Protein 6A8N (pdb70)

Radius of gyration: 24.73 Å; Cα contacts (8 Å, |Δi|>4): 1431; chains: 4; bounding box: 75×50×65 Å

GO terms:
  GO:0004252 serine-type endopeptidase activity (F, IDA)
  GO:0042127 regulation of cell population proliferation (P, IGI)
  GO:0001666 response to hypoxia (P, IMP)
  GO:0042730 fibrinolysis (P, IMP)
  GO:0014909 smooth muscle cell migration (P, IMP)
  GO:0005515 protein binding (F, IPI)

B-factor: mean 43.14, std 18.83, range [18.22, 176.33]

CATH classification: 2.40.10.10

Sequence (510 aa):
IVGGEFTEVENQPWFAAIYQKNKSPPSFKCGGSLISPCWVASAAHCFIQLPKKENYVVYLGQSKESSYNPGEMKFEVEQLILHEYYREDSLAYHNDIALLKIRTSTGQCAQPSRSIQTIALPPRFTDAPFGSDCEITGFGKESESDYLYPKNLKMSVVKLVSHEQCMQPHYYGSEINYKMLCAADPEWKTDSCKGDSGGPLICNIEGRPTLSGIVSWGRGCAEKNKPGVYTRVSHFLDWIQSHIGCPAYSRYIGCIVGGEFTEVENQPWFAAIYQKNKSPPSFKCGGSLISPCWVASAAHCFIQLPKKENYVVYLGQSKESSYNPGEMKFEVEQLILHEYYREDSLAYHNDIALLKIRTSTGQCAQPSRSIQTIALPPRFTDAPFGSDCEITGFGKESESDYLYPKNLKMSVVKLVSHEQCMQPHYYGSEINYKMLCAADPEWKTDSCKGDSGGPLICNIEGRPTLSGIVSWGRGCAEKNKPGVYTRVSHFLDWIQSHIGCPAYSRYIGC

Organism: Mus musculus (NCBI:txid10090)

InterPro domains:
  IPR000001 Kringle [PF00051] (71-152)
  IPR000001 Kringle [PS50070] (70-152)
  IPR000001 Kringle [SM00130] (69-154)
  IPR000001 Kringle [cd00108] (68-153)
  IPR000742 EGF-like domain [PS00022] (52-63)
  IPR000742 EGF-like domain [PS50026] (28-64)
  IPR001254 Serine proteases, trypsin domain [PF00089] (180-421)
  IPR001254 Serine proteases, trypsin domain [PS50240] (180-426)
  IPR001254 Serine proteases, trypsin domain [SM00020] (179-421)
  IPR001254 Serine proteases, trypsin domain [cd00190] (180-424)
  IPR001314 Peptidase S1A, chymotrypsin family [PR00722] (212-227)
  IPR001314 Peptidase S1A, chymotrypsin family [PR00722] (273-287)
  IPR001314 Peptidase S1A, chymotrypsin family [PR00722] (371-383)
  IPR009003 Peptidase S1, PA clan [SSF50494] (169-426)
  IPR013806 Kringle-like fold [SSF57440] (50-159)
  IPR018056 Kringle, conserved site [PS00021] (122-134)
  IPR033116 Serine proteases, trypsin family, serine active site [PS00135] (372-383)
  IPR038178 Kringle superfamily [G3DSA:2.40.20.10] (71-164)
  IPR050127 Serine Proteases (Peptidase S1 Family) [PTHR24264] (50-427)

Structure (mmCIF, N/CA/C/O backbone):
data_6A8N
#
_entry.id   6A8N
#
_cell.length_a   112.028
_cell.length_b   112.028
_cell.length_c   102.214
_cell.angle_alpha   90.000
_cell.angle_beta   90.000
_cell.angle_gamma   120.000
#
_symmetry.space_group_name_H-M   'P 31 2 1'
#
loop_
_entity.id
_entity.type
_entity.pdbx_description
1 polymer 'Urokinase-type plasminogen activator B'
2 polymer CYS-PRO-ALA-TYR-SER-ARG-TYR-ILE-GLY-CYS
#
loop_
_atom_site.group_PDB
_atom_site.id
_atom_site.type_symbol
_atom_site.label_atom_id
_atom_site.label_alt_id
_atom_site.label_comp_id
_atom_site.label_asym_id
_atom_site.label_entity_id
_atom_site.label_seq_id
_atom_site.pdbx_PDB_ins_code
_atom_site.Cartn_x
_atom_site.Cartn_y
_atom_site.Cartn_z
_atom_site.occupancy
_atom_site.B_iso_or_equiv
_atom_site.auth_seq_id
_atom_site.auth_comp_id
_atom_site.auth_asym_id
_atom_site.auth_atom_id
_atom_site.pdbx_PDB_model_num
ATOM 1 N N . ILE A 1 1 ? -52.452 38.650 -41.760 1.00 28.59 16 ILE A N 1
ATOM 2 C CA . ILE A 1 1 ? -51.308 39.059 -42.544 1.00 30.95 16 ILE A CA 1
ATOM 3 C C . ILE A 1 1 ? -51.740 40.149 -43.529 1.00 30.36 16 ILE A C 1
ATOM 4 O O . ILE A 1 1 ? -52.695 39.975 -44.290 1.00 24.26 16 ILE A O 1
ATOM 9 N N . VAL A 1 2 ? -51.060 41.285 -43.456 1.00 31.76 17 VAL A N 1
ATOM 10 C CA . VAL A 1 2 ? -51.257 42.390 -44.380 1.00 31.90 17 VAL A CA 1
ATOM 11 C C . VAL A 1 2 ? -50.293 42.195 -45.532 1.00 33.10 17 VAL A C 1
ATOM 12 O O . VAL A 1 2 ? -49.113 41.887 -45.312 1.00 40.00 17 VAL A O 1
ATOM 16 N N . GLY A 1 3 ? -50.784 42.382 -46.759 1.00 30.80 18 GLY A N 1
ATOM 17 C CA . GLY A 1 3 ? -49.957 42.127 -47.922 1.00 20.80 18 GLY A CA 1
ATOM 18 C C . GLY A 1 3 ? -49.669 40.644 -48.078 1.00 29.60 18 GLY A C 1
ATOM 19 O O . GLY A 1 3 ? -50.409 39.779 -47.590 1.00 24.08 18 GLY A O 1
ATOM 20 N N . GLY A 1 4 ? -48.559 40.345 -48.752 1.00 30.16 19 GLY A N 1
ATOM 21 C CA . GLY A 1 4 ? -48.221 38.960 -49.053 1.00 22.66 19 GLY A CA 1
ATOM 22 C C . GLY A 1 4 ? -49.285 38.339 -49.935 1.00 25.27 19 GLY A C 1
ATOM 23 O O . GLY A 1 4 ? -50.004 39.026 -50.657 1.00 23.29 19 GLY A O 1
ATOM 24 N N . GLU A 1 5 ? -49.416 37.018 -49.853 1.00 31.44 20 GLU A N 1
ATOM 25 C CA . GLU A 1 5 ? -50.387 36.310 -50.670 1.00 32.13 20 GLU A CA 1
ATOM 26 C C . GLU A 1 5 ? -51.023 35.191 -49.858 1.00 32.39 20 GLU A C 1
ATOM 27 O O . GLU A 1 5 ? -50.469 34.722 -48.863 1.00 32.04 20 GLU A O 1
ATOM 33 N N . PHE A 1 6 ? -52.192 34.750 -50.309 1.00 31.39 21 PHE A N 1
ATOM 34 C CA . PHE A 1 6 ? -52.757 33.504 -49.811 1.00 37.86 21 PHE A CA 1
ATOM 35 C C . PHE A 1 6 ? -51.941 32.309 -50.300 1.00 35.97 21 PHE A C 1
ATOM 36 O O . PHE A 1 6 ? -51.473 32.276 -51.443 1.00 45.51 21 PHE A O 1
ATOM 44 N N . THR A 1 7 ? -51.780 31.319 -49.429 1.00 35.49 22 THR A N 1
ATOM 45 C CA . THR A 1 7 ? -50.932 30.171 -49.715 1.00 37.06 22 THR A CA 1
ATOM 46 C C . THR A 1 7 ? -51.493 28.929 -49.032 1.00 38.29 22 THR A C 1
ATOM 47 O O . THR A 1 7 ? -52.274 29.022 -48.079 1.00 35.50 22 THR A O 1
ATOM 51 N N . GLU A 1 8 ? -51.088 27.762 -49.540 1.00 34.87 23 GLU A N 1
ATOM 52 C CA . GLU A 1 8 ? -51.381 26.480 -48.913 1.00 34.97 23 GLU A CA 1
ATOM 53 C C . GLU A 1 8 ? -50.315 26.149 -47.865 1.00 33.67 23 GLU A C 1
ATOM 54 O O . GLU A 1 8 ? -49.186 26.650 -47.908 1.00 28.87 23 GLU A O 1
ATOM 60 N N . VAL A 1 9 ? -50.685 25.262 -46.932 1.00 42.00 24 VAL A N 1
ATOM 61 C CA . VAL A 1 9 ? -49.848 24.966 -45.769 1.00 39.52 24 VAL A CA 1
ATOM 62 C C . VAL A 1 9 ? -48.553 24.247 -46.168 1.00 44.38 24 VAL A C 1
ATOM 63 O O . VAL A 1 9 ? -47.585 24.243 -45.391 1.00 36.74 24 VAL A O 1
ATOM 67 N N . GLU A 1 10 ? -48.488 23.676 -47.382 1.00 37.54 25 GLU A N 1
ATOM 68 C CA . GLU A 1 10 ? -47.242 23.077 -47.859 1.00 30.04 25 GLU A CA 1
ATOM 69 C C . GLU A 1 10 ? -46.100 24.081 -47.938 1.00 29.18 25 GLU A C 1
ATOM 70 O O . GLU A 1 10 ? -44.938 23.675 -47.881 1.00 34.81 25 GLU A O 1
ATOM 76 N N . ASN A 1 11 ? -46.391 25.382 -48.047 1.00 28.07 26 ASN A N 1
ATOM 77 C CA . ASN A 1 11 ? -45.336 26.385 -47.950 1.00 26.22 26 ASN A CA 1
ATOM 78 C C . ASN A 1 11 ? -44.990 26.770 -46.512 1.00 31.17 26 ASN A C 1
ATOM 79 O O . ASN A 1 11 ? -43.979 27.450 -46.299 1.00 23.70 26 ASN A O 1
ATOM 84 N N . GLN A 1 12 ? -45.801 26.364 -45.531 1.00 29.84 27 GLN A N 1
ATOM 85 C CA . GLN A 1 12 ? -45.575 26.677 -44.119 1.00 26.46 27 GLN A CA 1
ATOM 86 C C . GLN A 1 12 ? -45.875 25.440 -43.289 1.00 31.67 27 GLN A C 1
ATOM 87 O O . GLN A 1 12 ? -46.697 25.479 -42.366 1.00 27.39 27 GLN A O 1
ATOM 93 N N . PRO A 1 13 ? -45.246 24.306 -43.604 1.00 32.53 28 PRO A N 1
ATOM 94 C CA . PRO A 1 13 ? -45.737 23.023 -43.074 1.00 34.48 28 PRO A CA 1
ATOM 95 C C . PRO A 1 13 ? -45.564 22.864 -41.564 1.00 35.41 28 PRO A C 1
ATOM 96 O O . PRO A 1 13 ? -46.075 21.886 -40.986 1.00 27.85 28 PRO A O 1
ATOM 100 N N . TRP A 1 14 ? -44.840 23.774 -40.923 1.00 28.65 29 TRP A N 1
ATOM 101 C CA . TRP A 1 14 ? -44.716 23.791 -39.476 1.00 26.27 29 TRP A CA 1
ATOM 102 C C . TRP A 1 14 ? -45.852 24.556 -38.806 1.00 29.37 29 TRP A C 1
ATOM 103 O O . TRP A 1 14 ? -45.957 24.523 -37.577 1.00 37.79 29 TRP A O 1
ATOM 114 N N . PHE A 1 15 ? -46.715 25.213 -39.576 1.00 25.31 30 PHE A N 1
ATOM 115 C CA . PHE A 1 15 ? -47.703 26.101 -38.983 1.00 31.95 30 PHE A CA 1
ATOM 116 C C . PHE A 1 15 ? -48.763 25.319 -38.209 1.00 24.75 30 PHE A C 1
ATOM 117 O O . PHE A 1 15 ? -49.363 24.374 -38.730 1.00 29.65 30 PHE A O 1
ATOM 125 N N . ALA A 1 16 ? -49.018 25.752 -36.974 1.00 28.57 31 ALA A N 1
ATOM 126 C CA . ALA A 1 16 ? -49.986 25.117 -36.082 1.00 31.33 31 ALA A CA 1
ATOM 127 C C . ALA A 1 16 ? -51.136 26.082 -35.816 1.00 31.53 31 ALA A C 1
ATOM 128 O O . ALA A 1 16 ? -50.908 27.234 -35.423 1.00 31.65 31 ALA A O 1
ATOM 130 N N . ALA A 1 17 ? -52.367 25.622 -36.038 1.00 26.01 32 ALA A N 1
ATOM 131 C CA . ALA A 1 17 ? -53.551 26.435 -35.780 1.00 33.27 32 ALA A CA 1
ATOM 132 C C . ALA A 1 17 ? -54.109 26.036 -34.420 1.00 32.28 32 ALA A C 1
ATOM 133 O O . ALA A 1 17 ? -54.518 24.886 -34.230 1.00 29.94 32 ALA A O 1
ATOM 135 N N . ILE A 1 18 ? -54.133 26.985 -33.486 1.00 30.05 33 ILE A N 1
ATOM 136 C CA . ILE A 1 18 ? -54.485 26.722 -32.093 1.00 28.44 33 ILE A CA 1
ATOM 137 C C . ILE A 1 18 ? -55.883 27.262 -31.830 1.00 25.73 33 ILE A C 1
ATOM 138 O O . ILE A 1 18 ? -56.146 28.458 -32.016 1.00 29.07 33 ILE A O 1
ATOM 143 N N . TYR A 1 19 ? -56.778 26.378 -31.412 1.00 24.61 34 TYR A N 1
ATOM 144 C CA . TYR A 1 19 ? -58.165 26.718 -31.144 1.00 26.47 34 TYR A CA 1
ATOM 145 C C . TYR A 1 19 ? -58.498 26.469 -29.677 1.00 27.76 34 TYR A C 1
ATOM 146 O O . TYR A 1 19 ? -57.822 25.711 -28.976 1.00 38.38 34 TYR A O 1
ATOM 155 N N . GLN A 1 20 ? -59.582 27.092 -29.234 1.00 27.93 35 GLN A N 1
ATOM 156 C CA . GLN A 1 20 ? -60.114 26.933 -27.891 1.00 31.32 35 GLN A CA 1
ATOM 157 C C . GLN A 1 20 ? -61.465 26.227 -27.967 1.00 33.66 35 GLN A C 1
ATOM 158 O O . GLN A 1 20 ? -62.288 26.549 -28.829 1.00 36.76 35 GLN A O 1
ATOM 164 N N . LYS A 1 21 ? -61.693 25.259 -27.076 1.00 30.78 36 LYS A N 1
ATOM 165 C CA . LYS A 1 21 ? -62.972 24.556 -27.089 1.00 29.97 36 LYS A CA 1
ATOM 166 C C . LYS A 1 21 ? -64.083 25.461 -26.570 1.00 35.40 36 LYS A C 1
ATOM 167 O O . LYS A 1 21 ? -63.853 26.371 -25.767 1.00 32.62 36 LYS A O 1
ATOM 173 N N . ASN A 1 22 ? -65.293 25.214 -27.063 1.00 46.06 37 ASN A N 1
ATOM 174 C CA . ASN A 1 22 ? -66.471 26.010 -26.757 1.00 50.37 37 ASN A CA 1
ATOM 175 C C . ASN A 1 22 ? -67.549 25.138 -26.119 1.00 57.17 37 ASN A C 1
ATOM 176 O O . ASN A 1 22 ? -67.603 23.921 -26.329 1.00 52.47 37 ASN A O 1
ATOM 181 N N . LYS A 1 23 A -68.432 25.782 -25.358 1.00 63.29 37 LYS A N 1
ATOM 182 C CA . LYS A 1 23 A -69.497 25.069 -24.648 1.00 65.45 37 LYS A CA 1
ATOM 183 C C . LYS A 1 23 A -70.713 24.857 -25.541 1.00 59.03 37 LYS A C 1
ATOM 184 O O . LYS A 1 23 A -70.963 23.739 -25.997 1.00 58.45 37 LYS A O 1
ATOM 190 N N . SER A 1 26 D -71.039 23.181 -30.861 1.00 61.91 37 SER A N 1
ATOM 191 C CA . SER A 1 26 D -70.243 24.328 -30.427 1.00 66.13 37 SER A CA 1
ATOM 192 C C . SER A 1 26 D -68.770 24.154 -30.833 1.00 60.44 37 SER A C 1
ATOM 193 O O . SER A 1 26 D -67.905 23.841 -30.008 1.00 58.05 37 SER A O 1
ATOM 196 N N . PRO A 1 27 E -68.488 24.370 -32.116 1.00 52.60 37 PRO A N 1
ATOM 197 C CA . PRO A 1 27 E -67.165 24.059 -32.642 1.00 48.50 37 PRO A CA 1
ATOM 198 C C . PRO A 1 27 E -66.123 25.020 -32.103 1.00 43.78 37 PRO A C 1
ATOM 199 O O . PRO A 1 27 E -66.444 26.168 -31.735 1.00 46.16 37 PRO A O 1
ATOM 203 N N . PRO A 1 28 ? -64.855 24.616 -32.052 1.00 34.85 38 PRO A N 1
ATOM 204 C CA . PRO A 1 28 ? -63.832 25.449 -31.413 1.00 33.86 38 PRO A CA 1
ATOM 205 C C . PRO A 1 28 ? -63.531 26.704 -32.217 1.00 39.15 38 PRO A C 1
ATOM 206 O O . PRO A 1 28 ? -63.682 26.736 -33.441 1.00 39.69 38 PRO A O 1
ATOM 210 N N . SER A 1 29 ? -63.102 27.748 -31.509 1.00 37.01 39 SER A N 1
ATOM 211 C CA . SER A 1 29 ? -62.790 29.045 -32.105 1.00 35.26 39 SER A CA 1
ATOM 212 C C . SER A 1 29 ? -61.285 29.191 -32.318 1.00 28.85 39 SER A C 1
ATOM 213 O O . SER A 1 29 ? -60.497 28.976 -31.392 1.00 24.24 39 SER A O 1
ATOM 216 N N . PHE A 1 30 ? -60.893 29.603 -33.514 1.00 29.76 40 PHE A N 1
ATOM 217 C CA . PHE A 1 30 ? -59.483 29.840 -33.769 1.00 29.00 40 PHE A CA 1
ATOM 218 C C . PHE A 1 30 ? -58.968 30.965 -32.885 1.00 30.00 40 PHE A C 1
ATOM 219 O O . PHE A 1 30 ? -59.652 31.972 -32.676 1.00 35.23 40 PHE A O 1
ATOM 227 N N . LYS A 1 31 ? -57.736 30.802 -32.377 1.00 24.10 41 LYS A N 1
ATOM 228 C CA . LYS A 1 31 ? -57.244 31.784 -31.406 1.00 28.30 41 LYS A CA 1
ATOM 229 C C . LYS A 1 31 ? -55.849 32.288 -31.704 1.00 28.38 41 LYS A C 1
ATOM 230 O O . LYS A 1 31 ? -55.602 33.487 -31.555 1.00 34.76 41 LYS A O 1
ATOM 236 N N . CYS A 1 32 ? -54.931 31.406 -32.092 1.00 22.32 42 CYS A N 1
ATOM 237 C CA . CYS A 1 32 ? -53.530 31.792 -32.250 1.00 19.74 42 CYS A CA 1
ATOM 238 C C . CYS A 1 32 ? -52.842 30.850 -33.221 1.00 29.42 42 CYS A C 1
ATOM 239 O O . CYS A 1 32 ? -53.244 29.691 -33.381 1.00 24.08 42 CYS A O 1
ATOM 242 N N . GLY A 1 33 ? -51.767 31.358 -33.835 1.00 27.87 43 GLY A N 1
ATOM 243 C CA . GLY A 1 33 ? -50.833 30.519 -34.551 1.00 24.15 43 GLY A CA 1
ATOM 244 C C . GLY A 1 33 ? -49.836 29.841 -33.620 1.00 33.68 43 GLY A C 1
ATOM 245 O O . GLY A 1 33 ? -49.850 29.999 -32.397 1.00 34.78 43 GLY A O 1
ATOM 246 N N . GLY A 1 34 ? -48.939 29.083 -34.235 1.00 31.78 44 GLY A N 1
ATOM 247 C CA . GLY A 1 34 ? -47.945 28.313 -33.508 1.00 23.11 44 GLY A CA 1
ATOM 248 C C . GLY A 1 34 ? -47.065 27.596 -34.513 1.00 29.72 44 GLY A C 1
ATOM 249 O O . GLY A 1 34 ? -47.336 27.589 -35.722 1.00 27.03 44 GLY A O 1
ATOM 250 N N . SER A 1 35 ? -46.013 26.968 -33.993 1.00 24.99 45 SER A N 1
ATOM 251 C CA . SER A 1 35 ? -44.998 26.360 -34.838 1.00 24.59 45 SER A CA 1
ATOM 252 C C . SER A 1 35 ? -44.587 25.027 -34.259 1.00 32.51 45 SER A C 1
ATOM 253 O O . SER A 1 35 ? -44.285 24.943 -33.065 1.00 32.56 45 SER A O 1
ATOM 256 N N . LEU A 1 36 ? -44.542 24.005 -35.113 1.00 27.16 46 LEU A N 1
ATOM 257 C CA . LEU A 1 36 ? -44.083 22.681 -34.705 1.00 26.38 46 LEU A CA 1
ATOM 258 C C . LEU A 1 36 ? -42.559 22.679 -34.690 1.00 24.57 46 LEU A C 1
ATOM 259 O O . LEU A 1 36 ? -41.927 22.897 -35.726 1.00 32.72 46 LEU A O 1
ATOM 264 N N . ILE A 1 37 ? -41.968 22.479 -33.517 1.00 27.80 47 ILE A N 1
ATOM 265 C CA . ILE A 1 37 ? -40.513 22.483 -33.370 1.00 30.31 47 ILE A CA 1
ATOM 266 C C . ILE A 1 37 ? -39.964 21.105 -33.040 1.00 36.27 47 ILE A C 1
ATOM 267 O O . ILE A 1 37 ? -38.734 20.940 -32.988 1.00 32.29 47 ILE A O 1
ATOM 272 N N . SER A 1 38 ? -40.832 20.132 -32.783 1.00 29.10 48 SER A N 1
ATOM 273 C CA . SER A 1 38 ? -40.504 18.718 -32.770 1.00 35.19 48 SER A CA 1
ATOM 274 C C . SER A 1 38 ? -41.816 17.949 -32.836 1.00 36.36 48 SER A C 1
ATOM 275 O O . SER A 1 38 ? -42.883 18.536 -32.615 1.00 36.88 48 SER A O 1
ATOM 278 N N . PRO A 1 39 ? -41.778 16.652 -33.179 1.00 32.96 49 PRO A N 1
ATOM 279 C CA . PRO A 1 39 ? -43.034 15.903 -33.402 1.00 37.48 49 PRO A CA 1
ATOM 280 C C . PRO A 1 39 ? -44.103 16.089 -32.332 1.00 47.58 49 PRO A C 1
ATOM 281 O O . PRO A 1 39 ? -45.296 16.161 -32.660 1.00 47.88 49 PRO A O 1
ATOM 285 N N . CYS A 1 40 ? -43.710 16.147 -31.061 1.00 39.15 50 CYS A N 1
ATOM 286 C CA . CYS A 1 40 ? -44.655 16.230 -29.962 1.00 34.99 50 CYS A CA 1
ATOM 287 C C . CYS A 1 40 ? -44.809 17.638 -29.392 1.00 36.70 50 CYS A C 1
ATOM 288 O O . CYS A 1 40 ? -45.549 17.805 -28.417 1.00 40.75 50 CYS A O 1
ATOM 291 N N . TRP A 1 41 ? -44.137 18.654 -29.945 1.00 32.59 51 TRP A N 1
ATOM 292 C CA . TRP A 1 41 ? -44.099 19.956 -29.284 1.00 28.54 51 TRP A CA 1
ATOM 293 C C . TRP A 1 41 ? -44.348 21.112 -30.239 1.00 30.89 51 TRP A C 1
ATOM 294 O O . TRP A 1 41 ? -43.769 21.181 -31.326 1.00 37.46 51 TRP A O 1
ATOM 305 N N . VAL A 1 42 ? -45.179 22.044 -29.777 1.00 34.35 52 VAL A N 1
ATOM 306 C CA . VAL A 1 42 ? -45.557 23.251 -30.499 1.00 31.40 52 VAL A CA 1
ATOM 307 C C . VAL A 1 42 ? -45.197 24.459 -29.633 1.00 28.38 52 VAL A C 1
ATOM 308 O O . VAL A 1 42 ? -45.557 24.517 -28.453 1.00 34.56 52 VAL A O 1
ATOM 312 N N . ALA A 1 43 ? -44.473 25.402 -30.210 1.00 22.75 53 ALA A N 1
ATOM 313 C CA . ALA A 1 43 ? -44.181 26.684 -29.595 1.00 23.65 53 ALA A CA 1
ATOM 314 C C . ALA A 1 43 ? -45.179 27.725 -30.081 1.00 31.58 53 ALA A C 1
ATOM 315 O O . ALA A 1 43 ? -45.586 27.707 -31.246 1.00 32.99 53 ALA A O 1
ATOM 317 N N . SER A 1 44 ? -45.546 28.649 -29.198 1.00 27.66 54 SER A N 1
ATOM 318 C CA . SER A 1 44 ? -46.505 29.700 -29.533 1.00 24.75 54 SER A CA 1
ATOM 319 C C . SER A 1 44 ? -46.352 30.809 -28.492 1.00 28.26 54 SER A C 1
ATOM 320 O O . SER A 1 44 ? -45.367 30.846 -27.742 1.00 25.45 54 SER A O 1
ATOM 323 N N . ALA A 1 45 ? -47.315 31.728 -28.446 1.00 22.96 55 ALA A N 1
ATOM 324 C CA . ALA A 1 45 ? -47.237 32.856 -27.520 1.00 28.47 55 ALA A CA 1
ATOM 325 C C . ALA A 1 45 ? -47.999 32.563 -26.227 1.00 21.41 55 ALA A C 1
ATOM 326 O O . ALA A 1 45 ? -49.152 32.125 -26.259 1.00 25.66 55 ALA A O 1
ATOM 328 N N . ALA A 1 46 ? -47.354 32.825 -25.090 1.00 27.62 56 ALA A N 1
ATOM 329 C CA . ALA A 1 46 ? -48.022 32.658 -23.795 1.00 26.94 56 ALA A CA 1
ATOM 330 C C . ALA A 1 46 ? -49.275 33.516 -23.672 1.00 26.59 56 ALA A C 1
ATOM 331 O O . ALA A 1 46 ? -50.251 33.089 -23.049 1.00 24.57 56 ALA A O 1
ATOM 333 N N . HIS A 1 47 ? -49.281 34.713 -24.279 1.00 27.74 57 HIS A N 1
ATOM 334 C CA . HIS A 1 47 ? -50.452 35.586 -24.196 1.00 28.22 57 HIS A CA 1
ATOM 335 C C . HIS A 1 47 ? -51.712 34.934 -24.769 1.00 31.78 57 HIS A C 1
ATOM 336 O O . HIS A 1 47 ? -52.818 35.377 -24.454 1.00 35.35 57 HIS A O 1
ATOM 343 N N . CYS A 1 48 ? -51.570 33.896 -25.600 1.00 40.86 58 CYS A N 1
ATOM 344 C CA . CYS A 1 48 ? -52.714 33.175 -26.153 1.00 37.03 58 CYS A CA 1
ATOM 345 C C . CYS A 1 48 ? -53.476 32.367 -25.115 1.00 34.69 58 CYS A C 1
ATOM 346 O O . CYS A 1 48 ? -54.581 31.900 -25.400 1.00 31.20 58 CYS A O 1
ATOM 349 N N . PHE A 1 49 ? -52.906 32.164 -23.934 1.00 37.17 59 PHE A N 1
ATOM 350 C CA . PHE A 1 49 ? -53.461 31.221 -22.982 1.00 34.81 59 PHE A CA 1
ATOM 351 C C . PHE A 1 49 ? -53.815 31.861 -21.648 1.00 28.85 59 PHE A C 1
ATOM 352 O O . PHE A 1 49 ? -54.434 31.205 -20.808 1.00 33.87 59 PHE A O 1
ATOM 360 N N . ILE A 1 50 ? -53.501 33.137 -21.457 1.00 30.63 60 ILE A N 1
ATOM 361 C CA . ILE A 1 50 ? -53.684 33.777 -20.155 1.00 34.13 60 ILE A CA 1
ATOM 362 C C . ILE A 1 50 ? -55.147 33.769 -19.722 1.00 33.47 60 ILE A C 1
ATOM 363 O O . ILE A 1 50 ? -55.462 33.461 -18.568 1.00 44.27 60 ILE A O 1
ATOM 368 N N . GLN A 1 51 A -56.061 34.108 -20.632 1.00 35.55 60 GLN A N 1
ATOM 369 C CA . GLN A 1 51 A -57.466 34.239 -20.263 1.00 32.51 60 GLN A CA 1
ATOM 370 C C . GLN A 1 51 A -58.075 32.910 -19.865 1.00 36.26 60 GLN A C 1
ATOM 371 O O . GLN A 1 51 A -59.109 32.892 -19.195 1.00 43.70 60 GLN A O 1
ATOM 377 N N . LEU A 1 52 B -57.455 31.800 -20.258 1.00 31.81 60 LEU A N 1
ATOM 378 C CA . LEU A 1 52 B -57.937 30.472 -19.889 1.00 28.38 60 LEU A CA 1
ATOM 379 C C . LEU A 1 52 B -56.757 29.514 -19.921 1.00 33.58 60 LEU A C 1
ATOM 380 O O . LEU A 1 52 B -56.510 28.844 -20.926 1.00 40.32 60 LEU A O 1
ATOM 385 N N . PRO A 1 53 C -55.981 29.452 -18.844 1.00 36.36 60 PRO A N 1
ATOM 386 C CA . PRO A 1 53 C -54.695 28.729 -18.894 1.00 32.58 60 PRO A CA 1
ATOM 387 C C . PRO A 1 53 C -54.805 27.268 -18.475 1.00 32.95 60 PRO A C 1
ATOM 388 O O . PRO A 1 53 C -54.129 26.815 -17.541 1.00 36.21 60 PRO A O 1
ATOM 392 N N . LYS A 1 54 ? -55.649 26.514 -19.181 1.00 28.60 61 LYS A N 1
ATOM 393 C CA . LYS A 1 54 ? -55.815 25.088 -18.923 1.00 30.97 61 LYS A CA 1
ATOM 394 C C . LYS A 1 54 ? -55.653 24.325 -20.228 1.00 32.30 61 LYS A C 1
ATOM 395 O O . LYS A 1 54 ? -56.337 24.627 -21.211 1.00 38.38 61 LYS A O 1
ATOM 401 N N . LYS A 1 55 ? -54.761 23.332 -20.230 1.00 29.23 62 LYS A N 1
ATOM 402 C CA . LYS A 1 55 ? -54.490 22.581 -21.453 1.00 30.69 62 LYS A CA 1
ATOM 403 C C . LYS A 1 55 ? -55.766 21.973 -22.019 1.00 37.41 62 LYS A C 1
ATOM 404 O O . LYS A 1 55 ? -55.941 21.898 -23.238 1.00 36.00 62 LYS A O 1
ATO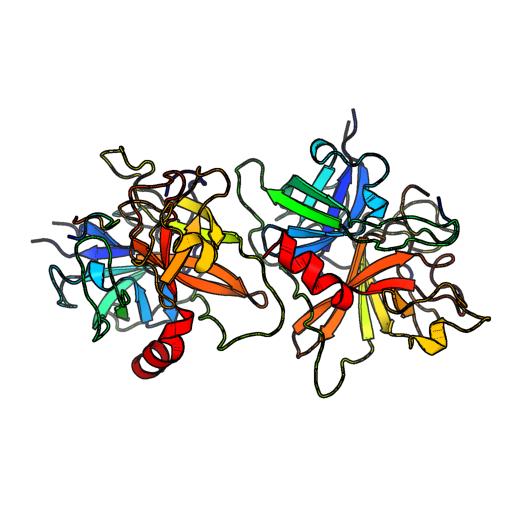M 410 N N . GLU A 1 56 A -56.681 21.561 -21.142 1.00 36.49 62 GLU A N 1
ATOM 411 C CA . GLU A 1 56 A -57.869 20.843 -21.572 1.00 32.18 62 GLU A CA 1
ATOM 412 C C . GLU A 1 56 A -58.710 21.642 -22.567 1.00 31.50 62 GLU A C 1
ATOM 413 O O . GLU A 1 56 A -59.468 21.048 -23.341 1.00 32.86 62 GLU A O 1
ATOM 419 N N . ASN A 1 57 ? -58.577 22.963 -22.588 1.00 26.10 63 ASN A N 1
ATOM 420 C CA . ASN A 1 57 ? -59.520 23.822 -23.290 1.00 27.95 63 ASN A CA 1
ATOM 421 C C . ASN A 1 57 ? -59.060 24.170 -24.702 1.00 33.64 63 ASN A C 1
ATOM 422 O O . ASN A 1 57 ? -59.710 24.979 -25.382 1.00 27.09 63 ASN A O 1
ATOM 427 N N . TYR A 1 58 ? -57.992 23.532 -25.176 1.00 24.01 64 TYR A N 1
ATOM 428 C CA . TYR A 1 58 ? -57.395 23.870 -26.455 1.00 32.04 64 TYR A CA 1
ATOM 429 C C . TYR A 1 58 ? -57.238 22.629 -27.313 1.00 33.69 64 TYR A C 1
ATOM 430 O O . TYR A 1 58 ? -57.078 21.512 -26.817 1.00 38.69 64 TYR A O 1
ATOM 439 N N . VAL A 1 59 ? -57.327 22.838 -28.612 1.00 33.18 65 VAL A N 1
ATOM 440 C CA . VAL A 1 59 ? -57.058 21.797 -29.585 1.00 41.72 65 VAL A CA 1
ATOM 441 C C . VAL A 1 59 ? -56.134 22.402 -30.627 1.00 35.61 65 VAL A C 1
ATOM 442 O O . VAL A 1 59 ? -56.291 23.571 -30.995 1.00 29.62 65 VAL A O 1
ATOM 446 N N . VAL A 1 60 ? -55.132 21.630 -31.051 1.00 34.61 66 VAL A N 1
ATOM 447 C CA . VAL A 1 60 ? -54.152 22.076 -32.028 1.00 26.75 66 VAL A CA 1
ATOM 448 C C . VAL A 1 60 ? -54.325 21.250 -33.294 1.00 34.13 66 VAL A C 1
ATOM 449 O O . VAL A 1 60 ? -54.414 20.016 -33.227 1.00 25.47 66 VAL A O 1
ATOM 453 N N . TYR A 1 61 ? -54.360 21.934 -34.442 1.00 29.63 67 TYR A N 1
ATOM 454 C CA . TYR A 1 61 ? -54.413 21.309 -35.761 1.00 24.59 67 TYR A CA 1
ATOM 455 C C . TYR A 1 61 ? -53.141 21.628 -36.531 1.00 26.70 67 TYR A C 1
ATOM 456 O O . TYR A 1 61 ? -52.734 22.792 -36.610 1.00 31.30 67 TYR A O 1
ATOM 465 N N . LEU A 1 62 ? -52.517 20.604 -37.093 1.00 31.62 68 LEU A N 1
ATOM 466 C CA . LEU A 1 62 ? -51.439 20.779 -38.054 1.00 24.69 68 LEU A CA 1
ATOM 467 C C . LEU A 1 62 ? -51.949 20.458 -39.448 1.00 21.75 68 LEU A C 1
ATOM 468 O O . LEU A 1 62 ? -52.845 19.628 -39.624 1.00 32.13 68 LEU A O 1
ATOM 473 N N . GLY A 1 63 ? -51.372 21.127 -40.440 1.00 30.47 69 GLY A N 1
ATOM 474 C CA . GLY A 1 63 ? -51.697 20.850 -41.824 1.00 25.21 69 GLY A CA 1
ATOM 475 C C . GLY A 1 63 ? -52.918 21.560 -42.371 1.00 27.86 69 GLY A C 1
ATOM 476 O O . GLY A 1 63 ? -53.588 21.017 -43.257 1.00 29.26 69 GLY A O 1
ATOM 477 N N . GLN A 1 64 ? -53.230 22.757 -41.879 1.00 25.31 70 GLN A N 1
ATOM 478 C CA . GLN A 1 64 ? -54.452 23.468 -42.234 1.00 25.86 70 GLN A CA 1
ATOM 479 C C . GLN A 1 64 ? -54.112 24.653 -43.123 1.00 28.51 70 GLN A C 1
ATOM 480 O O . GLN A 1 64 ? -53.217 25.440 -42.791 1.00 26.64 70 GLN A O 1
ATOM 486 N N . SER A 1 65 ? -54.825 24.774 -44.248 1.00 22.74 71 SER A N 1
ATOM 487 C CA . SER A 1 65 ? -54.781 25.977 -45.072 1.00 32.47 71 SER A CA 1
ATOM 488 C C . SER A 1 65 ? -56.007 26.847 -44.870 1.00 34.68 71 SER A C 1
ATOM 489 O O . SER A 1 65 ? -55.947 28.054 -45.130 1.00 29.84 71 SER A O 1
ATOM 492 N N . LYS A 1 66 ? -57.109 26.246 -44.434 1.00 27.02 72 LYS A N 1
ATOM 493 C CA . LYS A 1 66 ? -58.376 26.923 -44.244 1.00 29.78 72 LYS A CA 1
ATOM 494 C C . LYS A 1 66 ? -58.782 26.706 -42.793 1.00 38.78 72 LYS A C 1
ATOM 495 O O . LYS A 1 66 ? -59.011 25.568 -42.372 1.00 42.09 72 LYS A O 1
ATOM 501 N N . GLU A 1 67 ? -58.852 27.792 -42.035 1.00 33.26 73 GLU A N 1
ATOM 502 C CA . GLU A 1 67 ? -59.159 27.709 -40.616 1.00 34.91 73 GLU A CA 1
ATOM 503 C C . GLU A 1 67 ? -60.631 27.367 -40.383 1.00 31.69 73 GLU A C 1
ATOM 504 O O . GLU A 1 67 ? -61.520 27.863 -41.080 1.00 28.50 73 GLU A O 1
ATOM 510 N N . SER A 1 68 ? -60.883 26.507 -39.392 1.00 22.18 74 SER A N 1
ATOM 511 C CA . SER A 1 68 ? -62.222 26.163 -38.920 1.00 24.03 74 SER A CA 1
ATOM 512 C C . SER A 1 68 ? -63.008 25.350 -39.927 1.00 33.12 74 SER A C 1
ATOM 513 O O . SER A 1 68 ? -64.237 25.397 -39.930 1.00 40.15 74 SER A O 1
ATOM 516 N N . SER A 1 69 ? -62.341 24.633 -40.820 1.00 36.25 75 SER A N 1
ATOM 517 C CA . SER A 1 69 ? -63.008 23.586 -41.573 1.00 35.37 75 SER A CA 1
ATOM 518 C C . SER A 1 69 ? -62.021 22.442 -41.736 1.00 30.80 75 SER A C 1
ATOM 519 O O . SER A 1 69 ? -60.835 22.575 -41.425 1.00 29.40 75 SER A O 1
ATOM 522 N N . TYR A 1 70 ? -62.518 21.296 -42.191 1.00 34.10 76 TYR A N 1
ATOM 523 C CA . TYR A 1 70 ? -61.648 20.137 -42.323 1.00 36.35 76 TYR A CA 1
ATOM 524 C C . TYR A 1 70 ? -60.679 20.353 -43.479 1.00 35.95 76 TYR A C 1
ATOM 525 O O . TYR A 1 70 ? -61.051 20.897 -44.518 1.00 43.61 76 TYR A O 1
ATOM 534 N N . ASN A 1 71 ? -59.427 19.938 -43.291 1.00 34.16 77 ASN A N 1
ATOM 535 C CA . ASN A 1 71 ? -58.385 20.079 -44.299 1.00 28.51 77 ASN A CA 1
ATOM 536 C C . ASN A 1 71 ? -57.825 18.709 -44.647 1.00 39.05 77 ASN A C 1
ATOM 537 O O . ASN A 1 71 ? -57.429 17.961 -43.743 1.00 41.35 77 ASN A O 1
ATOM 542 N N . PRO A 1 72 ? -57.752 18.346 -45.923 1.00 42.81 78 PRO A N 1
ATOM 543 C CA . PRO A 1 72 ? -57.157 17.053 -46.270 1.00 34.70 78 PRO A CA 1
ATOM 544 C C . PRO A 1 72 ? -55.755 16.989 -45.699 1.00 29.60 78 PRO A C 1
ATOM 545 O O . PRO A 1 72 ? -54.992 17.952 -45.805 1.00 29.38 78 PRO A O 1
ATOM 549 N N . GLY A 1 73 ? -55.432 15.859 -45.058 1.00 27.58 79 GLY A N 1
ATOM 550 C CA . GLY A 1 73 ? -54.132 15.678 -44.447 1.00 26.33 79 GLY A CA 1
ATOM 551 C C . GLY A 1 73 ? -53.990 16.285 -43.060 1.00 36.68 79 GLY A C 1
ATOM 552 O O . GLY A 1 73 ? -52.915 16.171 -42.463 1.00 34.92 79 GLY A O 1
ATOM 553 N N . GLU A 1 74 ? -55.033 16.938 -42.542 1.00 41.34 80 GLU A N 1
ATOM 554 C CA . GLU A 1 74 ? -55.103 17.445 -41.170 1.00 43.16 80 GLU A CA 1
ATOM 555 C C . GLU A 1 74 ? -54.626 16.475 -40.102 1.00 35.44 80 GLU A C 1
ATOM 556 O O . GLU A 1 74 ? -54.801 15.268 -40.227 1.00 37.02 80 GLU A O 1
ATOM 562 N N . MET A 1 75 ? -54.096 16.993 -39.010 1.00 38.22 81 MET A N 1
ATOM 563 C CA . MET A 1 75 ? -53.950 16.200 -37.803 1.00 25.91 81 MET A CA 1
ATOM 564 C C . MET A 1 75 ? -54.434 17.029 -36.626 1.00 26.46 81 MET A C 1
ATOM 565 O O . MET A 1 75 ? -53.989 18.172 -36.437 1.00 29.32 81 MET A O 1
ATOM 570 N N . LYS A 1 76 ? -55.351 16.438 -35.854 1.00 28.18 82 LYS A N 1
ATOM 571 C CA . LYS A 1 76 ? -55.958 17.017 -34.661 1.00 31.64 82 LYS A CA 1
ATOM 572 C C . LYS A 1 76 ? -55.261 16.500 -33.399 1.00 37.14 82 LYS A C 1
ATOM 573 O O . LYS A 1 76 ? -55.096 15.287 -33.227 1.00 35.07 82 LYS A O 1
ATOM 579 N N . PHE A 1 77 ? -54.877 17.409 -32.503 1.00 35.75 83 PHE A N 1
ATOM 580 C CA . PHE A 1 77 ? -54.159 17.030 -31.293 1.00 33.69 83 PHE A CA 1
ATOM 581 C C . PHE A 1 77 ? -54.822 17.612 -30.058 1.00 39.53 83 PHE A C 1
ATOM 582 O O . PHE A 1 77 ? -55.366 18.722 -30.088 1.00 35.84 83 PHE A O 1
ATOM 590 N N . GLU A 1 78 ? -54.745 16.852 -28.965 1.00 38.59 84 GLU A N 1
ATOM 591 C CA . GLU A 1 78 ? -55.006 17.361 -27.626 1.00 26.86 84 GLU A CA 1
ATOM 592 C C . GLU A 1 78 ? -53.716 17.930 -27.054 1.00 34.15 84 GLU A C 1
ATOM 593 O O . GLU A 1 78 ? -52.613 17.528 -27.442 1.00 30.54 84 GLU A O 1
ATOM 599 N N . VAL A 1 79 ? -53.860 18.876 -26.130 1.00 35.92 85 VAL A N 1
ATOM 600 C CA . VAL A 1 79 ? -52.712 19.468 -25.460 1.00 35.08 85 VAL A CA 1
ATOM 601 C C . VAL A 1 79 ? -52.435 18.641 -24.213 1.00 39.32 85 VAL A C 1
ATOM 602 O O . VAL A 1 79 ? -53.183 18.688 -23.233 1.00 36.12 85 VAL A O 1
ATOM 606 N N . GLU A 1 80 ? -51.362 17.862 -24.259 1.00 41.01 86 GLU A N 1
ATOM 607 C CA . GLU A 1 80 ? -51.009 17.029 -23.120 1.00 33.33 86 GLU A CA 1
ATOM 608 C C . GLU A 1 80 ? -50.360 17.854 -22.022 1.00 35.30 86 GLU A C 1
ATOM 609 O O . GLU A 1 80 ? -50.509 17.544 -20.834 1.00 33.01 86 GLU A O 1
ATOM 615 N N . GLN A 1 81 ? -49.652 18.912 -22.399 1.00 33.55 87 GLN A N 1
ATOM 616 C CA . GLN A 1 81 ? -48.931 19.732 -21.442 1.00 34.18 87 GLN A CA 1
ATOM 617 C C . GLN A 1 81 ? -48.931 21.153 -21.974 1.00 34.16 87 GLN A C 1
ATOM 618 O O . GLN A 1 81 ? -48.681 21.372 -23.163 1.00 34.56 87 GLN A O 1
ATOM 624 N N . LEU A 1 82 ? -49.229 22.109 -21.101 1.00 35.07 88 LEU A N 1
ATOM 625 C CA . LEU A 1 82 ? -49.268 23.520 -21.458 1.00 30.08 88 LEU A CA 1
ATOM 626 C C . LEU A 1 82 ? -48.261 24.221 -20.558 1.00 30.69 88 LEU A C 1
ATOM 627 O O . LEU A 1 82 ? -48.441 24.264 -19.340 1.00 29.23 88 LEU A O 1
ATOM 632 N N . ILE A 1 83 ? -47.189 24.744 -21.142 1.00 33.78 89 ILE A N 1
ATOM 633 C CA . ILE A 1 83 ? -46.144 25.419 -20.384 1.00 32.45 89 ILE A CA 1
ATOM 634 C C . ILE A 1 83 ? -46.065 26.864 -20.861 1.00 30.25 89 ILE A C 1
ATOM 635 O O . ILE A 1 83 ? -45.831 27.118 -22.048 1.00 38.30 89 ILE A O 1
ATOM 640 N N . LEU A 1 84 ? -46.263 27.801 -19.936 1.00 23.11 90 LEU A N 1
ATOM 641 C CA . LEU A 1 84 ? -46.144 29.229 -20.189 1.00 24.07 90 LEU A CA 1
ATOM 642 C C . LEU A 1 84 ? -44.908 29.742 -19.478 1.00 32.13 90 LEU A C 1
ATOM 643 O O . LEU A 1 84 ? -44.585 29.279 -18.385 1.00 39.44 90 LEU A O 1
ATOM 648 N N . HIS A 1 85 ? -44.210 30.693 -20.090 1.00 30.03 91 HIS A N 1
ATOM 649 C CA . HIS A 1 85 ? -42.950 31.111 -19.498 1.00 33.53 91 HIS A CA 1
ATOM 650 C C . HIS A 1 85 ? -43.161 31.702 -18.104 1.00 33.31 91 HIS A C 1
ATOM 651 O O . HIS A 1 85 ? -44.044 32.530 -17.872 1.00 32.16 91 HIS A O 1
ATOM 658 N N . GLU A 1 86 ? -42.313 31.287 -17.178 1.00 42.34 92 GLU A N 1
ATOM 659 C CA . GLU A 1 86 ? -42.461 31.675 -15.782 1.00 39.46 92 GLU A CA 1
ATOM 660 C C . GLU A 1 86 ? -42.379 33.183 -15.587 1.00 41.44 92 GLU A C 1
ATOM 661 O O . GLU A 1 86 ? -42.895 33.694 -14.587 1.00 40.13 92 GLU A O 1
ATOM 667 N N . TYR A 1 87 ? -41.761 33.914 -16.522 1.00 38.92 93 TYR A N 1
ATOM 668 C CA . TYR A 1 87 ? -41.612 35.357 -16.389 1.00 25.35 93 TYR A CA 1
ATOM 669 C C . TYR A 1 87 ? -42.520 36.110 -17.360 1.00 34.56 93 TYR A C 1
ATOM 670 O O . TYR A 1 87 ? -42.297 37.297 -17.623 1.00 25.52 93 TYR A O 1
ATOM 679 N N . TYR A 1 88 ? -43.554 35.447 -17.887 1.00 23.94 94 TYR A N 1
ATOM 680 C CA . TYR A 1 88 ? -44.515 36.140 -18.722 1.00 27.62 94 TYR A CA 1
ATOM 681 C C . TYR A 1 88 ? -45.098 37.331 -17.974 1.00 30.87 94 TYR A C 1
ATOM 682 O O . TYR A 1 88 ? -45.378 37.254 -16.774 1.00 37.65 94 TYR A O 1
ATOM 691 N N . ARG A 1 89 ? -45.277 38.440 -18.693 1.00 30.07 95 ARG A N 1
ATOM 692 C CA . ARG A 1 89 ? -45.735 39.686 -18.088 1.00 33.69 95 ARG A CA 1
ATOM 693 C C . ARG A 1 89 ? -46.361 40.579 -19.154 1.00 32.02 95 ARG A C 1
ATOM 694 O O . ARG A 1 89 ? -45.935 40.575 -20.314 1.00 35.65 95 ARG A O 1
ATOM 702 N N . GLU A 1 90 ? -47.378 41.334 -18.743 1.00 28.48 96 GLU A N 1
ATOM 703 C CA . GLU A 1 90 ? -48.019 42.377 -19.536 1.00 25.67 96 GLU A CA 1
ATOM 704 C C . GLU A 1 90 ? -47.783 43.731 -18.892 1.00 26.37 96 GLU A C 1
ATOM 705 O O . GLU A 1 90 ? -47.777 43.842 -17.664 1.00 37.59 96 GLU A O 1
ATOM 711 N N . ASP A 1 91 ? -47.648 44.782 -19.725 1.00 25.77 97 ASP A N 1
ATOM 712 C CA . ASP A 1 91 ? -47.232 46.064 -19.172 1.00 35.87 97 ASP A CA 1
ATOM 713 C C . ASP A 1 91 ? -47.967 47.264 -19.759 1.00 50.18 97 ASP A C 1
ATOM 714 O O . ASP A 1 91 ? -47.417 48.375 -19.732 1.00 72.07 97 ASP A O 1
ATOM 719 N N . SER A 1 92 A -49.175 47.070 -20.289 1.00 30.06 97 SER A N 1
ATOM 720 C CA . SER A 1 92 A -50.050 48.154 -20.753 1.00 35.45 97 SER A CA 1
ATOM 721 C C . SER A 1 92 A -49.806 48.559 -22.201 1.00 39.85 97 SER A C 1
ATOM 722 O O . SER A 1 92 A -50.716 49.090 -22.846 1.00 37.80 97 SER A O 1
ATOM 725 N N . LEU A 1 93 B -48.595 48.346 -22.710 1.00 35.46 97 LEU A N 1
ATOM 726 C CA . LEU A 1 93 B -48.339 48.439 -24.142 1.00 37.81 97 LEU A CA 1
ATOM 727 C C . LEU A 1 93 B -48.119 47.086 -24.799 1.00 36.80 97 LEU A C 1
ATOM 728 O O . LEU A 1 93 B -48.724 46.809 -25.845 1.00 30.44 97 LEU A O 1
ATOM 733 N N . ALA A 1 94 ? -47.328 46.209 -24.169 1.00 26.04 98 ALA A N 1
ATOM 734 C CA . ALA A 1 94 ? -46.716 45.083 -24.860 1.00 27.62 98 ALA A CA 1
ATOM 735 C C . ALA A 1 94 ? -46.674 43.863 -23.956 1.00 30.41 98 ALA A C 1
ATOM 736 O O . ALA A 1 94 ? -47.034 43.915 -22.778 1.00 34.94 98 ALA A O 1
ATOM 738 N N . TYR A 1 95 ? -46.227 42.750 -24.529 1.00 29.23 99 TYR A N 1
ATOM 739 C CA . TYR A 1 95 ? -45.965 41.521 -23.793 1.00 25.42 99 TYR A CA 1
ATOM 740 C C . TYR A 1 95 ? -44.477 41.364 -23.541 1.00 29.25 99 TYR A C 1
ATOM 741 O O . TYR A 1 95 ? -43.643 41.884 -24.284 1.00 38.69 99 TYR A O 1
ATOM 750 N N . HIS A 1 96 ? -44.153 40.600 -22.497 1.00 36.84 100 HIS A N 1
ATOM 751 C CA . HIS A 1 96 ? -42.783 40.227 -22.185 1.00 28.61 100 HIS A CA 1
ATOM 752 C C . HIS A 1 96 ? -42.717 38.728 -21.981 1.00 24.74 100 HIS A C 1
ATOM 753 O O . HIS A 1 96 ? -43.658 38.120 -21.469 1.00 25.38 100 HIS A O 1
ATOM 760 N N . ASN A 1 97 ? -41.575 38.150 -22.346 1.00 29.55 101 ASN A N 1
ATOM 761 C CA . ASN A 1 97 ? -41.317 36.737 -22.122 1.00 22.69 101 ASN A CA 1
ATOM 762 C C . ASN A 1 97 ? -42.433 35.902 -22.731 1.00 26.35 101 ASN A C 1
ATOM 763 O O . ASN A 1 97 ? -42.918 34.924 -22.159 1.00 28.45 101 ASN A O 1
ATOM 768 N N . ASP A 1 98 ? -42.871 36.327 -23.902 1.00 23.36 102 ASP A N 1
ATOM 769 C CA . ASP A 1 98 ? -44.138 35.866 -24.449 1.00 32.01 102 ASP A CA 1
ATOM 770 C C . ASP A 1 98 ? -43.864 34.603 -25.248 1.00 31.65 102 ASP A C 1
ATOM 771 O O . ASP A 1 98 ? -43.593 34.658 -26.441 1.00 30.70 102 ASP A O 1
ATOM 776 N N . ILE A 1 99 ? -43.928 33.452 -24.585 1.00 29.31 103 ILE A N 1
ATOM 777 C CA . ILE A 1 99 ? -43.628 32.184 -25.246 1.00 20.83 103 ILE A CA 1
ATOM 778 C C . ILE A 1 99 ? -44.297 31.060 -24.459 1.00 26.97 103 ILE A C 1
ATOM 779 O O . ILE A 1 99 ? -44.312 31.068 -23.226 1.00 28.70 103 ILE A O 1
ATOM 784 N N . ALA A 1 100 ? -44.862 30.099 -25.185 1.00 21.60 104 ALA A N 1
ATOM 785 C CA . ALA A 1 100 ? -45.510 28.938 -24.594 1.00 25.22 104 ALA A CA 1
ATOM 786 C C . ALA A 1 100 ? -45.101 27.669 -25.334 1.00 22.30 104 ALA A C 1
ATOM 787 O O . ALA A 1 100 ? -44.856 27.690 -26.544 1.00 27.54 104 ALA A O 1
ATOM 789 N N . LEU A 1 101 ? -45.051 26.556 -24.603 1.00 25.68 105 LEU A N 1
ATOM 790 C CA . LEU A 1 101 ? -44.859 25.234 -25.192 1.00 36.29 105 LEU A CA 1
ATOM 791 C C . LEU A 1 101 ? -46.125 24.399 -25.040 1.00 40.41 105 LEU A C 1
ATOM 792 O O . LEU A 1 101 ? -46.798 24.460 -24.011 1.00 50.68 105 LEU A O 1
ATOM 797 N N . LEU A 1 102 ? -46.449 23.613 -26.064 1.00 33.06 106 LEU A N 1
ATOM 798 C CA . LEU A 1 102 ? -47.622 22.746 -26.027 1.00 31.16 106 LEU A CA 1
ATOM 799 C C . LEU A 1 102 ? -47.212 21.342 -26.440 1.00 33.24 106 LEU A C 1
ATOM 800 O O . LEU A 1 102 ? -46.872 21.107 -27.604 1.00 36.50 106 LEU A O 1
ATOM 805 N N . LYS A 1 103 ? -47.256 20.405 -25.507 1.00 30.15 107 LYS A N 1
ATOM 806 C CA . LYS A 1 103 ? -47.041 19.016 -25.876 1.00 32.14 107 LYS A CA 1
ATOM 807 C C . LYS A 1 103 ? -48.352 18.475 -26.426 1.00 34.95 107 LYS A C 1
ATOM 808 O O . LYS A 1 103 ? -49.394 18.536 -25.754 1.00 34.53 107 LYS A O 1
ATOM 814 N N . ILE A 1 104 ? -48.312 17.996 -27.664 1.00 34.33 108 ILE A N 1
ATOM 815 C CA . ILE A 1 104 ? -49.513 17.633 -28.394 1.00 31.53 108 ILE A CA 1
ATOM 816 C C . ILE A 1 104 ? -49.569 16.126 -28.546 1.00 31.96 108 ILE A C 1
ATOM 817 O O . ILE A 1 104 ? -48.541 15.450 -28.619 1.00 37.79 108 ILE A O 1
ATOM 822 N N . ARG A 1 105 ? -50.790 15.606 -28.613 1.00 39.37 109 ARG A N 1
ATOM 823 C CA . ARG A 1 105 ? -51.021 14.180 -28.760 1.00 35.93 109 ARG A CA 1
ATOM 824 C C . ARG A 1 105 ? -52.436 13.961 -29.268 1.00 36.57 109 ARG A C 1
ATOM 825 O O . ARG A 1 105 ? -53.371 14.608 -28.790 1.00 35.52 109 ARG A O 1
ATOM 833 N N . THR A 1 106 ? -52.590 13.050 -30.227 1.00 32.19 110 THR A N 1
ATOM 834 C CA . THR A 1 106 ? -53.911 12.694 -30.716 1.00 29.61 110 THR A CA 1
ATOM 835 C C . THR A 1 106 ? -54.637 11.801 -29.714 1.00 37.72 110 THR A C 1
ATOM 836 O O . THR A 1 106 ? -54.089 11.376 -28.690 1.00 35.29 110 THR A O 1
ATOM 840 N N . SER A 1 107 A -55.895 11.491 -30.033 1.00 39.99 110 SER A N 1
ATOM 841 C CA . SER A 1 107 A -56.683 10.594 -29.197 1.00 41.10 110 SER A CA 1
ATOM 842 C C . SER A 1 107 A -56.138 9.173 -29.208 1.00 44.58 110 SER A C 1
ATO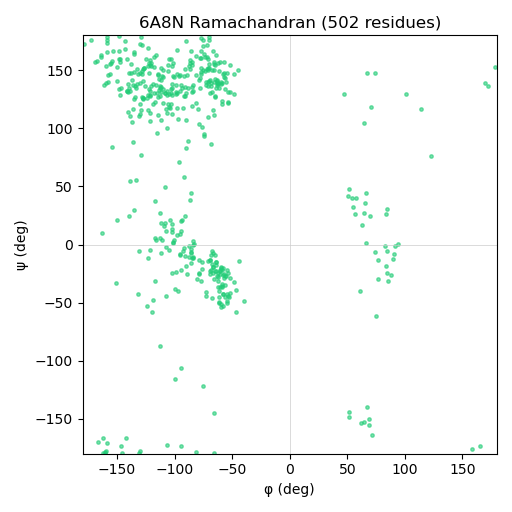M 843 O O . SER A 1 107 A -56.375 8.420 -28.260 1.00 44.54 110 SER A O 1
ATOM 846 N N . THR A 1 108 B -55.414 8.793 -30.252 1.00 44.29 110 THR A N 1
ATOM 847 C CA . THR A 1 108 B -54.778 7.488 -30.326 1.00 35.06 110 THR A CA 1
ATOM 848 C C . THR A 1 108 B -53.331 7.514 -29.846 1.00 43.07 110 THR A C 1
ATOM 849 O O . THR A 1 108 B -52.605 6.542 -30.064 1.00 44.70 110 THR A O 1
ATOM 853 N N . GLY A 1 109 C -52.889 8.603 -29.212 1.00 48.85 110 GLY A N 1
ATOM 854 C CA . GLY A 1 109 C -51.583 8.648 -28.589 1.00 40.13 110 GLY A CA 1
ATOM 855 C C . GLY A 1 109 C -50.431 9.155 -29.444 1.00 46.62 110 GLY A C 1
ATOM 856 O O . GLY A 1 109 C -49.310 9.261 -28.929 1.00 50.36 110 GLY A O 1
ATOM 857 N N . GLN A 1 110 D -50.658 9.500 -30.711 1.00 43.08 110 GLN A N 1
ATOM 858 C CA . GLN A 1 110 D -49.541 9.823 -31.593 1.00 45.01 110 GLN A CA 1
ATOM 859 C C . GLN A 1 110 D -49.121 11.288 -31.503 1.00 38.50 110 GLN A C 1
ATOM 860 O O . GLN A 1 110 D -49.908 12.179 -31.156 1.00 37.32 110 GLN A O 1
ATOM 866 N N . CYS A 1 111 ? -47.870 11.530 -31.869 1.00 33.01 111 CYS A N 1
ATOM 867 C CA . CYS A 1 111 ? -47.389 12.873 -32.138 1.00 37.63 111 CYS A CA 1
ATOM 868 C C . CYS A 1 111 ? -47.504 13.121 -33.639 1.00 39.39 111 CYS A C 1
ATOM 869 O O . CYS A 1 111 ? -48.059 12.301 -34.372 1.00 39.10 111 CYS A O 1
ATOM 872 N N . ALA A 1 112 ? -46.990 14.260 -34.109 1.00 37.65 112 ALA A N 1
ATOM 873 C CA . ALA A 1 112 ? -47.096 14.612 -35.520 1.00 35.32 112 ALA A CA 1
ATOM 874 C C . ALA A 1 112 ? -46.431 13.558 -36.393 1.00 42.49 112 ALA A C 1
ATOM 875 O O . ALA A 1 112 ? -45.370 13.028 -36.052 1.00 42.42 112 ALA A O 1
ATOM 877 N N . GLN A 1 113 ? -47.076 13.244 -37.524 1.00 39.59 113 GLN A N 1
ATOM 878 C CA . GLN A 1 113 ? -46.484 12.389 -38.542 1.00 38.02 113 GLN A CA 1
ATOM 879 C C . GLN A 1 113 ? -46.058 13.257 -39.709 1.00 40.30 113 GLN A C 1
ATOM 880 O O . GLN A 1 113 ? -46.921 13.897 -40.327 1.00 41.95 113 GLN A O 1
ATOM 886 N N . PRO A 1 114 ? -44.773 13.319 -40.054 1.00 44.95 114 PRO A N 1
ATOM 887 C CA . PRO A 1 114 ? -44.354 14.204 -41.149 1.00 31.98 114 PRO A CA 1
ATOM 888 C C . PRO A 1 114 ? -45.065 13.844 -42.436 1.00 35.38 114 PRO A C 1
ATOM 889 O O . PRO A 1 114 ? -45.273 12.671 -42.739 1.00 34.73 114 PRO A O 1
ATOM 893 N N . SER A 1 115 ? -45.471 14.873 -43.167 1.00 35.99 115 SER A N 1
ATOM 894 C CA . SER A 1 115 ? -46.062 14.726 -44.484 1.00 34.45 115 SER A CA 1
ATOM 895 C C . SER A 1 115 ? -45.635 15.940 -45.289 1.00 35.38 115 SER A C 1
ATOM 896 O O . SER A 1 115 ? -44.838 16.757 -44.818 1.00 39.52 115 SER A O 1
ATOM 899 N N . ARG A 1 116 ? -46.176 16.080 -46.502 1.00 35.23 116 ARG A N 1
ATOM 900 C CA . ARG A 1 116 ? -45.905 17.300 -47.251 1.00 33.74 116 ARG A CA 1
ATOM 901 C C . ARG A 1 116 ? -46.446 18.528 -46.532 1.00 28.52 116 ARG A C 1
ATOM 902 O O . ARG A 1 116 ? -45.932 19.637 -46.731 1.00 35.33 116 ARG A O 1
ATOM 910 N N . SER A 1 117 ? -47.462 18.353 -45.687 1.00 30.24 117 SER A N 1
ATOM 911 C CA . SER A 1 117 ? -48.139 19.458 -45.029 1.00 35.76 117 SER A CA 1
ATOM 912 C C . SER A 1 117 ? -47.818 19.572 -43.547 1.00 36.34 117 SER A C 1
ATOM 913 O O . SER A 1 117 ? -48.320 20.496 -42.897 1.00 35.78 117 SER A O 1
ATOM 916 N N . ILE A 1 118 ? -47.013 18.667 -42.993 1.00 36.63 118 ILE A N 1
ATOM 917 C CA . ILE A 1 118 ? -46.707 18.682 -41.562 1.00 37.13 118 ILE A CA 1
ATOM 918 C C . ILE A 1 118 ? -45.220 18.410 -41.370 1.00 35.96 118 ILE A C 1
ATOM 919 O O . ILE A 1 118 ? -44.755 17.280 -41.544 1.00 42.69 118 ILE A O 1
ATOM 924 N N . GLN A 1 119 ? -44.458 19.446 -41.045 1.00 30.68 119 GLN A N 1
ATOM 925 C CA . GLN A 1 119 ? -43.024 19.324 -40.840 1.00 30.55 119 GLN A CA 1
ATOM 926 C C . GLN A 1 119 ? -42.622 20.143 -39.620 1.00 34.10 119 GLN A C 1
ATOM 927 O O . GLN A 1 119 ? -43.216 21.183 -39.328 1.00 36.17 119 GLN A O 1
ATOM 933 N N . THR A 1 120 ? -41.605 19.680 -38.914 1.00 32.85 120 THR A N 1
ATOM 934 C CA . THR A 1 120 ? -41.048 20.523 -37.875 1.00 40.63 120 THR A CA 1
ATOM 935 C C . THR A 1 120 ? -40.233 21.640 -38.515 1.00 40.48 120 THR A C 1
ATOM 936 O O . THR A 1 120 ? -39.895 21.597 -39.696 1.00 43.79 120 THR A O 1
ATOM 940 N N . ILE A 1 121 ? -39.945 22.661 -37.725 1.00 38.00 121 ILE A N 1
ATOM 941 C CA . ILE A 1 121 ? -39.103 23.770 -38.141 1.00 32.23 121 ILE A CA 1
ATOM 942 C C . ILE A 1 121 ? -37.949 23.826 -37.158 1.00 34.82 121 ILE A C 1
ATOM 943 O O . ILE A 1 121 ? -38.106 23.467 -35.987 1.00 43.56 121 ILE A O 1
ATOM 948 N N . ALA A 1 122 ? -36.779 24.238 -37.640 1.00 32.90 122 ALA A N 1
ATOM 949 C CA . ALA A 1 122 ? -35.567 24.180 -36.827 1.00 32.93 122 ALA A CA 1
ATOM 950 C C . ALA A 1 122 ? -35.516 25.338 -35.841 1.00 32.09 122 ALA A C 1
ATOM 951 O O . ALA A 1 122 ? -35.909 26.463 -36.161 1.00 33.52 122 ALA A O 1
ATOM 953 N N . LEU A 1 123 ? -35.036 25.056 -34.636 1.00 25.00 123 LEU A N 1
ATOM 954 C CA . LEU A 1 123 ? -34.707 26.122 -33.717 1.00 33.46 123 LEU A CA 1
ATOM 955 C C . LEU A 1 123 ? -33.453 26.828 -34.212 1.00 38.43 123 LEU A C 1
ATOM 956 O O . LEU A 1 123 ? -32.722 26.284 -35.037 1.00 42.98 123 LEU A O 1
ATOM 961 N N . PRO A 1 124 ? -33.194 28.049 -33.749 1.00 38.56 124 PRO A N 1
ATOM 962 C CA . PRO A 1 124 ? -31.987 28.767 -34.195 1.00 37.79 124 PRO A CA 1
ATOM 963 C C . PRO A 1 124 ? -30.742 28.246 -33.500 1.00 41.15 124 PRO A C 1
ATOM 964 O O . PRO A 1 124 ? -30.823 27.716 -32.379 1.00 39.08 124 PRO A O 1
ATOM 968 N N . PRO A 1 125 ? -29.575 28.350 -34.149 1.00 41.27 125 PRO A N 1
ATOM 969 C CA . PRO A 1 125 ? -28.321 27.914 -33.516 1.00 35.44 125 PRO A CA 1
ATOM 970 C C . PRO A 1 125 ? -27.990 28.794 -32.333 1.00 39.83 125 PRO A C 1
ATOM 971 O O . PRO A 1 125 ? -28.550 29.878 -32.171 1.00 44.99 125 PRO A O 1
ATOM 975 N N . ARG A 1 126 ? -27.034 28.329 -31.520 1.00 50.06 126 ARG A N 1
ATOM 976 C CA . ARG A 1 126 ? -26.596 29.136 -30.383 1.00 57.25 126 ARG A CA 1
ATOM 977 C C . ARG A 1 126 ? -26.001 30.470 -30.848 1.00 59.87 126 ARG A C 1
ATOM 978 O O . ARG A 1 126 ? -26.270 31.510 -30.238 1.00 64.34 126 ARG A O 1
ATOM 986 N N . PHE A 1 127 ? -25.224 30.482 -31.946 1.00 62.64 127 PHE A N 1
ATOM 987 C CA . PHE A 1 127 ? -24.771 31.783 -32.451 1.00 58.89 127 PHE A CA 1
ATOM 988 C C . PHE A 1 127 ? -24.511 31.913 -33.952 1.00 56.02 127 PHE A C 1
ATOM 989 O O . PHE A 1 127 ? -24.697 33.005 -34.496 1.00 60.58 127 PHE A O 1
ATOM 997 N N . THR A 1 128 ? -24.051 30.846 -34.612 1.00 55.47 128 THR A N 1
ATOM 998 C CA . THR A 1 128 ? -23.527 30.865 -35.988 1.00 66.28 128 THR A CA 1
ATOM 999 C C . THR A 1 128 ? -22.518 31.978 -36.340 1.00 6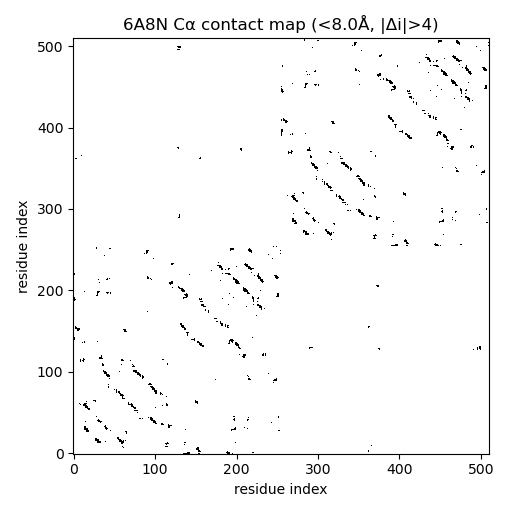2.36 128 THR A C 1
ATOM 1000 O O . THR A 1 128 ? -22.727 33.172 -36.084 1.00 45.08 128 THR A O 1
ATOM 1004 N N . ASP A 1 129 ? -21.390 31.572 -36.919 1.00 71.82 129 ASP A N 1
ATOM 1005 C CA . ASP A 1 129 ? -20.612 32.452 -37.777 1.00 78.02 129 ASP A CA 1
ATOM 1006 C C . ASP A 1 129 ? -21.037 32.195 -39.216 1.00 79.35 129 ASP A C 1
ATOM 1007 O O . ASP A 1 129 ? -21.259 31.043 -39.604 1.00 85.02 129 ASP A O 1
ATOM 1012 N N . ALA A 1 130 ? -21.196 33.292 -39.982 1.00 74.38 130 ALA A N 1
ATOM 1013 C CA . ALA A 1 130 ? -21.703 33.444 -41.355 1.00 71.88 130 ALA A CA 1
ATOM 1014 C C . ALA A 1 130 ? -23.014 34.222 -41.350 1.00 61.17 130 ALA A C 1
ATOM 1015 O O . ALA A 1 130 ? -24.022 33.756 -40.801 1.00 58.99 130 ALA A O 1
ATOM 1017 N N . PRO A 1 131 ? -23.047 35.395 -41.975 1.00 57.69 131 PRO A N 1
ATOM 1018 C CA . PRO A 1 131 ? -24.294 36.157 -42.037 1.00 53.50 131 PRO A CA 1
ATOM 1019 C C . PRO A 1 131 ? -25.346 35.433 -42.857 1.00 46.84 131 PRO A C 1
ATOM 1020 O O . PRO A 1 131 ? -25.048 34.624 -43.738 1.00 41.99 131 PRO A O 1
ATOM 1024 N N . PHE A 1 132 ? -26.593 35.746 -42.555 1.00 42.39 132 PHE A N 1
ATOM 1025 C CA . PHE A 1 132 ? -27.728 35.257 -43.302 1.00 40.88 132 PHE A CA 1
ATOM 1026 C C . PHE A 1 132 ? -28.572 36.463 -43.672 1.00 39.18 132 PHE A C 1
ATOM 1027 O O . PHE A 1 132 ? -28.323 37.578 -43.215 1.00 44.91 132 PHE A O 1
ATOM 1035 N N . GLY A 1 133 ? -29.578 36.237 -44.505 1.00 39.22 133 GLY A N 1
ATOM 1036 C CA . GLY A 1 133 ? -30.480 37.307 -44.860 1.00 39.84 133 GLY A CA 1
ATOM 1037 C C . GLY A 1 133 ? -31.454 37.618 -43.738 1.00 40.41 133 GLY A C 1
ATOM 1038 O O . GLY A 1 133 ? -31.833 36.758 -42.938 1.00 43.48 133 GLY A O 1
ATOM 1039 N N . SER A 1 134 ? -31.868 38.880 -43.688 1.00 34.62 134 SER A N 1
ATOM 1040 C CA . SER A 1 134 ? -32.783 39.346 -42.666 1.00 40.27 134 SER A CA 1
ATOM 1041 C C . SER A 1 134 ? -34.197 39.482 -43.202 1.00 37.22 134 SER A C 1
ATOM 1042 O O . SER A 1 134 ? -35.063 40.057 -42.524 1.00 32.52 134 SER A O 1
ATOM 1045 N N . ASP A 1 135 ? -34.448 38.963 -44.405 1.00 29.13 135 ASP A N 1
ATOM 1046 C CA . ASP A 1 135 ? -35.805 38.794 -44.909 1.00 34.48 135 ASP A CA 1
ATOM 1047 C C . ASP A 1 135 ? -36.335 37.475 -44.383 1.00 32.37 135 ASP A C 1
ATOM 1048 O O . ASP A 1 135 ? -35.768 36.411 -44.663 1.00 33.87 135 ASP A O 1
ATOM 1053 N N . CYS A 1 136 ? -37.409 37.547 -43.614 1.00 29.19 136 CYS A N 1
ATOM 1054 C CA . CYS A 1 136 ? -37.970 36.381 -42.967 1.00 26.52 136 CYS A CA 1
ATOM 1055 C C . CYS A 1 136 ? -39.446 36.313 -43.313 1.00 26.22 136 CYS A C 1
ATOM 1056 O O . CYS A 1 136 ? -40.076 37.339 -43.591 1.00 29.23 136 CYS A O 1
ATOM 1059 N N . GLU A 1 137 ? -39.977 35.092 -43.350 1.00 23.67 137 GLU A N 1
ATOM 1060 C CA . GLU A 1 137 ? -41.378 34.885 -43.674 1.00 29.96 137 GLU A CA 1
ATOM 1061 C C . GLU A 1 137 ? -42.245 34.993 -42.426 1.00 27.67 137 GLU A C 1
ATOM 1062 O O . GLU A 1 137 ? -41.809 34.689 -41.306 1.00 25.96 137 GLU A O 1
ATOM 1068 N N . ILE A 1 138 ? -43.490 35.413 -42.634 1.00 22.71 138 ILE A N 1
ATOM 1069 C CA . ILE A 1 138 ? -44.533 35.337 -41.621 1.00 22.32 138 ILE A CA 1
ATOM 1070 C C . ILE A 1 138 ? -45.770 34.755 -42.285 1.00 22.55 138 ILE A C 1
ATOM 1071 O O . ILE A 1 138 ? -45.989 34.938 -43.485 1.00 30.42 138 ILE A O 1
ATOM 1076 N N . THR A 1 139 ? -46.589 34.065 -41.492 1.00 23.97 139 THR A N 1
ATOM 1077 C CA . THR A 1 139 ? -47.764 33.367 -41.988 1.00 23.17 139 THR A CA 1
ATOM 1078 C C . THR A 1 139 ? -48.824 33.338 -40.893 1.00 30.76 139 THR A C 1
ATOM 1079 O O . THR A 1 139 ? -48.508 33.395 -39.704 1.00 44.03 139 THR A O 1
ATOM 1083 N N . GLY A 1 140 ? -50.085 33.264 -41.298 1.00 33.20 140 GLY A N 1
ATOM 1084 C CA . GLY A 1 140 ? -51.146 33.095 -40.330 1.00 21.42 140 GLY A CA 1
ATOM 1085 C C . GLY A 1 140 ? -52.518 33.394 -40.906 1.00 25.88 140 GLY A C 1
ATOM 1086 O O . GLY A 1 140 ? -52.683 33.602 -42.111 1.00 32.13 140 GLY A O 1
ATOM 1087 N N . PHE A 1 141 ? -53.504 33.389 -40.003 1.00 25.86 141 PHE A N 1
ATOM 1088 C CA . PHE A 1 141 ? -54.907 33.615 -40.329 1.00 20.44 141 PHE A CA 1
ATOM 1089 C C . PHE A 1 141 ? -55.391 34.977 -39.867 1.00 23.14 141 PHE A C 1
ATOM 1090 O O . PHE A 1 141 ? -56.602 35.224 -39.878 1.00 24.20 141 PHE A O 1
ATOM 1098 N N . GLY A 1 142 ? -54.484 35.866 -39.467 1.00 19.13 142 GLY A N 1
ATOM 1099 C CA . GLY A 1 142 ? -54.875 37.155 -38.937 1.00 28.30 142 GLY A CA 1
ATOM 1100 C C . GLY A 1 142 ? -55.461 38.094 -39.977 1.00 27.99 142 GLY A C 1
ATOM 1101 O O . GLY A 1 142 ? -55.555 37.796 -41.166 1.00 29.50 142 GLY A O 1
ATOM 1102 N N . LYS A 1 143 ? -55.861 39.272 -39.503 1.00 31.84 143 LYS A N 1
ATOM 1103 C CA . LYS A 1 143 ? -56.523 40.247 -40.361 1.00 27.46 143 LYS A CA 1
ATOM 1104 C C . LYS A 1 143 ? -55.620 40.679 -41.516 1.00 27.13 143 LYS A C 1
ATOM 1105 O O . LYS A 1 143 ? -54.383 40.607 -41.451 1.00 35.84 143 LYS A O 1
ATOM 1111 N N . GLU A 1 144 ? -56.252 41.167 -42.574 1.00 28.55 144 GLU A N 1
ATOM 1112 C CA . GLU A 1 144 ? -55.508 41.664 -43.719 1.00 28.78 144 GLU A CA 1
ATOM 1113 C C . GLU A 1 144 ? -55.299 43.167 -43.675 1.00 29.24 144 GLU A C 1
ATOM 1114 O O . GLU A 1 144 ? -54.550 43.695 -44.494 1.00 27.03 144 GLU A O 1
ATOM 1120 N N . SER A 1 145 ? -55.936 43.859 -42.738 1.00 29.34 145 SER A N 1
ATOM 1121 C CA . SER A 1 145 ? -55.609 45.250 -42.459 1.00 26.82 145 SER A CA 1
ATOM 1122 C C . SER A 1 145 ? -56.023 45.572 -41.028 1.00 25.50 145 SER A C 1
ATOM 1123 O O . SER A 1 145 ? -57.006 45.034 -40.512 1.00 34.78 145 SER A O 1
ATOM 1126 N N . GLU A 1 146 ? -55.254 46.454 -40.397 1.00 29.45 146 GLU A N 1
ATOM 1127 C CA . GLU A 1 146 ? -55.505 46.813 -39.005 1.00 30.20 146 GLU A CA 1
ATOM 1128 C C . GLU A 1 146 ? -56.928 47.307 -38.789 1.00 32.09 146 GLU A C 1
ATOM 1129 O O . GLU A 1 146 ? -57.463 47.191 -37.684 1.00 28.83 146 GLU A O 1
ATOM 1135 N N . SER A 1 147 ? -57.556 47.870 -39.813 1.00 32.48 147 SER A N 1
ATOM 1136 C CA . SER A 1 147 ? -58.890 48.412 -39.646 1.00 32.38 147 SER A CA 1
ATOM 1137 C C . SER A 1 147 ? -59.981 47.482 -40.155 1.00 30.53 147 SER A C 1
ATOM 1138 O O . SER A 1 147 ? -61.160 47.850 -40.117 1.00 31.78 147 SER A O 1
ATOM 1141 N N . ASP A 1 148 ? -59.623 46.288 -40.611 1.00 32.34 148 ASP A N 1
ATOM 1142 C CA . ASP A 1 148 ? -60.631 45.301 -40.969 1.00 39.04 148 ASP A CA 1
ATOM 1143 C C . ASP A 1 148 ? -61.359 44.850 -39.718 1.00 38.33 148 ASP A C 1
ATOM 1144 O O . ASP A 1 148 ? -60.727 44.550 -38.701 1.00 45.57 148 ASP A O 1
ATOM 1149 N N . TYR A 1 149 ? -62.682 44.840 -39.777 1.00 37.54 149 TYR A N 1
ATOM 1150 C CA . TYR A 1 149 ? -63.400 43.802 -39.065 1.00 42.81 149 TYR A CA 1
ATOM 1151 C C . TYR A 1 149 ? -63.230 42.524 -39.881 1.00 51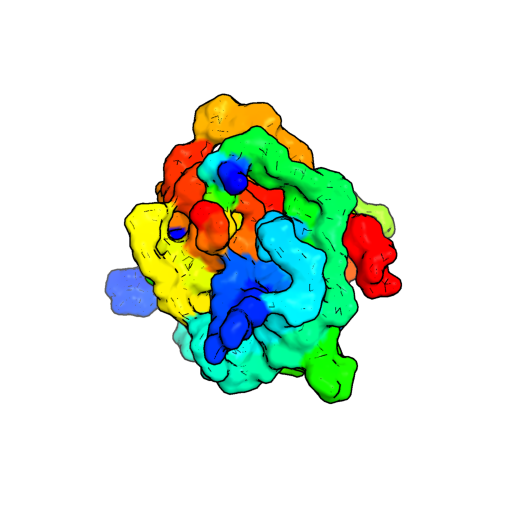.23 149 TYR A C 1
ATOM 1152 O O . TYR A 1 149 ? -62.701 42.554 -40.994 1.00 71.07 149 TYR A O 1
ATOM 1161 N N . LEU A 1 150 ? -63.637 41.389 -39.329 1.00 43.08 150 LEU A N 1
ATOM 1162 C CA . LEU A 1 150 ? -63.629 40.135 -40.101 1.00 45.24 150 LEU A CA 1
ATOM 1163 C C . LEU A 1 150 ? -62.239 39.607 -40.483 1.00 40.05 150 LEU A C 1
ATOM 1164 O O . LEU A 1 150 ? -61.302 40.372 -40.735 1.00 26.55 150 LEU A O 1
ATOM 1169 N N . TYR A 1 151 ? -62.110 38.281 -40.545 1.00 38.85 151 TYR A N 1
ATOM 1170 C CA . TYR A 1 151 ? -60.825 37.633 -40.717 1.00 29.84 151 TYR A CA 1
ATOM 1171 C C . TYR A 1 151 ? -60.850 36.787 -41.976 1.00 27.14 151 TYR A C 1
ATOM 1172 O O . TYR A 1 151 ? -61.920 36.321 -42.379 1.00 27.43 151 TYR A O 1
ATOM 1181 N N . PRO A 1 152 ? -59.678 36.537 -42.590 1.00 30.64 152 PRO A N 1
ATOM 1182 C CA . PRO A 1 152 ? -59.648 35.982 -43.952 1.00 32.28 152 PRO A CA 1
ATOM 1183 C C . PRO A 1 152 ? -59.963 34.502 -44.107 1.00 52.07 152 PRO A C 1
ATOM 1184 O O . PRO A 1 152 ? -60.240 34.099 -45.250 1.00 84.39 152 PRO A O 1
ATOM 1188 N N . LYS A 1 153 ? -59.847 33.669 -43.067 1.00 31.61 153 LYS A N 1
ATOM 1189 C CA . LYS A 1 153 ? -60.264 32.261 -43.191 1.00 40.31 153 LYS A CA 1
ATOM 1190 C C . LYS A 1 153 ? -59.294 31.345 -43.949 1.00 32.35 153 LYS A C 1
ATOM 1191 O O . LYS A 1 153 ? -59.231 30.147 -43.658 1.00 29.65 153 LYS A O 1
ATOM 1197 N N . ASN A 1 154 ? -58.525 31.863 -44.902 1.00 34.59 154 ASN A N 1
ATOM 1198 C CA . ASN A 1 154 ? -57.499 31.069 -45.569 1.00 30.99 154 ASN A CA 1
ATOM 1199 C C . ASN A 1 154 ? -56.125 31.577 -45.181 1.00 32.10 154 ASN A C 1
ATOM 1200 O O . ASN A 1 154 ? -55.949 32.765 -44.907 1.00 29.36 154 ASN A O 1
ATOM 1205 N N . LEU A 1 155 ? -55.153 30.668 -45.216 1.00 19.85 155 LEU A N 1
ATOM 1206 C CA . LEU A 1 155 ? -53.798 30.981 -44.795 1.00 22.37 155 LEU A CA 1
ATOM 1207 C C . LEU A 1 155 ? -53.111 31.959 -45.753 1.00 20.60 155 LEU A C 1
ATOM 1208 O O . LEU A 1 155 ? -53.231 31.848 -46.979 1.00 26.39 155 LEU A O 1
ATOM 1213 N N . LYS A 1 156 ? -52.414 32.942 -45.175 1.00 26.20 156 LYS A N 1
ATOM 1214 C CA . LYS A 1 156 ? -51.578 33.888 -45.901 1.00 19.01 156 LYS A CA 1
ATOM 1215 C C . LYS A 1 156 ? -50.139 33.809 -45.408 1.00 24.04 156 LYS A C 1
ATOM 1216 O O . LYS A 1 156 ? -49.856 33.347 -44.289 1.00 24.13 156 LYS A O 1
ATOM 1222 N N . MET A 1 157 ? -49.231 34.280 -46.261 1.00 32.42 157 MET A N 1
ATOM 1223 C CA . MET A 1 157 ? -47.822 34.367 -45.913 1.00 34.66 157 MET A CA 1
ATOM 1224 C C . MET A 1 157 ? -47.218 35.577 -46.610 1.00 29.77 157 MET A C 1
ATOM 1225 O O . MET A 1 157 ? -47.731 36.058 -47.621 1.00 30.32 157 MET A O 1
ATOM 1230 N N . SER A 1 158 ? -46.121 36.071 -46.045 1.00 24.18 158 SER A N 1
ATOM 1231 C CA . SER A 1 158 ? -45.476 37.269 -46.549 1.00 22.09 158 SER A CA 1
ATOM 1232 C C . SER A 1 158 ? -44.025 37.289 -46.088 1.00 27.36 158 SER A C 1
ATOM 1233 O O . SER A 1 158 ? -43.555 36.386 -45.392 1.00 31.50 158 SER A O 1
ATOM 1236 N N . VAL A 1 159 ? -43.313 38.332 -46.506 1.00 24.83 159 VAL A N 1
ATOM 1237 C CA . VAL A 1 159 ? -41.894 38.511 -46.237 1.00 28.81 159 VAL A CA 1
ATOM 1238 C C . VAL A 1 159 ? -41.718 39.847 -45.541 1.00 29.00 159 VAL A C 1
ATOM 1239 O O . VAL A 1 159 ? -42.166 40.879 -46.051 1.00 29.62 159 VAL A O 1
ATOM 1243 N N . VAL A 1 160 ? -41.069 39.834 -44.383 1.00 24.16 160 VAL A N 1
ATOM 1244 C CA . VAL A 1 160 ? -40.664 41.067 -43.727 1.00 20.76 160 VAL A CA 1
ATOM 1245 C C . VAL A 1 160 ? -39.167 40.996 -43.536 1.00 26.73 160 VAL A C 1
ATOM 1246 O O . VAL A 1 160 ? -38.550 39.953 -43.743 1.00 29.50 160 VAL A O 1
ATOM 1250 N N . LYS A 1 161 ? -38.588 42.132 -43.162 1.00 31.66 161 LYS A N 1
ATOM 1251 C CA . LYS A 1 161 ? -37.166 42.265 -42.884 1.00 34.05 161 LYS A CA 1
ATOM 1252 C C . LYS A 1 161 ? -36.936 42.555 -41.397 1.00 33.80 161 LYS A C 1
ATOM 1253 O O . LYS A 1 161 ? -37.610 43.400 -40.810 1.00 29.85 161 LYS A O 1
ATOM 1259 N N . LEU A 1 162 ? -35.970 41.867 -40.796 1.00 31.33 162 LEU A N 1
ATOM 1260 C CA . LEU A 1 162 ? -35.581 42.168 -39.426 1.00 31.24 162 LEU A CA 1
ATOM 1261 C C . LEU A 1 162 ? -35.178 43.627 -39.284 1.0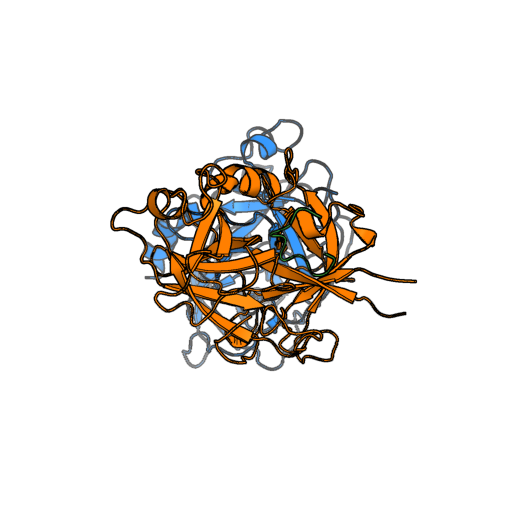0 31.75 162 LEU A C 1
ATOM 1262 O O . LEU A 1 162 ? -34.556 44.204 -40.181 1.00 25.04 162 LEU A O 1
ATOM 1267 N N . VAL A 1 163 ? -35.527 44.221 -38.141 1.00 30.17 163 VAL A N 1
ATOM 1268 C CA . VAL A 1 163 ? -35.138 45.586 -37.800 1.00 24.49 163 VAL A CA 1
ATOM 1269 C C . VAL A 1 163 ? -34.275 45.531 -36.549 1.00 26.39 163 VAL A C 1
ATOM 1270 O O . VAL A 1 163 ? -34.647 44.891 -35.558 1.00 38.81 163 VAL A O 1
ATOM 1274 N N . SER A 1 164 ? -33.123 46.190 -36.597 1.00 32.94 164 SER A N 1
ATOM 1275 C CA . SER A 1 164 ? -32.195 46.169 -35.470 1.00 37.15 164 SER A CA 1
ATOM 1276 C C . SER A 1 164 ? -32.865 46.662 -34.195 1.00 44.82 164 SER A C 1
ATOM 1277 O O . SER A 1 164 ? -33.748 47.527 -34.218 1.00 45.92 164 SER A O 1
ATOM 1280 N N . HIS A 1 165 ? -32.436 46.095 -33.070 1.00 52.15 165 HIS A N 1
ATOM 1281 C CA . HIS A 1 165 ? -32.881 46.582 -31.769 1.00 48.58 165 HIS A CA 1
ATOM 1282 C C . HIS A 1 165 ? -32.648 48.069 -31.637 1.00 52.62 165 HIS A C 1
ATOM 1283 O O . HIS A 1 165 ? -33.529 48.810 -31.188 1.00 56.13 165 HIS A O 1
ATOM 1290 N N . GLU A 1 166 ? -31.466 48.525 -32.048 1.00 51.20 166 GLU A N 1
ATOM 1291 C CA . GLU A 1 166 ? -31.136 49.939 -31.959 1.00 46.82 166 GLU A CA 1
ATOM 1292 C C . GLU A 1 166 ? -32.147 50.782 -32.724 1.00 39.37 166 GLU A C 1
ATOM 1293 O O . GLU A 1 166 ? -32.606 51.813 -32.229 1.00 41.57 166 GLU A O 1
ATOM 1299 N N . GLN A 1 167 ? -32.547 50.340 -33.915 1.00 41.59 167 GLN A N 1
ATOM 1300 C CA . GLN A 1 167 ? -33.588 51.058 -34.645 1.00 39.68 167 GLN A CA 1
ATOM 1301 C C . GLN A 1 167 ? -34.941 50.955 -33.930 1.00 39.91 167 GLN A C 1
ATOM 1302 O O . GLN A 1 167 ? -35.654 51.957 -33.767 1.00 38.52 167 GLN A O 1
ATOM 1308 N N . CYS A 1 168 ? -35.311 49.751 -33.490 1.00 31.80 168 CYS A N 1
ATOM 1309 C CA . CYS A 1 168 ? -36.629 49.555 -32.899 1.00 35.41 168 CYS A CA 1
ATOM 1310 C C . CYS A 1 168 ? -36.804 50.319 -31.595 1.00 39.32 168 CYS A C 1
ATOM 1311 O O . CYS A 1 168 ? -37.946 50.597 -31.210 1.00 44.79 168 CYS A O 1
ATOM 1314 N N . MET A 1 169 ? -35.709 50.662 -30.914 1.00 33.53 169 MET A N 1
ATOM 1315 C CA . MET A 1 169 ? -35.751 51.365 -29.637 1.00 36.94 169 MET A CA 1
ATOM 1316 C C . MET A 1 169 ? -35.691 52.867 -29.804 1.00 41.14 169 MET A C 1
ATOM 1317 O O . MET A 1 169 ? -35.727 53.583 -28.803 1.00 39.03 169 MET A O 1
ATOM 1322 N N . GLN A 1 170 ? -35.553 53.356 -31.029 1.00 44.10 170 GLN A N 1
ATOM 1323 C CA . GLN A 1 170 ? -35.659 54.785 -31.257 1.00 42.25 170 GLN A CA 1
ATOM 1324 C C . GLN A 1 170 ? -37.020 55.262 -30.758 1.00 40.03 170 GLN A C 1
ATOM 1325 O O . GLN A 1 170 ? -38.002 54.513 -30.833 1.00 37.14 170 GLN A O 1
ATOM 1331 N N . PRO A 1 171 A -37.108 56.466 -30.188 1.00 41.68 170 PRO A N 1
ATOM 1332 C CA . PRO A 1 171 A -38.414 56.915 -29.668 1.00 43.39 170 PRO A CA 1
ATOM 1333 C C . PRO A 1 171 A -39.496 56.945 -30.742 1.00 44.79 170 PRO A C 1
ATOM 1334 O O . PRO A 1 171 A -40.658 56.631 -30.454 1.00 44.68 170 PRO A O 1
ATOM 1338 N N . HIS A 1 172 B -39.128 57.295 -31.982 1.00 38.49 170 HIS A N 1
ATOM 1339 C CA . HIS A 1 172 B -40.063 57.256 -33.101 1.00 41.06 170 HIS A CA 1
ATOM 1340 C C . HIS A 1 172 B -40.633 55.867 -33.300 1.00 36.31 170 HIS A C 1
ATOM 1341 O O . HIS A 1 172 B -41.725 55.719 -33.859 1.00 38.05 170 HIS A O 1
ATOM 1348 N N . TYR A 1 173 ? -39.894 54.839 -32.888 1.00 31.86 171 TYR A N 1
ATOM 1349 C CA . TYR A 1 173 ? -40.356 53.464 -33.020 1.00 29.71 171 TYR A CA 1
ATOM 1350 C C . TYR A 1 173 ? -41.030 53.062 -31.714 1.00 32.30 171 TYR A C 1
ATOM 1351 O O . TYR A 1 173 ? -42.140 53.530 -31.447 1.00 32.97 171 TYR A O 1
ATOM 1360 N N . TYR A 1 174 ? -40.391 52.221 -30.889 1.00 32.18 172 TYR A N 1
ATOM 1361 C CA . TYR A 1 174 ? -40.997 51.787 -29.636 1.00 32.28 172 TYR A CA 1
ATOM 1362 C C . TYR A 1 174 ? -40.236 52.247 -28.397 1.00 33.82 172 TYR A C 1
ATOM 1363 O O . TYR A 1 174 ? -40.639 51.897 -27.283 1.00 32.71 172 TYR A O 1
ATOM 1372 N N . GLY A 1 175 ? -39.172 53.032 -28.555 1.00 37.38 173 GLY A N 1
ATOM 1373 C CA . GLY A 1 175 ? -38.433 53.494 -27.400 1.00 39.10 173 GLY A CA 1
ATOM 1374 C C . GLY A 1 175 ? -38.035 52.354 -26.481 1.00 41.79 173 GLY A C 1
ATOM 1375 O O . GLY A 1 175 ? -37.754 51.230 -26.922 1.00 39.99 173 GLY A O 1
ATOM 1376 N N . SER A 1 176 ? -38.057 52.636 -25.175 1.00 37.30 174 SER A N 1
ATOM 1377 C CA . SER A 1 176 ? -37.586 51.733 -24.128 1.00 34.99 174 SER A CA 1
ATOM 1378 C C . SER A 1 176 ? -38.431 50.490 -23.968 1.00 34.53 174 SER A C 1
ATOM 1379 O O . SER A 1 176 ? -38.057 49.631 -23.167 1.00 44.51 174 SER A O 1
ATOM 1382 N N . GLU A 1 177 ? -39.553 50.367 -24.675 1.00 35.01 175 GLU A N 1
ATOM 1383 C CA . GLU A 1 177 ? -40.364 49.157 -24.583 1.00 31.97 175 GLU A CA 1
ATOM 1384 C C . GLU A 1 177 ? -39.688 47.938 -25.218 1.00 35.98 175 GLU A C 1
ATOM 1385 O O . GLU A 1 177 ? -40.037 46.800 -24.871 1.00 35.12 175 GLU A O 1
ATOM 1391 N N . ILE A 1 178 ? -38.748 48.140 -26.147 1.00 33.77 176 ILE A N 1
ATOM 1392 C CA . ILE A 1 178 ? -38.029 47.038 -26.788 1.00 29.99 176 ILE A CA 1
ATOM 1393 C C . ILE A 1 178 ? -36.804 46.694 -25.942 1.00 34.22 176 ILE A C 1
ATOM 1394 O O . ILE A 1 178 ? -36.071 47.591 -25.501 1.00 34.21 176 ILE A O 1
ATOM 1399 N N . ASN A 1 179 ? -36.575 45.404 -25.704 1.00 24.98 177 ASN A N 1
ATOM 1400 C CA . ASN A 1 179 ? -35.337 44.964 -25.068 1.00 33.88 177 ASN A CA 1
ATOM 1401 C C . ASN A 1 179 ? -34.715 43.830 -25.884 1.00 34.62 177 ASN A C 1
ATOM 1402 O O . ASN A 1 179 ? -35.248 43.398 -26.908 1.00 35.53 177 ASN A O 1
ATOM 1407 N N . TYR A 1 180 ? -33.599 43.306 -25.381 1.00 35.94 178 TYR A N 1
ATOM 1408 C CA . TYR A 1 180 ? -32.831 42.309 -26.113 1.00 29.20 178 TYR A CA 1
ATOM 1409 C C . TYR A 1 180 ? -33.599 41.009 -26.323 1.00 33.21 178 TYR A C 1
ATOM 1410 O O . TYR A 1 180 ? -33.192 40.195 -27.158 1.00 29.53 178 TYR A O 1
ATOM 1419 N N . LYS A 1 181 ? -34.700 40.790 -25.599 1.00 30.69 179 LYS A N 1
ATOM 1420 C CA . LYS A 1 181 ? -35.453 39.552 -25.751 1.00 29.91 179 LYS A CA 1
ATOM 1421 C C . LYS A 1 181 ? -36.466 39.616 -26.890 1.00 36.00 179 LYS A C 1
ATOM 1422 O O . LYS A 1 181 ? -37.087 38.596 -27.226 1.00 29.65 179 LYS A O 1
ATOM 1428 N N . MET A 1 182 ? -36.645 40.780 -27.492 1.00 33.44 180 MET A N 1
ATOM 1429 C CA . MET A 1 182 ? -37.608 40.954 -28.556 1.00 38.15 180 MET A CA 1
ATOM 1430 C C . MET A 1 182 ? -36.887 41.045 -29.891 1.00 42.95 180 MET A C 1
ATOM 1431 O O . MET A 1 182 ? -35.694 41.330 -29.960 1.00 46.67 180 MET A O 1
ATOM 1436 N N . LEU A 1 183 ? -37.635 40.775 -30.949 1.00 41.73 181 LEU A N 1
ATOM 1437 C CA . LEU A 1 183 ? -37.162 40.825 -32.329 1.00 36.40 181 LEU A CA 1
ATOM 1438 C C . LEU A 1 183 ? -38.167 41.652 -33.110 1.00 29.62 181 LEU A C 1
ATOM 1439 O O . LEU A 1 183 ? -39.356 41.320 -33.122 1.00 29.75 181 LEU A O 1
ATOM 1444 N N . CYS A 1 184 ? -37.717 42.742 -33.713 1.00 29.61 182 CYS A N 1
ATOM 1445 C CA . CYS A 1 184 ? -38.590 43.533 -34.570 1.00 32.25 182 CYS A CA 1
ATOM 1446 C C . CYS A 1 184 ? -38.423 43.142 -36.028 1.00 32.00 182 CYS A C 1
ATOM 1447 O O . CYS A 1 184 ? -37.328 42.789 -36.477 1.00 37.39 182 CYS A O 1
ATOM 1450 N N . ALA A 1 185 ? -39.528 43.203 -36.765 1.00 30.12 183 ALA A N 1
ATOM 1451 C CA . ALA A 1 185 ? -39.491 42.982 -38.204 1.00 24.51 183 ALA A CA 1
ATOM 1452 C C . ALA A 1 185 ? -40.549 43.849 -38.855 1.00 20.45 183 ALA A C 1
ATOM 1453 O O . ALA A 1 185 ? -41.682 43.921 -38.369 1.00 32.66 183 ALA A O 1
ATOM 1455 N N . ALA A 1 186 ? -40.172 44.508 -39.945 1.00 21.25 184 ALA A N 1
ATOM 1456 C CA . ALA A 1 186 ? -41.093 45.336 -40.709 1.00 25.70 184 ALA A CA 1
ATOM 1457 C C . ALA A 1 186 ? -40.711 45.309 -42.183 1.00 32.28 184 ALA A C 1
ATOM 1458 O O . ALA A 1 186 ? -39.626 44.853 -42.572 1.00 35.65 184 ALA A O 1
ATOM 1460 N N . ASP A 1 187 ? -41.637 45.794 -42.994 1.00 32.20 185 ASP A N 1
ATOM 1461 C CA . ASP A 1 187 ? -41.436 46.000 -44.418 1.00 30.90 185 ASP A CA 1
ATOM 1462 C C . ASP A 1 187 ? -40.774 47.351 -44.622 1.00 30.16 185 ASP A C 1
ATOM 1463 O O . ASP A 1 187 ? -41.244 48.341 -44.062 1.00 29.69 185 ASP A O 1
ATOM 1468 N N . PRO A 1 188 A -39.696 47.441 -45.412 1.00 35.58 185 PRO A N 1
ATOM 1469 C CA . PRO A 1 188 A -39.080 48.765 -45.620 1.00 23.13 185 PRO A CA 1
ATOM 1470 C C . PRO A 1 188 A -40.047 49.784 -46.188 1.00 35.87 185 PRO A C 1
ATOM 1471 O O . PRO A 1 188 A -39.889 50.984 -45.942 1.00 39.97 185 PRO A O 1
ATOM 1475 N N . GLU A 1 189 B -41.086 49.349 -46.887 1.00 32.37 185 GLU A N 1
ATOM 1476 C CA . GLU A 1 189 B -42.085 50.281 -47.386 1.00 37.55 185 GLU A CA 1
ATOM 1477 C C . GLU A 1 189 B -43.348 50.287 -46.544 1.00 41.88 185 GLU A C 1
ATOM 1478 O O . GLU A 1 189 B -44.288 51.023 -46.881 1.00 41.14 185 GLU A O 1
ATOM 1484 N N . TRP A 1 190 ? -43.391 49.482 -45.463 1.00 28.72 186 TRP A N 1
ATOM 1485 C CA . TRP A 1 190 ? -44.499 49.477 -44.506 1.00 26.14 186 TRP A CA 1
ATOM 1486 C C . TRP A 1 190 ? -45.792 48.973 -45.138 1.00 32.57 186 TRP A C 1
ATOM 1487 O O . TRP A 1 190 ? -46.868 49.529 -44.922 1.00 41.56 186 TRP A O 1
ATOM 1498 N N . LYS A 1 191 ? -45.692 47.901 -45.905 1.00 33.69 187 LYS A N 1
ATOM 1499 C CA . LYS A 1 191 ? -46.817 47.434 -46.689 1.00 38.07 187 LYS A CA 1
ATOM 1500 C C . LYS A 1 191 ? -47.182 45.998 -46.385 1.00 32.25 187 LYS A C 1
ATOM 1501 O O . LYS A 1 191 ? -48.248 45.542 -46.805 1.00 32.83 187 LYS A O 1
ATOM 1507 N N . THR A 1 192 ? -46.343 45.274 -45.669 1.00 30.82 188 THR A N 1
ATOM 1508 C CA . THR A 1 192 ? -46.717 43.947 -45.231 1.00 31.14 188 THR A CA 1
ATOM 1509 C C . THR A 1 192 ? -46.277 43.771 -43.779 1.00 34.35 188 THR A C 1
ATOM 1510 O O . THR A 1 192 ? -45.227 44.272 -43.367 1.00 37.89 188 THR A O 1
ATOM 1514 N N . ASP A 1 193 ? -47.115 43.093 -42.998 1.00 32.33 189 ASP A N 1
ATOM 1515 C CA . ASP A 1 193 ? -46.893 42.912 -41.568 1.00 26.63 189 ASP A CA 1
ATOM 1516 C C . ASP A 1 193 ? -47.800 41.781 -41.093 1.00 26.95 189 ASP A C 1
ATOM 1517 O O . ASP A 1 193 ? -48.766 41.407 -41.768 1.00 38.38 189 ASP A O 1
ATOM 1522 N N . SER A 1 194 ? -47.461 41.220 -39.935 1.00 26.58 190 SER A N 1
ATOM 1523 C CA . SER A 1 194 ? -48.410 40.389 -39.214 1.00 25.06 190 SER A CA 1
ATOM 1524 C C . SER A 1 194 ? -49.462 41.294 -38.592 1.00 29.84 190 SER A C 1
ATOM 1525 O O . SER A 1 194 ? -49.274 42.510 -38.470 1.00 31.31 190 SER A O 1
ATOM 1528 N N . CYS A 1 195 ? -50.596 40.707 -38.225 1.00 22.04 191 CYS A N 1
ATOM 1529 C CA . CYS A 1 195 ? -51.710 41.519 -37.757 1.00 26.72 191 CYS A CA 1
ATOM 1530 C C . CYS A 1 195 ? -52.476 40.781 -36.670 1.00 27.88 191 CYS A C 1
ATOM 1531 O O . CYS A 1 195 ? -52.131 39.656 -36.285 1.00 26.21 191 CYS A O 1
ATOM 1534 N N . LYS A 1 196 ? -53.532 41.432 -36.183 1.00 24.36 192 LYS A N 1
ATOM 1535 C CA . LYS A 1 196 ? -54.427 40.804 -35.222 1.00 28.14 192 LYS A CA 1
ATOM 1536 C C . LYS A 1 196 ? -54.823 39.420 -35.699 1.00 28.75 192 LYS A C 1
ATOM 1537 O O . LYS A 1 196 ? -55.271 39.246 -36.832 1.00 33.09 192 LYS A O 1
ATOM 1543 N N . GLY A 1 197 ? -54.682 38.436 -34.814 1.00 27.52 193 GLY A N 1
ATOM 1544 C CA . GLY A 1 197 ? -54.994 37.073 -35.161 1.00 24.59 193 GLY A CA 1
ATOM 1545 C C . GLY A 1 197 ? -53.846 36.288 -35.744 1.00 24.77 193 GLY A C 1
ATOM 1546 O O . GLY A 1 197 ? -53.942 35.062 -35.831 1.00 22.13 193 GLY A O 1
ATOM 1547 N N . ASP A 1 198 ? -52.758 36.940 -36.124 1.00 18.81 194 ASP A N 1
ATOM 1548 C CA . ASP A 1 198 ? -51.549 36.190 -36.434 1.00 19.63 194 ASP A CA 1
ATOM 1549 C C . ASP A 1 198 ? -50.710 35.853 -35.211 1.00 26.06 194 ASP A C 1
ATOM 1550 O O . ASP A 1 198 ? -49.661 35.216 -35.375 1.00 35.11 194 ASP A O 1
ATOM 1555 N N . SER A 1 199 ? -51.110 36.254 -34.002 1.00 23.85 195 SER A N 1
ATOM 1556 C CA . SER A 1 199 ? -50.186 36.117 -32.883 1.00 23.28 195 SER A CA 1
ATOM 1557 C C . SER A 1 199 ? -50.002 34.646 -32.505 1.00 26.56 195 SER A C 1
ATOM 1558 O O . SER A 1 199 ? -50.878 33.802 -32.741 1.00 25.82 195 SER A O 1
ATOM 1561 N N . GLY A 1 200 ? -48.819 34.348 -31.943 1.00 25.62 196 GLY A N 1
ATOM 1562 C CA . GLY A 1 200 ? -48.324 32.998 -31.772 1.00 24.81 196 GLY A CA 1
ATOM 1563 C C . GLY A 1 200 ? -47.608 32.409 -32.974 1.00 25.20 196 GLY A C 1
ATOM 1564 O O . GLY A 1 200 ? -46.792 31.497 -32.805 1.00 30.17 196 GLY A O 1
ATOM 1565 N N . GLY A 1 201 ? -47.898 32.892 -34.190 1.00 25.78 197 GLY A N 1
ATOM 1566 C CA . GLY A 1 201 ? -47.361 32.310 -35.391 1.00 23.07 197 GLY A CA 1
ATOM 1567 C C . GLY A 1 201 ? -45.862 32.553 -35.544 1.00 26.80 197 GLY A C 1
ATOM 1568 O O . GLY A 1 201 ? -45.218 33.247 -34.732 1.00 30.82 197 GLY A O 1
ATOM 1569 N N . PRO A 1 202 ? -45.289 31.970 -36.590 1.00 24.92 198 PRO A N 1
ATOM 1570 C CA . PRO A 1 202 ? -43.833 31.958 -36.735 1.00 25.16 198 PRO A CA 1
ATOM 1571 C C . PRO A 1 202 ? -43.259 33.141 -37.509 1.00 26.46 198 PRO A C 1
ATOM 1572 O O . PRO A 1 202 ? -43.901 33.745 -38.367 1.00 32.31 198 PRO A O 1
ATOM 1576 N N . LEU A 1 203 ? -42.015 33.477 -37.157 1.00 28.06 199 LEU A N 1
ATOM 1577 C CA . LEU A 1 203 ? -41.140 34.338 -37.946 1.00 22.97 199 LEU A CA 1
ATOM 1578 C C . LEU A 1 203 ? -40.014 33.447 -38.449 1.00 29.54 199 LEU A C 1
ATOM 1579 O O . LEU A 1 203 ? -39.136 33.052 -37.668 1.00 28.46 199 LEU A O 1
ATOM 1584 N N . ILE A 1 204 ? -40.038 33.134 -39.745 1.00 29.69 200 ILE A N 1
ATOM 1585 C CA . ILE A 1 204 ? -39.153 32.131 -40.336 1.00 34.40 200 ILE A CA 1
ATOM 1586 C C . ILE A 1 204 ? -38.028 32.837 -41.072 1.00 33.69 200 ILE A C 1
ATOM 1587 O O . ILE A 1 204 ? -38.258 33.488 -42.096 1.00 33.07 200 ILE A O 1
ATOM 1592 N N . CYS A 1 205 ? -36.810 32.715 -40.558 1.00 24.52 201 CYS A N 1
ATOM 1593 C CA . CYS A 1 205 ? -35.622 33.173 -41.260 1.00 29.20 201 CYS A CA 1
ATOM 1594 C C . CYS A 1 205 ? -34.853 31.968 -41.797 1.00 33.84 201 CYS A C 1
ATOM 1595 O O . CYS A 1 205 ? -34.957 30.856 -41.267 1.00 36.66 201 CYS A O 1
ATOM 1598 N N . ASN A 1 206 ? -34.084 32.191 -42.860 1.00 32.59 202 ASN A N 1
ATOM 1599 C CA . ASN A 1 206 ? -33.267 31.145 -43.464 1.00 28.71 202 ASN A CA 1
ATOM 1600 C C . ASN A 1 206 ? -31.857 31.273 -42.909 1.00 35.83 202 ASN A C 1
ATOM 1601 O O . ASN A 1 206 ? -31.139 32.217 -43.248 1.00 32.60 202 ASN A O 1
ATOM 1606 N N . ILE A 1 207 ? -31.472 30.331 -42.047 1.00 39.89 203 ILE A N 1
ATOM 1607 C CA . ILE A 1 207 ? -30.206 30.372 -41.323 1.00 43.37 203 ILE A CA 1
ATOM 1608 C C . ILE A 1 207 ? -29.484 29.049 -41.540 1.00 45.54 203 ILE A C 1
ATOM 1609 O O . ILE A 1 207 ? -30.053 27.980 -41.287 1.00 42.76 203 ILE A O 1
ATOM 1614 N N . GLU A 1 208 ? -28.233 29.125 -42.006 1.00 47.29 204 GLU A N 1
ATOM 1615 C CA . GLU A 1 208 ? -27.435 27.945 -42.364 1.00 46.86 204 GLU A CA 1
ATOM 1616 C C . GLU A 1 208 ? -28.203 27.004 -43.300 1.00 43.63 204 GLU A C 1
ATOM 1617 O O . GLU A 1 208 ? -28.171 25.778 -43.160 1.00 50.36 204 GLU A O 1
ATOM 1623 N N . GLY A 1 209 ? -28.900 27.589 -44.273 1.00 38.88 205 GLY A N 1
ATOM 1624 C CA . GLY A 1 209 ? -29.731 26.836 -45.191 1.00 44.55 205 GLY A CA 1
ATOM 1625 C C . GLY A 1 209 ? -31.025 26.305 -44.618 1.00 51.60 205 GLY A C 1
ATOM 1626 O O . GLY A 1 209 ? -31.835 25.761 -45.374 1.00 63.22 205 GLY A O 1
ATOM 1627 N N . ARG A 1 210 ? -31.259 26.446 -43.325 1.00 50.28 206 ARG A N 1
ATOM 1628 C CA . ARG A 1 210 ? -32.480 25.912 -42.739 1.00 50.95 206 ARG A CA 1
ATOM 1629 C C . ARG A 1 210 ? -33.516 27.012 -42.578 1.00 49.09 206 ARG A C 1
ATOM 1630 O O . ARG A 1 210 ? -33.201 28.073 -42.018 1.00 44.66 206 ARG A O 1
ATOM 1638 N N . PRO A 1 211 ? -34.745 26.810 -43.042 1.00 41.20 207 PRO A N 1
ATOM 1639 C CA . PRO A 1 211 ? -35.866 27.571 -42.478 1.00 31.37 207 PRO A CA 1
ATOM 1640 C C . PRO A 1 211 ? -35.830 27.424 -40.965 1.00 34.53 207 PRO A C 1
ATOM 1641 O O . PRO A 1 211 ? -35.684 26.319 -40.437 1.00 39.05 207 PRO A O 1
ATOM 1645 N N . THR A 1 212 ? -35.933 28.554 -40.265 1.00 36.55 208 THR A N 1
ATOM 1646 C CA . THR A 1 212 ? -35.613 28.628 -38.848 1.00 31.97 208 THR A CA 1
ATOM 1647 C C . THR A 1 212 ? -36.616 29.514 -38.122 1.00 32.57 208 THR A C 1
ATOM 1648 O O . THR A 1 212 ? -36.885 30.641 -38.557 1.00 34.08 208 THR A O 1
ATOM 1652 N N . LEU A 1 213 ? -37.150 29.007 -37.007 1.00 28.36 209 LEU A N 1
ATOM 1653 C CA . LEU A 1 213 ? -38.062 29.774 -36.160 1.00 26.73 209 LEU A CA 1
ATOM 1654 C C . LEU A 1 213 ? -37.296 30.827 -35.367 1.00 31.43 209 LEU A C 1
ATOM 1655 O O . LEU A 1 213 ? -36.785 30.548 -34.277 1.00 34.78 209 LEU A O 1
ATOM 1660 N N . SER A 1 214 ? -37.208 32.041 -35.903 1.00 23.39 210 SER A N 1
ATOM 1661 C CA . SER A 1 214 ? -36.484 33.109 -35.236 1.00 23.93 210 SER A CA 1
ATOM 1662 C C . SER A 1 214 ? -37.356 33.916 -34.277 1.00 31.45 210 SER A C 1
ATOM 1663 O O . SER A 1 214 ? -36.832 34.496 -33.320 1.00 25.44 210 SER A O 1
ATOM 1666 N N . GLY A 1 215 ? -38.667 33.959 -34.495 1.00 27.10 211 GLY A N 1
ATOM 1667 C CA . GLY A 1 215 ? -39.515 34.751 -33.633 1.00 23.82 211 GLY A CA 1
ATOM 1668 C C . GLY A 1 215 ? -40.925 34.207 -33.604 1.00 35.56 211 GLY A C 1
ATOM 1669 O O . GLY A 1 215 ? -41.332 33.372 -34.426 1.00 27.02 211 GLY A O 1
ATOM 1670 N N . ILE A 1 216 ? -41.665 34.705 -32.620 1.00 35.10 212 ILE A N 1
ATOM 1671 C CA . ILE A 1 216 ? -43.067 34.380 -32.409 1.00 20.96 212 ILE A CA 1
ATOM 1672 C C . ILE A 1 216 ? -43.817 35.698 -32.323 1.00 20.99 212 ILE A C 1
ATOM 1673 O O . ILE A 1 216 ? -43.461 36.558 -31.508 1.00 26.38 212 ILE A O 1
ATOM 1678 N N . VAL A 1 217 ? -44.843 35.861 -33.163 1.00 21.66 213 VAL A N 1
ATOM 1679 C CA . VAL A 1 217 ? -45.642 37.087 -33.203 1.00 18.70 213 VAL A CA 1
ATOM 1680 C C . VAL A 1 217 ? -46.155 37.407 -31.813 1.00 30.21 213 VAL A C 1
ATOM 1681 O O . VAL A 1 217 ? -46.850 36.588 -31.197 1.00 32.65 213 VAL A O 1
ATOM 1685 N N . SER A 1 218 ? -45.830 38.600 -31.313 1.00 23.68 214 SER A N 1
ATOM 1686 C CA . SER A 1 218 ? -46.192 38.959 -29.948 1.00 26.33 214 SER A CA 1
ATOM 1687 C C . SER A 1 218 ? -47.001 40.243 -29.868 1.00 22.91 214 SER A C 1
ATOM 1688 O O . SER A 1 218 ? -48.081 40.239 -29.276 1.00 22.12 214 SER A O 1
ATOM 1691 N N . TRP A 1 219 ? -46.530 41.342 -30.450 1.00 19.95 215 TRP A N 1
ATOM 1692 C CA . TRP A 1 219 ? -47.291 42.585 -30.412 1.00 24.38 215 TRP A CA 1
ATOM 1693 C C . TRP A 1 219 ? -46.825 43.495 -31.543 1.00 28.59 215 TRP A C 1
ATOM 1694 O O . TRP A 1 219 ? -45.885 43.189 -32.282 1.00 29.95 215 TRP A O 1
ATOM 1705 N N . GLY A 1 220 ? -47.505 44.627 -31.666 1.00 25.60 216 GLY A N 1
ATOM 1706 C CA . GLY A 1 220 ? -47.164 45.661 -32.610 1.00 23.05 216 GLY A CA 1
ATOM 1707 C C . GLY A 1 220 ? -48.291 46.659 -32.640 1.00 30.64 216 GLY A C 1
ATOM 1708 O O . GLY A 1 220 ? -49.458 46.249 -32.594 1.00 31.48 216 GLY A O 1
ATOM 1709 N N . ARG A 1 221 ? -47.973 47.957 -32.688 1.00 29.46 217 ARG A N 1
ATOM 1710 C CA . ARG A 1 221 ? -49.008 48.983 -32.728 1.00 28.41 217 ARG A CA 1
ATOM 1711 C C . ARG A 1 221 ? -49.699 48.953 -34.086 1.00 31.25 217 ARG A C 1
ATOM 1712 O O . ARG A 1 221 ? -49.112 49.365 -35.088 1.00 34.90 217 ARG A O 1
ATOM 1720 N N . GLY A 1 222 ? -50.957 48.509 -34.120 1.00 29.36 218 GLY A N 1
ATOM 1721 C CA . GLY A 1 222 ? -51.609 48.345 -35.406 1.00 24.89 218 GLY A CA 1
ATOM 1722 C C . GLY A 1 222 ? -50.937 47.280 -36.252 1.00 21.87 218 GLY A C 1
ATOM 1723 O O . GLY A 1 222 ? -50.325 46.328 -35.752 1.00 22.44 218 GLY A O 1
ATOM 1724 N N . CYS A 1 223 ? -51.058 47.436 -37.567 1.00 22.95 220 CYS A N 1
ATOM 1725 C CA . CYS A 1 223 ? -50.428 46.511 -38.502 1.00 21.75 220 CYS A CA 1
ATOM 1726 C C . CYS A 1 223 ? -49.911 47.323 -39.678 1.00 27.17 220 CYS A C 1
ATOM 1727 O O . CYS A 1 223 ? -50.642 48.158 -40.209 1.00 26.35 220 CYS A O 1
ATOM 1730 N N . ALA A 1 224 ? -48.655 47.091 -40.072 1.00 28.92 221 ALA A N 1
ATOM 1731 C CA . ALA A 1 224 ? -48.038 47.797 -41.201 1.00 27.04 221 ALA A CA 1
ATOM 1732 C C . ALA A 1 224 ? -48.057 49.318 -41.027 1.00 31.11 221 ALA A C 1
ATOM 1733 O O . ALA A 1 224 ? -48.051 50.056 -42.011 1.00 31.15 221 ALA A O 1
ATOM 1735 N N . GLU A 1 225 ? -48.097 49.807 -39.793 1.00 31.52 222 GLU A N 1
ATOM 1736 C CA . GLU A 1 225 ? -48.004 51.239 -39.559 1.00 28.71 222 GLU A CA 1
ATOM 1737 C C . GLU A 1 225 ? -46.561 51.684 -39.690 1.00 29.05 222 GLU A C 1
ATOM 1738 O O . GLU A 1 225 ? -45.636 50.956 -39.313 1.00 31.41 222 GLU A O 1
ATOM 1744 N N . LYS A 1 226 ? -46.372 52.885 -40.243 1.00 32.09 223 LYS A N 1
ATOM 1745 C CA . LYS A 1 226 ? -45.032 53.422 -40.430 1.00 35.96 223 LYS A CA 1
ATOM 1746 C C . LYS A 1 226 ? -44.332 53.623 -39.086 1.00 40.25 223 LYS A C 1
ATOM 1747 O O . LYS A 1 226 ? -44.931 54.106 -38.123 1.00 35.31 223 LYS A O 1
ATOM 1753 N N . ASN A 1 227 A -43.053 53.247 -39.031 1.00 38.89 223 ASN A N 1
ATOM 1754 C CA . ASN A 1 227 A -42.249 53.299 -37.811 1.00 39.20 223 ASN A CA 1
ATOM 1755 C C . ASN A 1 227 A -42.780 52.397 -36.699 1.00 36.66 223 ASN A C 1
ATOM 1756 O O . ASN A 1 227 A -42.408 52.580 -35.543 1.00 33.56 223 ASN A O 1
ATOM 1761 N N . LYS A 1 228 ? -43.646 51.425 -36.995 1.00 33.29 224 LYS A N 1
ATOM 1762 C CA . LYS A 1 228 ? -44.182 50.519 -35.976 1.00 29.89 224 LYS A CA 1
ATOM 1763 C C . LYS A 1 228 ? -44.022 49.058 -36.398 1.00 25.06 224 LYS A C 1
ATOM 1764 O O . LYS A 1 228 ? -44.990 48.388 -36.782 1.00 26.61 224 LYS A O 1
ATOM 1770 N N . PRO A 1 229 ? -42.816 48.519 -36.290 1.00 22.43 225 PRO A N 1
ATOM 1771 C CA . PRO A 1 229 ? -42.590 47.122 -36.666 1.00 21.71 225 PRO A CA 1
ATOM 1772 C C . PRO A 1 229 ? -43.482 46.160 -35.910 1.00 21.22 225 PRO A C 1
ATOM 1773 O O . PRO A 1 229 ? -43.968 46.443 -34.812 1.00 23.47 225 PRO A O 1
ATOM 1777 N N . GLY A 1 230 ? -43.667 44.989 -36.513 1.00 20.65 226 GLY A N 1
ATOM 1778 C CA . GLY A 1 230 ? -44.073 43.828 -35.740 1.00 20.93 226 GLY A CA 1
ATOM 1779 C C . GLY A 1 230 ? -42.976 43.428 -34.760 1.00 31.13 226 GLY A C 1
ATOM 1780 O O . GLY A 1 230 ? -41.784 43.475 -35.077 1.00 35.60 226 GLY A O 1
ATOM 1781 N N . VAL A 1 231 ? -43.381 43.052 -33.546 1.00 25.80 227 VAL A N 1
ATOM 1782 C CA . VAL A 1 231 ? -42.451 42.664 -32.488 1.00 22.73 227 VAL A CA 1
ATOM 1783 C C . VAL A 1 231 ? -42.617 41.182 -32.211 1.00 20.04 227 VAL A C 1
ATOM 1784 O O . VAL A 1 231 ? -43.742 40.695 -32.064 1.00 38.11 227 VAL A O 1
ATOM 1788 N N . TYR A 1 232 ? -41.491 40.483 -32.075 1.00 24.33 228 TYR A N 1
ATOM 1789 C CA . TYR A 1 232 ? -41.439 39.031 -31.998 1.00 23.58 228 TYR A CA 1
ATOM 1790 C C . TYR A 1 232 ? -40.594 38.609 -30.799 1.00 28.95 228 TYR A C 1
ATOM 1791 O O . TYR A 1 232 ? -39.540 39.196 -30.534 1.00 21.71 228 TYR A O 1
ATOM 1800 N N . THR A 1 233 ? -41.054 37.584 -30.082 1.00 26.86 229 THR A N 1
ATOM 1801 C CA . THR A 1 233 ? -40.222 36.937 -29.072 1.00 26.38 229 THR A CA 1
ATOM 1802 C C . THR A 1 233 ? -38.950 36.397 -29.716 1.00 25.57 229 THR A C 1
ATOM 1803 O O . THR A 1 233 ? -39.022 35.561 -30.621 1.00 28.28 229 THR A O 1
ATOM 1807 N N . ARG A 1 234 ? -37.782 36.857 -29.261 1.00 27.38 230 ARG A N 1
ATOM 1808 C CA . ARG A 1 234 ? -36.538 36.373 -29.870 1.00 21.46 230 ARG A CA 1
ATOM 1809 C C . ARG A 1 234 ? -36.256 34.948 -29.415 1.00 27.70 230 ARG A C 1
ATOM 1810 O O . ARG A 1 234 ? -35.663 34.725 -28.351 1.00 38.95 230 ARG A O 1
ATOM 1818 N N . VAL A 1 235 ? -36.669 33.979 -30.231 1.00 25.30 231 VAL A N 1
ATOM 1819 C CA . VAL A 1 235 ? -36.593 32.573 -29.840 1.00 28.33 231 VAL A CA 1
ATOM 1820 C C . VAL A 1 235 ? -35.177 32.180 -29.428 1.00 26.05 231 VAL A C 1
ATOM 1821 O O . VAL A 1 235 ? -34.979 31.486 -28.426 1.00 26.76 231 VAL A O 1
ATOM 1825 N N . SER A 1 236 ? -34.167 32.634 -30.171 1.00 33.06 232 SER A N 1
ATOM 1826 C CA . SER A 1 236 ? -32.804 32.227 -29.847 1.00 34.69 232 SER A CA 1
ATOM 1827 C C . SER A 1 236 ? -32.481 32.471 -28.380 1.00 28.98 232 SER A C 1
ATOM 1828 O O . SER A 1 236 ? -31.671 31.744 -27.794 1.00 31.68 232 SER A O 1
ATOM 1831 N N . HIS A 1 237 ? -33.125 33.466 -27.761 1.00 26.44 233 HIS A N 1
ATOM 1832 C CA . HIS A 1 237 ? -32.856 33.758 -26.361 1.00 26.41 233 HIS A CA 1
ATOM 1833 C C . HIS A 1 237 ? -33.345 32.663 -25.415 1.00 36.41 233 HIS A C 1
ATOM 1834 O O . HIS A 1 237 ? -32.854 32.564 -24.281 1.00 38.98 233 HIS A O 1
ATOM 1841 N N . PHE A 1 238 ? -34.302 31.850 -25.848 1.00 34.75 234 PHE A N 1
ATOM 1842 C CA . PHE A 1 238 ? -34.966 30.888 -24.988 1.00 26.27 234 PHE A CA 1
ATOM 1843 C C . PHE A 1 238 ? -34.576 29.459 -25.314 1.00 25.68 234 PHE A C 1
ATOM 1844 O O . PHE A 1 238 ? -35.266 28.528 -24.893 1.00 31.65 234 PHE A O 1
ATOM 1852 N N . LEU A 1 239 ? -33.490 29.267 -26.064 1.00 30.10 235 LEU A N 1
ATOM 1853 C CA . LEU A 1 239 ? -33.138 27.926 -26.526 1.00 32.00 235 LEU A CA 1
ATOM 1854 C C . LEU A 1 239 ? -32.960 26.964 -25.367 1.00 35.97 235 LEU A C 1
ATOM 1855 O O . LEU A 1 239 ? -33.422 25.816 -25.426 1.00 39.76 235 LEU A O 1
ATOM 1860 N N . ASP A 1 240 ? -32.295 27.408 -24.302 1.00 34.02 236 ASP A N 1
ATOM 1861 C CA . ASP A 1 240 ? -32.109 26.519 -23.165 1.00 37.47 236 ASP A CA 1
ATOM 1862 C C . ASP A 1 240 ? -33.353 26.416 -22.290 1.00 44.33 236 ASP A C 1
ATOM 1863 O O . ASP A 1 240 ? -33.517 25.401 -21.607 1.00 49.50 236 ASP A O 1
ATOM 1868 N N . TRP A 1 241 ? -34.234 27.427 -22.292 1.00 36.64 237 TRP A N 1
ATOM 1869 C CA . TRP A 1 241 ? -35.557 27.229 -21.706 1.00 34.64 237 TRP A CA 1
ATOM 1870 C C . TRP A 1 241 ? -36.307 26.135 -22.447 1.00 36.37 237 TRP A C 1
ATOM 1871 O O . TRP A 1 241 ? -36.852 25.211 -21.834 1.00 34.99 237 TRP A O 1
ATOM 1882 N N . ILE A 1 242 ? -36.348 26.243 -23.778 1.00 36.28 238 ILE A N 1
ATOM 1883 C CA . ILE A 1 242 ? -37.031 25.262 -24.615 1.00 34.93 238 ILE A CA 1
ATOM 1884 C C . ILE A 1 242 ? -36.422 23.880 -24.426 1.00 36.44 238 ILE A C 1
ATOM 1885 O O . ILE A 1 242 ? -37.132 22.896 -24.178 1.00 38.44 238 ILE A O 1
ATOM 1890 N N . GLN A 1 243 ? -35.095 23.783 -24.540 1.00 31.69 239 GLN A N 1
ATOM 1891 C CA . GLN A 1 243 ? -34.464 22.472 -24.469 1.00 36.92 239 GLN A CA 1
ATOM 1892 C C . GLN A 1 243 ? -34.697 21.817 -23.116 1.00 41.01 239 GLN A C 1
ATOM 1893 O O . GLN A 1 243 ? -34.908 20.601 -23.035 1.00 49.80 239 GLN A O 1
ATOM 1899 N N . SER A 1 244 ? -34.703 22.605 -22.043 1.00 37.88 240 SER A N 1
ATOM 1900 C CA . SER A 1 244 ? -34.889 21.991 -20.734 1.00 40.85 240 SER A CA 1
ATOM 1901 C C . SER A 1 244 ? -36.311 21.487 -20.513 1.00 45.44 240 SER A C 1
ATOM 1902 O O . SER A 1 244 ? -36.534 20.723 -19.571 1.00 52.13 240 SER A O 1
ATOM 1905 N N . HIS A 1 245 ? -37.274 21.877 -21.344 1.00 43.67 241 HIS A N 1
ATOM 1906 C CA . HIS A 1 245 ? -38.628 21.353 -21.202 1.00 45.79 241 HIS A CA 1
ATOM 1907 C C . HIS A 1 245 ? -38.946 20.225 -22.183 1.00 46.43 241 HIS A C 1
ATOM 1908 O O . HIS A 1 245 ? -39.623 19.261 -21.804 1.00 46.87 241 HIS A O 1
ATOM 1915 N N . ILE A 1 246 ? -38.472 20.310 -23.431 1.00 41.02 242 ILE A N 1
ATOM 1916 C CA . ILE A 1 246 ? -38.844 19.335 -24.454 1.00 45.91 242 ILE A CA 1
ATOM 1917 C C . ILE A 1 246 ? -37.799 18.243 -24.677 1.00 57.80 242 ILE A C 1
ATOM 1918 O O . ILE A 1 246 ? -38.156 17.158 -25.158 1.00 61.55 242 ILE A O 1
ATOM 1923 N N . GLY A 1 247 ? -36.533 18.488 -24.345 1.00 64.06 243 GLY A N 1
ATOM 1924 C CA . GLY A 1 247 ? -35.472 17.528 -24.601 1.00 61.26 243 GLY A CA 1
ATOM 1925 C C . GLY A 1 247 ? -35.700 16.148 -24.009 1.00 66.94 243 GLY A C 1
ATOM 1926 O O . GLY A 1 247 ? -35.868 15.991 -22.797 1.00 67.79 243 GLY A O 1
ATOM 1927 N N . CYS B 2 1 ? -55.390 43.458 -21.426 1.00 53.78 1 CYS P N 1
ATOM 1928 C CA . CYS B 2 1 ? -54.864 43.574 -22.787 1.00 43.53 1 CYS P CA 1
ATOM 1929 C C . CYS B 2 1 ? -54.010 44.810 -22.994 1.00 39.46 1 CYS P C 1
ATOM 1930 O O . CYS B 2 1 ? -54.518 45.927 -22.953 1.00 57.08 1 CYS P O 1
ATOM 1933 N N . PRO B 2 2 ? -52.715 44.602 -23.232 1.00 38.07 2 PRO P N 1
ATOM 1934 C CA . PRO B 2 2 ? -51.832 45.735 -23.526 1.00 33.51 2 PRO P CA 1
ATOM 1935 C C . PRO B 2 2 ? -52.220 46.387 -24.839 1.00 28.38 2 PRO P C 1
ATOM 1936 O O . PRO B 2 2 ? -52.737 45.738 -25.753 1.00 29.59 2 PRO P O 1
ATOM 1940 N N . ALA B 2 3 ? -51.966 47.695 -24.921 1.00 23.52 3 ALA P N 1
ATOM 1941 C CA . ALA B 2 3 ? -52.506 48.492 -26.018 1.00 23.72 3 ALA P CA 1
ATOM 1942 C C . ALA B 2 3 ? -52.100 47.961 -27.397 1.00 24.42 3 ALA P C 1
ATOM 1943 O O . ALA B 2 3 ? -52.855 48.127 -28.352 1.00 30.30 3 ALA P O 1
ATOM 1945 N N . TYR B 2 4 ? -50.935 47.309 -27.519 1.00 26.17 4 TYR P N 1
ATOM 1946 C CA . TYR B 2 4 ? -50.383 46.898 -28.807 1.00 24.70 4 TYR P CA 1
ATOM 1947 C C . TYR B 2 4 ? -50.543 45.402 -29.059 1.00 29.11 4 TYR P C 1
ATOM 1948 O O . TYR B 2 4 ? -49.822 44.827 -29.887 1.00 23.52 4 TYR P O 1
ATOM 1957 N N . SER B 2 5 ? -51.475 44.759 -28.368 1.00 27.34 5 SER P N 1
ATOM 1958 C CA . SER B 2 5 ? -51.719 43.352 -28.619 1.00 24.81 5 SER P CA 1
ATOM 1959 C C . SER B 2 5 ? -52.094 43.145 -30.085 1.00 27.09 5 SER P C 1
ATOM 1960 O O . SER B 2 5 ? -52.718 44.000 -30.704 1.00 31.39 5 SER P O 1
ATOM 1963 N N . ARG B 2 6 ? -51.687 41.998 -30.635 1.00 25.12 6 ARG P N 1
ATOM 1964 C CA . ARG B 2 6 ? -52.210 41.450 -31.881 1.00 25.03 6 ARG P CA 1
ATOM 1965 C C . ARG B 2 6 ? -52.985 40.160 -31.632 1.00 31.06 6 ARG P C 1
ATOM 1966 O O . ARG B 2 6 ? -53.086 39.312 -32.515 1.00 31.59 6 ARG P O 1
ATOM 1974 N N . TYR B 2 7 ? -53.550 40.012 -30.433 1.00 32.36 7 TYR P N 1
ATOM 1975 C CA . TYR B 2 7 ? -54.251 38.799 -30.033 1.00 26.22 7 TYR P CA 1
ATOM 1976 C C . TYR B 2 7 ? -55.724 38.894 -30.402 1.00 29.80 7 TYR P C 1
ATOM 1977 O O . TYR B 2 7 ? -56.385 39.894 -30.090 1.00 29.11 7 TYR P O 1
ATOM 1986 N N . ILE B 2 8 ? -56.228 37.846 -31.066 1.00 25.06 8 ILE P N 1
ATOM 1987 C CA . ILE B 2 8 ? -57.639 37.761 -31.458 1.00 25.13 8 ILE P CA 1
ATOM 1988 C C . ILE B 2 8 ? -58.590 38.082 -30.298 1.00 36.52 8 ILE P C 1
ATOM 1989 O O . ILE B 2 8 ? -59.689 38.611 -30.515 1.00 32.55 8 ILE P O 1
ATOM 1994 N N . GLY B 2 9 ? -58.203 37.761 -29.060 1.00 22.83 9 GLY P N 1
ATOM 1995 C CA . GLY B 2 9 ? -59.079 38.048 -27.947 1.00 25.85 9 GLY P CA 1
ATOM 1996 C C . GLY B 2 9 ? -58.853 39.380 -27.243 1.00 31.88 9 GLY P C 1
ATOM 1997 O O . GLY B 2 9 ? -59.270 39.532 -26.094 1.00 36.80 9 GLY P O 1
ATOM 1998 N N . CYS B 2 10 ? -58.220 40.352 -27.897 1.00 29.01 10 CYS P N 1
ATOM 1999 C CA . CYS B 2 10 ? -57.920 41.635 -27.233 1.00 37.76 10 CYS P CA 1
ATOM 2000 C C . CYS B 2 10 ? -58.533 42.822 -27.956 1.00 32.95 10 CYS P C 1
ATOM 2001 O O . CYS B 2 10 ? -59.061 42.655 -29.048 1.00 38.02 10 CYS P O 1
ATOM 2004 N N . ILE C 1 1 ? -18.733 25.318 -69.008 1.00 45.48 16 ILE B N 1
ATOM 2005 C CA . ILE C 1 1 ? -17.986 24.370 -68.192 1.00 44.13 16 ILE B CA 1
ATOM 2006 C C . ILE C 1 1 ? -17.232 23.332 -69.037 1.00 49.26 16 ILE B C 1
ATOM 2007 O O . ILE C 1 1 ? -17.832 22.469 -69.669 1.00 57.45 16 ILE B O 1
ATOM 2012 N N . VAL C 1 2 ? -15.911 23.417 -69.020 1.00 50.08 17 VAL B N 1
ATOM 2013 C CA . VAL C 1 2 ? -15.049 22.466 -69.712 1.00 43.83 17 VAL B CA 1
ATOM 2014 C C . VAL C 1 2 ? -14.822 21.244 -68.834 1.00 48.78 17 VAL B C 1
ATOM 2015 O O . VAL C 1 2 ? -14.562 21.360 -67.629 1.00 56.81 17 VAL B O 1
ATOM 2019 N N . GLY C 1 3 ? -14.885 20.064 -69.436 1.00 50.13 18 GLY B N 1
ATOM 2020 C CA . GLY C 1 3 ? -14.780 18.896 -68.598 1.00 35.80 18 GLY B CA 1
ATOM 2021 C C . GLY C 1 3 ? -16.047 18.725 -67.780 1.00 45.08 18 GLY B C 1
ATOM 2022 O O . GLY C 1 3 ? -17.099 19.312 -68.067 1.00 46.81 18 GLY B O 1
ATOM 2023 N N . GLY C 1 4 ? -15.939 17.900 -66.740 1.00 41.68 19 GLY B N 1
ATOM 2024 C CA . GLY C 1 4 ? -17.094 17.649 -65.899 1.00 37.90 19 GLY B CA 1
ATOM 2025 C C . GLY C 1 4 ? -18.176 16.851 -66.616 1.00 48.15 19 GLY B C 1
ATOM 2026 O O . GLY C 1 4 ? -17.912 16.043 -67.510 1.00 51.71 19 GLY B O 1
ATOM 2027 N N . GLU C 1 5 ? -19.421 17.091 -66.215 1.00 51.13 20 GLU B N 1
ATOM 2028 C CA . GLU C 1 5 ? -20.541 16.270 -66.652 1.00 52.81 20 GLU B CA 1
ATOM 2029 C C . GLU C 1 5 ? -21.829 17.077 -66.565 1.00 55.87 20 GLU B C 1
ATOM 2030 O O . GLU C 1 5 ? -21.934 18.040 -65.798 1.00 57.11 20 GLU B O 1
ATOM 2036 N N . PHE C 1 6 ? -22.817 16.666 -67.356 1.00 47.58 21 PHE B N 1
ATOM 2037 C CA . PHE C 1 6 ? -24.134 17.267 -67.245 1.00 39.81 21 PHE B CA 1
ATOM 2038 C C . PHE C 1 6 ? -24.800 16.829 -65.945 1.00 46.69 21 PHE B C 1
ATOM 2039 O O . PHE C 1 6 ? -24.516 15.755 -65.407 1.00 48.45 21 PHE B O 1
ATOM 2047 N N . THR C 1 7 ? -25.660 17.700 -65.414 1.00 44.70 22 THR B N 1
ATOM 2048 C CA . THR C 1 7 ? -26.368 17.418 -64.174 1.00 40.15 22 THR B CA 1
ATOM 2049 C C . THR C 1 7 ? -27.665 18.211 -64.137 1.00 38.70 22 THR B C 1
ATOM 2050 O O . THR C 1 7 ? -27.808 19.236 -64.805 1.00 45.66 22 THR B O 1
ATOM 2054 N N . GLU C 1 8 ? -28.602 17.722 -63.332 1.00 34.18 23 GLU B N 1
ATOM 2055 C CA . GLU C 1 8 ? -29.826 18.439 -63.012 1.00 42.44 23 GLU B CA 1
ATOM 2056 C C . GLU C 1 8 ? -29.582 19.404 -61.845 1.00 48.84 23 GLU B C 1
ATOM 2057 O O . GLU C 1 8 ? -28.653 19.219 -61.050 1.00 50.56 23 GLU B O 1
ATOM 2063 N N . VAL C 1 9 ? -30.429 20.442 -61.741 1.00 39.44 24 VAL B N 1
ATOM 2064 C CA . VAL C 1 9 ? -30.204 21.467 -60.721 1.00 45.64 24 VAL B CA 1
ATOM 2065 C C . VAL C 1 9 ? -30.181 20.870 -59.328 1.00 49.43 24 VAL B C 1
ATOM 2066 O O . VAL C 1 9 ? -29.673 21.507 -58.400 1.00 56.38 24 VAL B O 1
ATOM 2070 N N . GLU C 1 10 ? -30.748 19.670 -59.149 1.00 41.83 25 GLU B N 1
ATOM 2071 C CA . GLU C 1 10 ? -30.774 19.066 -57.820 1.00 44.36 25 GLU B CA 1
ATOM 2072 C C . GLU C 1 10 ? -29.372 18.946 -57.229 1.00 40.06 25 GLU B C 1
ATOM 2073 O O . GLU C 1 10 ? -29.212 18.996 -56.012 1.00 38.84 25 GLU B O 1
ATOM 2079 N N . ASN C 1 11 ? -28.344 18.846 -58.069 1.00 41.72 26 ASN B N 1
ATOM 2080 C CA . ASN C 1 11 ? -26.984 18.847 -57.564 1.00 40.99 26 ASN B CA 1
ATOM 2081 C C . ASN C 1 11 ? -26.415 20.246 -57.373 1.00 46.61 26 ASN B C 1
ATOM 2082 O O . ASN C 1 11 ? -25.385 20.383 -56.704 1.00 54.53 26 ASN B O 1
ATOM 2087 N N . GLN C 1 12 ? -27.028 21.280 -57.951 1.00 42.83 27 GLN B N 1
ATOM 2088 C CA . GLN C 1 12 ? -26.597 22.667 -57.744 1.00 38.47 27 GLN B CA 1
ATOM 2089 C C . GLN C 1 12 ? -27.799 23.550 -57.453 1.00 40.52 27 GLN B C 1
ATOM 2090 O O . GLN C 1 12 ? -28.004 24.566 -58.117 1.00 43.79 27 GLN B O 1
ATOM 2096 N N . PRO C 1 13 ? -28.602 23.206 -56.436 1.00 38.25 28 PRO B N 1
ATOM 2097 C CA . PRO C 1 13 ? -29.917 23.854 -56.275 1.00 35.72 28 PRO B CA 1
ATOM 2098 C C . PRO C 1 13 ? -29.840 25.338 -55.972 1.00 33.31 28 PRO B C 1
ATOM 2099 O O . PRO C 1 13 ? -30.882 26.007 -55.939 1.00 35.37 28 PRO B O 1
ATOM 2103 N N . TRP C 1 14 ? -28.654 25.861 -55.708 1.00 27.34 29 TRP B N 1
ATOM 2104 C CA . TRP C 1 14 ? -28.462 27.282 -55.473 1.00 29.61 29 TRP B CA 1
ATOM 2105 C C . TRP C 1 14 ? -28.220 28.036 -56.764 1.00 33.10 29 TRP B C 1
ATOM 2106 O O . TRP C 1 14 ? -28.231 29.274 -56.762 1.00 36.78 29 TRP B O 1
ATOM 2117 N N . PHE C 1 15 ? -28.000 27.314 -57.861 1.00 24.86 30 PHE B N 1
ATOM 2118 C CA . PHE C 1 15 ? -27.621 27.958 -59.107 1.00 34.30 30 PHE B CA 1
ATOM 2119 C C . PHE C 1 15 ? -28.749 28.843 -59.606 1.00 28.55 30 PHE B C 1
ATOM 2120 O O . PHE C 1 15 ? -29.893 28.409 -59.700 1.00 28.05 30 PHE B O 1
ATOM 2128 N N . ALA C 1 16 ? -28.425 30.094 -59.897 1.00 30.83 31 ALA B N 1
ATOM 2129 C CA . ALA C 1 16 ? -29.390 31.082 -60.360 1.00 30.82 31 ALA B CA 1
ATOM 2130 C C . ALA C 1 16 ? -29.074 31.414 -61.812 1.00 35.50 31 ALA B C 1
ATOM 2131 O O . ALA C 1 16 ? -27.914 31.674 -62.151 1.00 37.96 31 ALA B O 1
ATOM 2133 N N . ALA C 1 17 ? -30.092 31.390 -62.667 1.00 30.23 32 ALA B N 1
ATOM 2134 C CA . ALA C 1 17 ? -29.920 31.651 -64.092 1.00 34.69 32 ALA B CA 1
ATOM 2135 C C . ALA C 1 17 ? -30.433 33.056 -64.382 1.00 33.13 32 ALA B C 1
ATOM 2136 O O . ALA C 1 17 ? -31.619 33.337 -64.178 1.00 32.12 32 ALA B O 1
ATOM 2138 N N . ILE C 1 18 ? -29.538 33.930 -64.842 1.00 31.48 33 ILE B N 1
ATOM 2139 C CA . ILE C 1 18 ? -29.800 35.363 -64.949 1.00 33.28 33 ILE B CA 1
ATOM 2140 C C . ILE C 1 18 ? -29.897 35.752 -66.423 1.00 41.18 33 ILE B C 1
ATOM 2141 O O . ILE C 1 18 ? -28.939 35.571 -67.191 1.00 43.35 33 ILE B O 1
ATOM 2146 N N . TYR C 1 19 ? -31.044 36.315 -66.809 1.00 31.57 34 TYR B N 1
ATOM 2147 C CA . TYR C 1 19 ? -31.333 36.654 -68.196 1.00 32.43 34 TYR B CA 1
ATOM 2148 C C . TYR C 1 19 ? -31.542 38.155 -68.361 1.00 35.60 34 TYR B C 1
ATOM 2149 O O . TYR C 1 19 ? -31.998 38.847 -67.444 1.00 36.86 34 TYR B O 1
ATOM 2158 N N . GLN C 1 20 ? -31.250 38.648 -69.561 1.00 37.50 35 GLN B N 1
ATOM 2159 C CA . GLN C 1 20 ? -31.462 40.045 -69.918 1.00 40.80 35 GLN B CA 1
ATOM 2160 C C . GLN C 1 20 ? -32.629 40.139 -70.888 1.00 38.92 35 GLN B C 1
ATOM 2161 O O . GLN C 1 20 ? -32.671 39.409 -71.889 1.00 48.07 35 GLN B O 1
ATOM 2167 N N . LYS C 1 21 ? -33.570 41.032 -70.595 1.00 34.81 36 LYS B N 1
ATOM 2168 C CA . LYS C 1 21 ? -34.741 41.180 -71.452 1.00 42.70 36 LYS B CA 1
ATOM 2169 C C . LYS C 1 21 ? -34.358 41.826 -72.776 1.00 43.87 36 LYS B C 1
ATOM 2170 O O . LYS C 1 21 ? -33.321 42.477 -72.911 1.00 46.95 36 LYS B O 1
ATOM 2176 N N . ASN C 1 22 ? -35.222 41.630 -73.764 1.00 52.51 37 ASN B N 1
ATOM 2177 C CA . ASN C 1 22 ? -35.066 42.201 -75.094 1.00 50.10 37 ASN B CA 1
ATOM 2178 C C . ASN C 1 22 ? -36.362 42.904 -75.483 1.00 58.44 37 ASN B C 1
ATOM 2179 O O . ASN C 1 22 ? -37.339 42.912 -74.729 1.00 55.81 37 ASN B O 1
ATOM 2184 N N . LYS C 1 23 A -36.367 43.510 -76.668 1.00 76.59 37 LYS B N 1
ATOM 2185 C CA . LYS C 1 23 A -37.605 44.038 -77.235 1.00 80.80 37 LYS B CA 1
ATOM 2186 C C . LYS C 1 23 A -38.228 43.037 -78.207 1.00 78.14 37 LYS B C 1
ATOM 2187 O O . LYS C 1 23 A -39.304 42.491 -77.952 1.00 78.83 37 LYS B O 1
ATOM 2193 N N . SER C 1 26 D -40.273 39.174 -77.978 1.00 41.50 37 SER B N 1
ATOM 2194 C CA . SER C 1 26 D -38.899 38.683 -78.117 1.00 50.75 37 SER B CA 1
ATOM 2195 C C . SER C 1 26 D -38.285 38.226 -76.774 1.00 54.01 37 SER B C 1
ATOM 2196 O O . SER C 1 26 D -38.305 38.960 -75.785 1.00 59.85 37 SER B O 1
ATOM 2199 N N . PRO C 1 27 E -37.718 37.024 -76.754 1.00 44.28 37 PRO B N 1
ATOM 2200 C CA . PRO C 1 27 E -37.471 36.337 -75.481 1.00 43.29 37 PRO B CA 1
ATOM 2201 C C . PRO C 1 27 E -36.153 36.759 -74.851 1.00 43.66 37 PRO B C 1
ATOM 2202 O O . PRO C 1 27 E -35.224 37.184 -75.552 1.00 37.92 37 PRO B O 1
ATOM 2206 N N . PRO C 1 28 ? -36.030 36.642 -73.528 1.00 40.54 38 PRO B N 1
ATOM 2207 C CA . PRO C 1 28 ? -34.815 37.102 -72.849 1.00 44.75 38 PRO B CA 1
ATOM 2208 C C . PRO C 1 28 ? -33.642 36.173 -73.102 1.00 46.83 38 PRO B C 1
ATOM 2209 O O . PRO C 1 28 ? -33.804 34.966 -73.292 1.00 44.62 38 PRO B O 1
ATOM 2213 N N . SER C 1 29 ? -32.446 36.765 -73.105 1.00 46.76 39 SER B N 1
ATOM 2214 C CA . SER C 1 29 ? -31.212 36.064 -73.440 1.00 43.67 39 SER B CA 1
ATOM 2215 C C . SER C 1 29 ? -30.451 35.723 -72.168 1.00 38.79 39 SER B C 1
ATOM 2216 O O . SER C 1 29 ? -30.305 36.570 -71.279 1.00 39.79 39 SER B O 1
ATOM 2219 N N . PHE C 1 30 ? -29.955 34.493 -72.089 1.00 34.24 40 PHE B N 1
ATOM 2220 C CA . PHE C 1 30 ? -29.136 34.119 -70.949 1.00 38.83 40 PHE B CA 1
ATOM 2221 C C . PHE C 1 30 ? -27.854 34.948 -70.925 1.00 43.33 40 PHE B C 1
ATOM 2222 O O . PHE C 1 30 ? -27.193 35.130 -71.948 1.00 41.05 40 PHE B O 1
ATOM 2230 N N . LYS C 1 31 ? -27.496 35.454 -69.748 1.00 40.52 41 LYS B N 1
ATOM 2231 C CA . LYS C 1 31 ? -26.323 36.312 -69.651 1.00 40.33 41 LYS B CA 1
ATOM 2232 C C . LYS C 1 31 ? -25.244 35.741 -68.749 1.00 43.33 41 LYS B C 1
ATOM 2233 O O . LYS C 1 31 ? -24.077 35.704 -69.157 1.00 50.01 41 LYS B O 1
ATOM 2239 N N . CYS C 1 32 ? -25.595 35.272 -67.551 1.00 41.41 42 CYS B N 1
ATOM 2240 C CA . CYS C 1 32 ? -24.614 34.606 -66.700 1.00 43.51 42 CYS B CA 1
ATOM 2241 C C . CYS C 1 32 ? -25.275 34.005 -65.466 1.00 37.15 42 CYS B C 1
ATOM 2242 O O . CYS C 1 32 ? -26.483 34.133 -65.243 1.00 35.45 42 CYS B O 1
ATOM 2245 N N . GLY C 1 33 ? -24.461 33.304 -64.685 1.00 33.75 43 GLY B N 1
ATOM 2246 C CA . GLY C 1 33 ? -24.975 32.572 -63.553 1.00 25.78 43 GLY B CA 1
ATOM 2247 C C . GLY C 1 33 ? -24.981 33.396 -62.293 1.00 28.15 43 GLY B C 1
ATOM 2248 O O . GLY C 1 33 ? -24.517 34.524 -62.257 1.00 34.76 43 GLY B O 1
ATOM 2249 N N . GLY C 1 34 ? -25.532 32.806 -61.242 1.00 33.21 44 GLY B N 1
ATOM 2250 C CA . GLY C 1 34 ? -25.486 33.406 -59.925 1.00 30.89 44 GLY B CA 1
ATOM 2251 C C . GLY C 1 34 ? -25.788 32.332 -58.908 1.00 29.79 44 GLY B C 1
ATOM 2252 O O . GLY C 1 34 ? -26.028 31.173 -59.255 1.00 34.35 44 GLY B O 1
ATOM 2253 N N . SER C 1 35 ? -25.797 32.738 -57.639 1.00 26.95 45 SER B N 1
ATOM 2254 C CA . SER C 1 35 ? -25.977 31.828 -56.516 1.00 23.72 45 SER B CA 1
ATOM 2255 C C . SER C 1 35 ? -26.996 32.418 -55.559 1.00 26.76 45 SER B C 1
ATOM 2256 O O . SER C 1 35 ? -26.957 33.614 -55.263 1.00 37.19 45 SER B O 1
ATOM 2259 N N . LEU C 1 36 ? -27.928 31.582 -55.111 1.00 26.52 46 LEU B N 1
ATOM 2260 C CA . LEU C 1 36 ? -28.942 31.964 -54.129 1.00 29.83 46 LEU B CA 1
ATOM 2261 C C . LEU C 1 36 ? -28.306 31.943 -52.742 1.00 30.27 46 LEU B C 1
ATOM 2262 O O . LEU C 1 36 ? -28.087 30.878 -52.163 1.00 26.60 46 LEU B O 1
ATOM 2267 N N . ILE C 1 37 ? -27.987 33.117 -52.194 1.00 32.07 47 ILE B N 1
ATOM 2268 C CA . ILE C 1 37 ? -27.362 33.166 -50.872 1.00 37.90 47 ILE B CA 1
ATOM 2269 C C . ILE C 1 37 ? -28.371 33.371 -49.753 1.00 34.87 47 ILE B C 1
ATOM 2270 O O . ILE C 1 37 ? -28.004 33.264 -48.577 1.00 33.47 47 ILE B O 1
ATOM 2275 N N . SER C 1 38 ? -29.617 33.657 -50.085 1.00 31.94 48 SER B N 1
ATOM 2276 C CA . SER C 1 38 ? -30.716 33.792 -49.147 1.00 37.89 48 SER B CA 1
ATOM 2277 C C . SER C 1 38 ? -32.001 33.846 -49.975 1.00 40.85 48 SER B C 1
ATOM 2278 O O . SER C 1 38 ? -31.957 34.167 -51.163 1.00 38.20 48 SER B O 1
ATOM 2281 N N . PRO C 1 39 ? -33.124 33.519 -49.394 1.00 36.14 49 PRO B N 1
ATOM 2282 C CA . PRO C 1 39 ? -34.334 33.359 -50.207 1.00 35.85 49 PRO B CA 1
ATOM 2283 C C . PRO C 1 39 ? -34.661 34.549 -51.089 1.00 39.01 49 PRO B C 1
ATOM 2284 O O . PRO C 1 39 ? -35.328 34.388 -52.120 1.00 37.31 49 PRO B O 1
ATOM 2288 N N . CYS C 1 40 ? -34.185 35.736 -50.718 1.00 33.73 50 CYS B N 1
ATOM 2289 C CA . CYS C 1 40 ? -34.520 36.956 -51.440 1.00 29.61 50 CYS B CA 1
ATOM 2290 C C . CYS C 1 40 ? -33.326 37.557 -52.160 1.00 33.42 50 CYS B C 1
ATOM 2291 O O . CYS C 1 40 ? -33.445 38.652 -52.728 1.00 27.80 50 CYS B O 1
ATOM 2294 N N . TRP C 1 41 ? -32.180 36.876 -52.151 1.00 27.33 51 TRP B N 1
ATOM 2295 C CA . TRP C 1 41 ? -30.946 37.494 -52.609 1.00 31.76 51 TRP B CA 1
ATOM 2296 C C . TRP C 1 41 ? -30.121 36.517 -53.421 1.00 33.97 51 TRP B C 1
ATOM 2297 O O . TRP C 1 41 ? -29.898 35.378 -52.997 1.00 41.97 51 TRP B O 1
ATOM 2308 N N . VAL C 1 42 ? -29.619 36.998 -54.552 1.00 28.47 52 VAL B N 1
ATOM 2309 C CA . VAL C 1 42 ? -28.784 36.232 -55.465 1.00 29.33 52 VAL B CA 1
ATOM 2310 C C . VAL C 1 42 ? -27.457 36.959 -55.579 1.00 26.17 52 VAL B C 1
ATOM 2311 O O . VAL C 1 42 ? -27.430 38.187 -55.703 1.00 30.20 52 VAL B O 1
ATOM 2315 N N . ALA C 1 43 ? -26.362 36.207 -55.538 1.00 31.04 53 ALA B N 1
ATOM 2316 C CA . ALA C 1 43 ? -25.023 36.765 -55.708 1.00 38.60 53 ALA B CA 1
ATOM 2317 C C . ALA C 1 43 ? -24.487 36.423 -57.097 1.00 30.93 53 ALA B C 1
ATOM 2318 O O . ALA C 1 43 ? -24.498 35.258 -57.504 1.00 37.79 53 ALA B O 1
ATOM 2320 N N . SER C 1 44 ? -24.001 37.432 -57.813 1.00 30.45 54 SER B N 1
ATOM 2321 C CA . SER C 1 44 ? -23.503 37.234 -59.167 1.00 34.49 54 SER B CA 1
ATOM 2322 C C . SER C 1 44 ? -22.272 38.112 -59.369 1.00 31.58 54 SER B C 1
ATOM 2323 O O . SER C 1 44 ? -21.681 38.618 -58.418 1.00 33.98 54 SER B O 1
ATOM 2326 N N . ALA C 1 45 ? -21.850 38.284 -60.612 1.00 30.72 55 ALA B N 1
ATOM 2327 C CA . ALA C 1 45 ? -20.672 39.091 -60.896 1.00 34.29 55 ALA B CA 1
ATOM 2328 C C . ALA C 1 45 ? -21.093 40.461 -61.417 1.00 33.04 55 ALA B C 1
ATOM 2329 O O . ALA C 1 45 ? -22.044 40.569 -62.199 1.00 31.60 55 ALA B O 1
ATOM 2331 N N . ALA C 1 46 ? -20.406 41.512 -60.947 1.00 29.95 56 ALA B N 1
ATOM 2332 C CA . ALA C 1 46 ? -20.787 42.867 -61.337 1.00 29.41 56 ALA B CA 1
ATOM 2333 C C . ALA C 1 46 ? -20.685 43.064 -62.847 1.00 36.78 56 ALA B C 1
ATOM 2334 O O . ALA C 1 46 ? -21.518 43.764 -63.437 1.00 33.00 56 ALA B O 1
ATOM 2336 N N . HIS C 1 47 ? -19.678 42.447 -63.493 1.00 36.24 57 HIS B N 1
ATOM 2337 C CA . HIS C 1 47 ? -19.454 42.651 -64.928 1.00 41.25 57 HIS B CA 1
ATOM 2338 C C . HIS C 1 47 ? -20.653 42.225 -65.762 1.00 36.66 57 HIS B C 1
ATOM 2339 O O . HIS C 1 47 ? -20.785 42.650 -66.905 1.00 35.95 57 HIS B O 1
ATOM 2346 N N . CYS C 1 48 ? -21.524 41.392 -65.210 1.00 37.30 58 CYS B N 1
ATOM 2347 C CA . CYS C 1 48 ? -22.738 40.976 -65.883 1.00 33.40 58 CYS B CA 1
ATOM 2348 C C . CYS C 1 48 ? -23.752 42.104 -66.028 1.00 35.99 58 CYS B C 1
ATOM 2349 O O . CYS C 1 48 ? -24.722 41.959 -66.774 1.00 35.91 58 CYS B O 1
ATOM 2352 N N . PHE C 1 49 ? -23.573 43.215 -65.328 1.00 40.11 59 PHE B N 1
ATOM 2353 C CA . PHE C 1 49 ? -24.620 44.216 -65.260 1.00 37.42 59 PHE B CA 1
ATOM 2354 C C . PHE C 1 49 ? -24.133 45.624 -65.547 1.00 41.52 59 PHE B C 1
ATOM 2355 O O . PHE C 1 49 ? -24.966 46.523 -65.674 1.00 47.55 59 PHE B O 1
ATOM 2363 N N . ILE C 1 50 ? -22.826 45.835 -65.706 1.00 42.25 60 ILE B N 1
ATOM 2364 C CA . ILE C 1 50 ? -22.268 47.183 -65.782 1.00 42.31 60 ILE B CA 1
ATOM 2365 C C . ILE C 1 50 ? -22.667 47.898 -67.080 1.00 45.00 60 ILE B C 1
ATOM 2366 O O . ILE C 1 50 ? -22.718 49.134 -67.120 1.00 46.29 60 ILE B O 1
ATOM 2371 N N . GLN C 1 51 A -22.977 47.157 -68.149 1.00 40.88 60 GLN B N 1
ATOM 2372 C CA . GLN C 1 51 A -23.320 47.819 -69.410 1.00 47.85 60 GLN B CA 1
ATOM 2373 C C . GLN C 1 51 A -24.704 48.461 -69.339 1.00 54.23 60 GLN B C 1
ATOM 2374 O O . GLN C 1 51 A -24.906 49.574 -69.840 1.00 61.63 60 GLN B O 1
ATOM 2380 N N . LEU C 1 52 B -25.673 47.782 -68.729 1.00 46.53 60 LEU B N 1
ATOM 2381 C CA . LEU C 1 52 B -27.006 48.347 -68.549 1.00 45.58 60 LEU B CA 1
ATOM 2382 C C . LEU C 1 52 B -27.435 48.025 -67.127 1.00 50.15 60 LEU B C 1
ATOM 2383 O O . LEU C 1 52 B -28.043 46.981 -66.860 1.00 51.62 60 LEU B O 1
ATOM 2388 N N . PRO C 1 53 C -27.090 48.901 -66.171 1.00 50.65 60 PRO B N 1
ATOM 2389 C CA . PRO C 1 53 C -27.318 48.571 -64.756 1.00 46.32 60 PRO B CA 1
ATOM 2390 C C . PRO C 1 53 C -28.704 48.918 -64.235 1.00 58.08 60 PRO B C 1
ATOM 2391 O O . PRO C 1 53 C -28.839 49.358 -63.089 1.00 63.53 60 PRO B O 1
ATOM 2395 N N . LYS C 1 54 ? -29.740 48.725 -65.044 1.00 54.73 61 LYS B N 1
ATOM 2396 C CA . LYS C 1 54 ? -31.105 48.974 -64.607 1.00 50.71 61 LYS B CA 1
ATOM 2397 C C . LYS C 1 54 ? -31.769 47.643 -64.282 1.00 46.69 61 LYS B C 1
ATOM 2398 O O . LYS C 1 54 ? -31.740 46.716 -65.094 1.00 51.55 61 LYS B O 1
ATOM 2404 N N . LYS C 1 55 ? -32.361 47.559 -63.089 1.00 43.31 62 LYS B N 1
ATOM 2405 C CA . LYS C 1 55 ? -32.895 46.296 -62.590 1.00 42.65 62 LYS B CA 1
ATOM 2406 C C . LYS C 1 55 ? -34.021 45.752 -63.469 1.00 45.17 62 LYS B C 1
ATOM 2407 O O . LYS C 1 55 ? -34.179 44.531 -63.583 1.00 39.97 62 LYS B O 1
ATOM 2413 N N . GLU C 1 56 A -34.799 46.637 -64.102 1.00 49.59 62 GLU B N 1
ATOM 2414 C CA . GLU C 1 56 A -35.938 46.263 -64.939 1.00 42.90 62 GLU B CA 1
ATOM 2415 C C . GLU C 1 56 A -35.535 45.458 -66.165 1.00 45.59 62 GLU B C 1
ATOM 2416 O O . GLU C 1 56 A -36.402 44.833 -66.797 1.00 37.49 62 GLU B O 1
ATOM 2422 N N . ASN C 1 57 ? -34.250 45.451 -66.504 1.00 40.68 63 ASN B N 1
ATOM 2423 C CA . ASN C 1 57 ? -33.743 44.767 -67.680 1.00 38.75 63 ASN B CA 1
ATOM 2424 C C . ASN C 1 57 ? -33.386 43.307 -67.440 1.00 41.45 63 ASN B C 1
ATOM 2425 O O . ASN C 1 57 ? -32.965 42.634 -68.384 1.00 33.21 63 ASN B O 1
ATOM 2430 N N . TYR C 1 58 ? -33.532 42.801 -66.214 1.00 39.73 64 TYR B N 1
ATOM 2431 C CA . TYR C 1 58 ? -33.075 41.463 -65.878 1.00 35.75 64 TYR B CA 1
ATOM 2432 C C . TYR C 1 58 ? -34.205 40.657 -65.254 1.00 40.90 64 TYR B C 1
ATOM 2433 O O . TYR C 1 58 ? -35.135 41.206 -64.657 1.00 47.09 64 TYR B O 1
ATOM 2442 N N . VAL C 1 59 ? -34.123 39.344 -65.439 1.00 37.78 65 VAL B N 1
ATOM 2443 C CA . VAL C 1 59 ? -35.040 38.379 -64.843 1.00 33.37 65 VAL B CA 1
ATOM 2444 C C . VAL C 1 59 ? -34.210 37.167 -64.436 1.00 29.83 65 VAL B C 1
ATOM 2445 O O . VAL C 1 59 ? -33.376 36.691 -65.214 1.00 33.90 65 VAL B O 1
ATOM 2449 N N . VAL C 1 60 ? -34.407 36.698 -63.209 1.00 34.55 66 VAL B N 1
ATOM 2450 C CA . VAL C 1 60 ? -33.657 35.591 -62.620 1.00 32.49 66 VAL B CA 1
ATOM 2451 C C . VAL C 1 60 ? -34.568 34.367 -62.577 1.00 38.43 66 VAL B C 1
ATOM 2452 O O . VAL C 1 60 ? -35.709 34.453 -62.099 1.00 35.17 66 VAL B O 1
ATOM 2456 N N . TYR C 1 61 ? -34.059 33.226 -63.036 1.00 29.74 67 TYR B N 1
ATOM 2457 C CA . TYR C 1 61 ? -34.766 31.955 -62.935 1.00 31.61 67 TYR B CA 1
ATOM 2458 C C . TYR C 1 61 ? -34.019 31.040 -61.984 1.00 32.87 67 TYR B C 1
ATOM 2459 O O . TYR C 1 61 ? -32.816 30.824 -62.160 1.00 32.01 67 TYR B O 1
ATOM 2468 N N . LEU C 1 62 ? -34.732 30.497 -60.994 1.00 28.71 68 LEU B N 1
ATOM 2469 C CA . LEU C 1 62 ? -34.199 29.430 -60.160 1.00 25.70 68 LEU B CA 1
ATOM 2470 C C . LEU C 1 62 ? -34.773 28.081 -60.580 1.00 25.99 68 LEU B C 1
ATOM 2471 O O . LEU C 1 62 ? -35.877 27.991 -61.125 1.00 32.20 68 LEU B O 1
ATOM 2476 N N . GLY C 1 63 ? -34.007 27.029 -60.311 1.00 30.44 69 GLY B N 1
ATOM 2477 C CA . GLY C 1 63 ? -34.473 25.674 -60.514 1.00 24.10 69 GLY B CA 1
ATOM 2478 C C . GLY C 1 63 ? -34.337 25.155 -61.921 1.00 26.13 69 GLY B C 1
ATOM 2479 O O . GLY C 1 63 ? -35.092 24.265 -62.316 1.00 29.84 69 GLY B O 1
ATOM 2480 N N . GLN C 1 64 ? -33.384 25.678 -62.690 1.00 30.15 70 GLN B N 1
ATOM 2481 C CA . GLN C 1 64 ? -33.260 25.380 -64.110 1.00 26.71 70 GLN B CA 1
ATOM 2482 C C . GLN C 1 64 ? -32.127 24.394 -64.328 1.00 25.49 70 GLN B C 1
ATOM 2483 O O . GLN C 1 64 ? -30.985 24.675 -63.966 1.00 24.68 70 GLN B O 1
ATOM 2489 N N . SER C 1 65 ? -32.451 23.247 -64.915 1.00 29.22 71 SER B N 1
ATOM 2490 C CA . SER C 1 65 ? -31.457 22.349 -65.475 1.00 30.81 71 SER B CA 1
ATOM 2491 C C . SER C 1 65 ? -31.176 22.655 -66.929 1.00 29.52 71 SER B C 1
ATOM 2492 O O . SER C 1 65 ? -30.150 22.214 -67.463 1.00 33.36 71 SER B O 1
ATOM 2495 N N . LYS C 1 66 ? -32.076 23.372 -67.588 1.00 29.63 72 LYS B N 1
ATOM 2496 C CA . LYS C 1 66 ? -31.980 23.589 -69.024 1.00 28.34 72 LYS B CA 1
ATOM 2497 C C . LYS C 1 66 ? -32.277 25.051 -69.302 1.00 33.56 72 LYS B C 1
ATOM 2498 O O . LYS C 1 66 ? -33.381 25.535 -69.021 1.00 29.86 72 LYS B O 1
ATOM 2504 N N . GLU C 1 67 ? -31.276 25.747 -69.831 1.00 36.70 73 GLU B N 1
ATOM 2505 C CA . GLU C 1 67 ? -31.374 27.176 -70.071 1.00 37.44 73 GLU B CA 1
ATOM 2506 C C . GLU C 1 67 ? -32.442 27.479 -71.114 1.00 34.49 73 GLU B C 1
ATOM 2507 O O . GLU C 1 67 ? -32.620 26.727 -72.082 1.00 31.54 73 GLU B O 1
ATOM 2513 N N . SER C 1 68 ? -33.164 28.587 -70.905 1.00 32.29 74 SER B N 1
ATOM 2514 C CA . SER C 1 68 ? -34.090 29.123 -71.905 1.00 39.44 74 SER B CA 1
ATOM 2515 C C . SER C 1 68 ? -35.152 28.100 -72.292 1.00 35.93 74 SER B C 1
ATOM 2516 O O . SER C 1 68 ? -35.496 27.957 -73.466 1.00 34.88 74 SER B O 1
ATOM 2519 N N . SER C 1 69 ? -35.652 27.353 -71.320 1.00 30.61 75 SER B N 1
ATOM 2520 C CA . SER C 1 69 ? -36.666 26.362 -71.645 1.00 36.20 75 SER B CA 1
ATOM 2521 C C . SER C 1 69 ? -37.426 25.983 -70.387 1.00 31.18 75 SER B C 1
ATOM 2522 O O . SER C 1 69 ? -37.193 26.516 -69.294 1.00 26.72 75 SER B O 1
ATOM 2525 N N . TYR C 1 70 ? -38.361 25.064 -70.573 1.00 28.54 76 TYR B N 1
ATOM 2526 C CA . TYR C 1 70 ? -39.205 24.605 -69.488 1.00 28.22 76 TYR B CA 1
ATOM 2527 C C . TYR C 1 70 ? -38.399 23.757 -68.504 1.00 29.26 76 TYR B C 1
ATOM 2528 O O . TYR C 1 70 ? -37.585 22.920 -68.896 1.00 34.13 76 TYR B O 1
ATOM 2537 N N . ASN C 1 71 ? -38.616 23.995 -67.227 1.00 31.16 77 ASN B N 1
ATOM 2538 C CA . ASN C 1 71 ? -38.065 23.190 -66.153 1.00 31.26 77 ASN B CA 1
ATOM 2539 C C . ASN C 1 71 ? -39.146 23.066 -65.098 1.00 37.82 77 ASN B C 1
ATOM 2540 O O . ASN C 1 71 ? -39.534 24.076 -64.495 1.00 31.73 77 ASN B O 1
ATOM 2545 N N . PRO C 1 72 ? -39.671 21.867 -64.852 1.00 36.82 78 PRO B N 1
ATOM 2546 C CA . PRO C 1 72 ? -40.723 21.749 -63.844 1.00 29.13 78 PRO B CA 1
ATOM 2547 C C . PRO C 1 72 ? -40.154 22.167 -62.502 1.00 32.91 78 PRO B C 1
ATOM 2548 O O . PRO C 1 72 ? -39.003 21.859 -62.183 1.00 43.24 78 PRO B O 1
ATOM 2552 N N . GLY C 1 73 ? -40.947 22.931 -61.742 1.00 34.36 79 GLY B N 1
ATOM 2553 C CA . GLY C 1 73 ? -40.517 23.458 -60.456 1.00 22.61 79 GLY B CA 1
ATOM 2554 C C . GLY C 1 73 ? -39.731 24.753 -60.514 1.00 34.58 79 GLY B C 1
ATOM 2555 O O . GLY C 1 73 ? -39.397 25.298 -59.455 1.00 31.28 79 GLY B O 1
ATOM 2556 N N . GLU C 1 74 ? -39.403 25.245 -61.714 1.00 34.25 80 GLU B N 1
ATOM 2557 C CA . GLU C 1 74 ? -38.794 26.557 -61.930 1.00 37.45 80 GLU B CA 1
ATOM 2558 C C . GLU C 1 74 ? -39.520 27.661 -61.169 1.00 29.75 80 GLU B C 1
ATOM 2559 O O . GLU C 1 74 ? -40.743 27.655 -61.062 1.00 37.73 80 GLU B O 1
ATOM 2565 N N . MET C 1 75 ? -38.780 28.668 -60.711 1.00 26.90 81 MET B N 1
ATOM 2566 C CA . MET C 1 75 ? -39.404 29.903 -60.243 1.00 27.19 81 MET B CA 1
ATOM 2567 C C . MET C 1 75 ? -38.801 31.097 -60.972 1.00 32.77 81 MET B C 1
ATOM 2568 O O . MET C 1 75 ? -37.577 31.188 -61.131 1.00 31.46 81 MET B O 1
ATOM 2573 N N . LYS C 1 76 ? -39.677 32.012 -61.393 1.00 25.68 82 LYS B N 1
ATOM 2574 C CA . LYS C 1 76 ? -39.309 33.211 -62.131 1.00 27.55 82 LYS B CA 1
ATOM 2575 C C . LYS C 1 76 ? -39.350 34.425 -61.211 1.00 36.54 82 LYS B C 1
ATOM 2576 O O . LYS C 1 76 ? -40.315 34.604 -60.458 1.00 44.46 82 LYS B O 1
ATOM 2582 N N . PHE C 1 77 ? -38.309 35.259 -61.276 1.00 29.27 83 PHE B N 1
ATOM 2583 C CA . PHE C 1 77 ? -38.188 36.397 -60.378 1.00 30.21 83 PHE B CA 1
ATOM 2584 C C . PHE C 1 77 ? -37.859 37.658 -61.157 1.00 35.49 83 PHE B C 1
ATOM 2585 O O . PHE C 1 77 ? -37.152 37.620 -62.167 1.00 39.20 83 PHE B O 1
ATOM 2593 N N . GLU C 1 78 ? -38.362 38.784 -60.673 1.00 34.04 84 GLU B N 1
ATOM 2594 C CA . GLU C 1 78 ? -37.842 40.067 -61.111 1.00 30.49 84 GLU B CA 1
ATOM 2595 C C . GLU C 1 78 ? -36.833 40.573 -60.075 1.00 28.57 84 GLU B C 1
ATOM 2596 O O . GLU C 1 78 ? -36.702 40.048 -58.964 1.00 28.13 84 GLU B O 1
ATOM 2602 N N . VAL C 1 79 ? -36.090 41.587 -60.469 1.00 31.50 85 VAL B N 1
ATOM 2603 C CA . VAL C 1 79 ? -34.995 42.122 -59.675 1.00 35.11 85 VAL B CA 1
ATOM 2604 C C . VAL C 1 79 ? -35.469 43.453 -59.110 1.00 38.92 85 VAL B C 1
ATOM 2605 O O . VAL C 1 79 ? -35.457 44.475 -59.803 1.00 41.96 85 VAL B O 1
ATOM 2609 N N . GLU C 1 80 ? -35.884 43.460 -57.848 1.00 39.70 86 GLU B N 1
ATOM 2610 C CA . GLU C 1 80 ? -36.279 44.726 -57.259 1.00 48.59 86 GLU B CA 1
ATOM 2611 C C . GLU C 1 80 ? -35.098 45.509 -56.699 1.00 48.90 86 GLU B C 1
ATOM 2612 O O . GLU C 1 80 ? -35.256 46.696 -56.401 1.00 51.94 86 GLU B O 1
ATOM 2618 N N . GLN C 1 81 ? -33.916 44.905 -56.583 1.00 46.93 87 GLN B N 1
ATOM 2619 C CA . GLN C 1 81 ? -32.724 45.683 -56.263 1.00 47.92 87 GLN B CA 1
ATOM 2620 C C . GLN C 1 81 ? -31.504 45.066 -56.937 1.00 41.40 87 GLN B C 1
ATOM 2621 O O . GLN C 1 81 ? -31.256 43.862 -56.811 1.00 39.37 87 GLN B O 1
ATOM 2627 N N . LEU C 1 82 ? -30.747 45.900 -57.653 1.00 37.37 88 LEU B N 1
ATOM 2628 C CA . LEU C 1 82 ? -29.530 45.480 -58.340 1.00 38.35 88 LEU B CA 1
ATOM 2629 C C . LEU C 1 82 ? -28.365 46.301 -57.804 1.00 43.47 88 LEU B C 1
ATOM 2630 O O . LEU C 1 82 ? -28.233 47.481 -58.141 1.00 48.71 88 LEU B O 1
ATOM 2635 N N . ILE C 1 83 ? -27.506 45.675 -56.995 1.00 35.78 89 ILE B N 1
ATOM 2636 C CA . ILE C 1 83 ? -26.464 46.375 -56.247 1.00 34.03 89 ILE B CA 1
ATOM 2637 C C . ILE C 1 83 ? -25.098 45.945 -56.768 1.00 39.80 89 ILE B C 1
ATOM 2638 O O . ILE C 1 83 ? -24.657 44.808 -56.553 1.00 41.83 89 ILE B O 1
ATOM 2643 N N . LEU C 1 84 ? -24.410 46.867 -57.419 1.00 38.20 90 LEU B N 1
ATOM 2644 C CA . LEU C 1 84 ? -23.092 46.616 -57.972 1.00 37.59 90 LEU B CA 1
ATOM 2645 C C . LEU C 1 84 ? -22.052 47.160 -57.014 1.00 42.34 90 LEU B C 1
ATOM 2646 O O . LEU C 1 84 ? -22.220 48.247 -56.458 1.00 47.42 90 LEU B O 1
ATOM 2651 N N . HIS C 1 85 ? -20.987 46.397 -56.806 1.00 44.75 91 HIS B N 1
ATOM 2652 C CA . HIS C 1 85 ? -20.016 46.798 -55.801 1.00 41.53 91 HIS B CA 1
ATOM 2653 C C . HIS C 1 85 ? -19.404 48.151 -56.157 1.00 45.29 91 HIS B C 1
ATOM 2654 O O . HIS C 1 85 ? -19.251 48.508 -57.328 1.00 40.82 91 HIS B O 1
ATOM 2661 N N . GLU C 1 86 ? -19.037 48.892 -55.113 1.00 55.68 92 GLU B N 1
ATOM 2662 C CA . GLU C 1 86 ? -18.725 50.313 -55.237 1.00 56.42 92 GLU B CA 1
ATOM 2663 C C . GLU C 1 86 ? -17.628 50.574 -56.258 1.00 58.34 92 GLU B C 1
ATOM 2664 O O . GLU C 1 86 ? -17.720 51.504 -57.069 1.00 67.26 92 GLU B O 1
ATOM 2670 N N . TYR C 1 87 ? -16.562 49.791 -56.211 1.00 37.54 93 TYR B N 1
ATOM 2671 C CA . TYR C 1 87 ? -15.349 50.154 -56.916 1.00 35.87 93 TYR B CA 1
ATOM 2672 C C . TYR C 1 87 ? -15.034 49.125 -57.987 1.00 36.77 93 TYR B C 1
ATOM 2673 O O . TYR C 1 87 ? -13.872 48.789 -58.233 1.00 40.07 93 TYR B O 1
ATOM 2682 N N . TYR C 1 88 ? -16.083 48.624 -58.639 1.00 34.65 94 TYR B N 1
ATOM 2683 C CA . TYR C 1 88 ? -15.915 47.707 -59.755 1.00 37.70 94 TYR B CA 1
ATOM 2684 C C . TYR C 1 88 ? -15.299 48.424 -60.951 1.00 41.52 94 TYR B C 1
ATOM 2685 O O . TYR C 1 88 ? -15.671 49.552 -61.284 1.00 48.89 94 TYR B O 1
ATOM 2694 N N . ARG C 1 89 ? -14.369 47.743 -61.610 1.00 45.55 95 ARG B N 1
ATOM 2695 C CA . ARG C 1 89 ? -13.721 48.230 -62.819 1.00 52.55 95 ARG B CA 1
ATOM 2696 C C . ARG C 1 89 ? -13.135 47.028 -63.546 1.00 52.45 95 ARG B C 1
ATOM 2697 O O . ARG C 1 89 ? -12.829 46.005 -62.926 1.00 48.91 95 ARG B O 1
ATOM 2705 N N . GLU C 1 90 ? -13.001 47.148 -64.863 1.00 52.41 96 GLU B N 1
ATOM 2706 C CA . GLU C 1 90 ? -12.139 46.250 -65.614 1.00 45.75 96 GLU B CA 1
ATOM 2707 C C . GLU C 1 90 ? -10.858 46.994 -65.939 1.00 44.09 96 GLU B C 1
ATOM 2708 O O . GLU C 1 90 ? -10.818 48.222 -65.896 1.00 47.72 96 GLU B O 1
ATOM 2714 N N . ASP C 1 91 ? -9.791 46.241 -66.239 1.00 52.77 97 ASP B N 1
ATOM 2715 C CA . ASP C 1 91 ? -8.501 46.879 -66.490 1.00 57.48 97 ASP B CA 1
ATOM 2716 C C . ASP C 1 91 ? -7.779 46.316 -67.710 1.00 63.97 97 ASP B C 1
ATOM 2717 O O . ASP C 1 91 ? -6.540 46.302 -67.740 1.00 76.43 97 ASP B O 1
ATOM 2722 N N . SER C 1 92 A -8.514 45.841 -68.711 1.00 52.52 97 SER B N 1
ATOM 2723 C CA . SER C 1 92 A -7.966 45.332 -69.964 1.00 64.36 97 SER B CA 1
ATOM 2724 C C . SER C 1 92 A -7.382 43.931 -69.815 1.00 65.82 97 SER B C 1
ATOM 2725 O O . SER C 1 92 A -7.116 43.288 -70.823 1.00 66.42 97 SER B O 1
ATOM 2728 N N . LEU C 1 93 B -7.181 43.432 -68.609 1.00 61.67 97 LEU B N 1
ATOM 2729 C CA . LEU C 1 93 B -6.910 42.017 -68.429 1.00 51.56 97 LEU B CA 1
ATOM 2730 C C . LEU C 1 93 B -7.974 41.293 -67.616 1.00 55.56 97 LEU B C 1
ATOM 2731 O O . LEU C 1 93 B -8.221 40.113 -67.875 1.00 59.05 97 LEU B O 1
ATOM 2736 N N . ALA C 1 94 ? -8.624 41.954 -66.663 1.00 51.25 98 ALA B N 1
ATOM 2737 C CA . ALA C 1 94 ? -9.494 41.238 -65.736 1.00 44.00 98 ALA B CA 1
ATOM 2738 C C . ALA C 1 94 ? -10.495 42.209 -65.110 1.00 44.88 98 ALA B C 1
ATOM 2739 O O . ALA C 1 94 ? -10.617 43.367 -65.521 1.00 37.73 98 ALA B O 1
ATOM 2741 N N . TYR C 1 95 ? -11.224 41.720 -64.112 1.00 50.15 99 TYR B N 1
ATOM 2742 C CA . TYR C 1 95 ? -12.212 42.495 -63.377 1.00 48.18 99 TYR B CA 1
ATOM 2743 C C . TYR C 1 95 ? -11.763 42.691 -61.937 1.00 50.15 99 TYR B C 1
ATOM 2744 O O . TYR C 1 95 ? -11.193 41.783 -61.325 1.00 54.50 99 TYR B O 1
ATOM 2753 N N . HIS C 1 96 ? -12.044 43.871 -61.396 1.00 44.06 100 HIS B N 1
ATOM 2754 C CA . HIS C 1 96 ? -11.837 44.166 -59.986 1.00 47.68 100 HIS B CA 1
ATOM 2755 C C . HIS C 1 96 ? -13.180 44.322 -59.296 1.00 42.73 100 HIS B C 1
ATOM 2756 O O . HIS C 1 96 ? -14.130 44.836 -59.894 1.00 46.15 100 HIS B O 1
ATOM 2763 N N . ASN C 1 97 ? -13.250 43.883 -58.040 1.00 34.47 101 ASN B N 1
ATOM 2764 C CA . ASN C 1 97 ? -14.448 44.034 -57.203 1.00 33.47 101 ASN B CA 1
ATOM 2765 C C . ASN C 1 97 ? -15.683 43.517 -57.927 1.00 36.03 101 ASN B C 1
ATOM 2766 O O . ASN C 1 97 ? -16.729 44.168 -57.984 1.00 38.70 101 ASN B O 1
ATOM 2771 N N . ASP C 1 98 ? -15.549 42.314 -58.486 1.00 38.28 102 ASP B N 1
ATOM 2772 C CA . ASP C 1 98 ? -16.522 41.771 -59.427 1.00 31.35 102 ASP B CA 1
ATOM 2773 C C . ASP C 1 98 ? -17.589 40.984 -58.669 1.00 35.63 102 ASP B C 1
ATOM 2774 O O . ASP C 1 98 ? -17.558 39.755 -58.568 1.00 31.55 102 ASP B O 1
ATOM 2779 N N . ILE C 1 99 ? -18.573 41.716 -58.150 1.00 32.61 103 ILE B N 1
ATOM 2780 C CA . ILE C 1 99 ? -19.631 41.100 -57.358 1.00 32.80 103 ILE B CA 1
ATOM 2781 C C . ILE C 1 99 ? -20.834 42.031 -57.338 1.00 32.69 103 ILE B C 1
ATOM 2782 O O . ILE C 1 99 ? -20.703 43.255 -57.240 1.00 32.95 103 ILE B O 1
ATOM 2787 N N . ALA C 1 100 ? -22.008 41.429 -57.457 1.00 33.75 104 ALA B N 1
ATOM 2788 C CA . ALA C 1 100 ? -23.274 42.128 -57.462 1.00 35.24 104 ALA B CA 1
ATOM 2789 C C . ALA C 1 100 ? -24.260 41.333 -56.613 1.00 37.51 104 ALA B C 1
ATOM 2790 O O . ALA C 1 100 ? -24.109 40.122 -56.407 1.00 30.13 104 ALA B O 1
ATOM 2792 N N . LEU C 1 101 ? -25.254 42.044 -56.092 1.00 38.65 105 LEU B N 1
ATOM 2793 C CA . LEU C 1 101 ? -26.345 41.447 -55.349 1.00 35.59 105 LEU B CA 1
ATOM 2794 C C . LEU C 1 101 ? -27.633 41.809 -56.048 1.00 30.24 105 LEU B C 1
ATOM 2795 O O . LEU C 1 101 ? -27.841 42.973 -56.397 1.00 37.85 105 LEU B O 1
ATOM 2800 N N . LEU C 1 102 ? -28.483 40.814 -56.258 1.00 28.94 106 LEU B N 1
ATOM 2801 C CA . LEU C 1 102 ? -29.804 41.006 -56.844 1.00 28.50 106 LEU B CA 1
ATOM 2802 C C . LEU C 1 102 ? -30.819 40.601 -55.796 1.00 30.24 106 LEU B C 1
ATOM 2803 O O . LEU C 1 102 ? -30.766 39.476 -55.288 1.00 36.43 106 LEU B O 1
ATOM 2808 N N . LYS C 1 103 ? -31.707 41.522 -55.435 1.00 36.54 107 LYS B N 1
ATOM 2809 C CA . LYS C 1 103 ? -32.835 41.172 -54.592 1.00 32.92 107 LYS B CA 1
ATOM 2810 C C . LYS C 1 103 ? -33.989 40.813 -55.517 1.00 28.02 107 LYS B C 1
ATOM 2811 O O . LYS C 1 103 ? -34.314 41.569 -56.437 1.00 28.46 107 LYS B O 1
ATOM 2817 N N . ILE C 1 104 ? -34.576 39.641 -55.296 1.00 23.40 108 ILE B N 1
ATOM 2818 C CA . ILE C 1 104 ? -35.481 39.024 -56.250 1.00 27.64 108 ILE B CA 1
ATOM 2819 C C . ILE C 1 104 ? -36.847 38.862 -55.604 1.00 28.12 108 ILE B C 1
ATOM 2820 O O . ILE C 1 104 ? -36.948 38.467 -54.439 1.00 26.34 108 ILE B O 1
ATOM 2825 N N . ARG C 1 105 ? -37.902 39.152 -56.362 1.00 31.43 109 ARG B N 1
ATOM 2826 C CA . ARG C 1 105 ? -39.248 38.923 -55.858 1.00 36.16 109 ARG B CA 1
ATOM 2827 C C . ARG C 1 105 ? -40.119 38.386 -56.981 1.00 38.16 109 ARG B C 1
ATOM 2828 O O . ARG C 1 105 ? -40.031 38.858 -58.121 1.00 45.20 109 ARG B O 1
ATOM 2836 N N . THR C 1 106 ? -40.943 37.388 -56.664 1.00 34.96 110 THR B N 1
ATOM 2837 C CA . THR C 1 106 ? -41.892 36.884 -57.648 1.00 46.15 110 THR B CA 1
ATOM 2838 C C . THR C 1 106 ? -42.913 37.955 -58.008 1.00 59.85 110 THR B C 1
ATOM 2839 O O . THR C 1 106 ? -43.232 38.846 -57.212 1.00 54.35 110 THR B O 1
ATOM 2843 N N . SER C 1 107 A -43.457 37.826 -59.217 1.00 73.08 110 SER B N 1
ATOM 2844 C CA . SER C 1 107 A -44.548 38.659 -59.713 1.00 78.95 110 SER B CA 1
ATOM 2845 C C . SER C 1 107 A -45.663 38.865 -58.691 1.00 79.37 110 SER B C 1
ATOM 2846 O O . SER C 1 107 A -46.508 39.747 -58.868 1.00 77.01 110 SER B O 1
ATOM 2849 N N . THR C 1 108 B -45.669 38.067 -57.623 1.00 76.55 110 THR B N 1
ATOM 2850 C CA . THR C 1 108 B -46.650 38.166 -56.557 1.00 70.14 110 THR B CA 1
ATOM 2851 C C . THR C 1 108 B -46.058 38.670 -55.251 1.00 65.45 110 THR B C 1
ATOM 2852 O O . THR C 1 108 B -46.780 38.724 -54.258 1.00 64.14 110 THR B O 1
ATOM 2856 N N . GLY C 1 109 C -44.770 39.035 -55.224 1.00 58.11 110 GLY B N 1
ATOM 2857 C CA . GLY C 1 109 C -44.142 39.553 -54.030 1.00 35.82 110 GLY B CA 1
ATOM 2858 C C . GLY C 1 109 C -43.424 38.541 -53.159 1.00 50.54 110 GLY B C 1
ATOM 2859 O O . GLY C 1 109 C -42.873 38.931 -52.118 1.00 49.71 110 GLY B O 1
ATOM 2860 N N . GLN C 1 110 D -43.402 37.262 -53.540 1.00 51.86 110 GLN B N 1
ATOM 2861 C CA . GLN C 1 110 D -42.724 36.243 -52.750 1.00 42.98 110 GLN B CA 1
ATOM 2862 C C . GLN C 1 110 D -41.238 36.175 -53.107 1.00 44.39 110 GLN B C 1
ATOM 2863 O O . GLN C 1 110 D -40.778 36.735 -54.105 1.00 43.94 110 GLN B O 1
ATOM 2869 N N . CYS C 1 111 ? -40.485 35.477 -52.259 1.00 37.70 111 CYS B N 1
ATOM 2870 C CA . CYS C 1 111 ? -39.102 35.121 -52.498 1.00 32.65 111 CYS B CA 1
ATOM 2871 C C . CYS C 1 111 ? -39.018 33.631 -52.825 1.00 28.29 111 CYS B C 1
ATOM 2872 O O . CYS C 1 111 ? -40.029 32.950 -53.000 1.00 31.31 111 CYS B O 1
ATOM 2875 N N . ALA C 1 112 ? -37.796 33.124 -52.912 1.00 29.01 112 ALA B N 1
ATOM 2876 C CA . ALA C 1 112 ? -37.603 31.741 -53.298 1.00 26.51 112 ALA B CA 1
ATOM 2877 C C . ALA C 1 112 ? -38.227 30.812 -52.272 1.00 30.77 112 ALA B C 1
ATOM 2878 O O . ALA C 1 112 ? -38.134 31.036 -51.067 1.00 38.15 112 ALA B O 1
ATOM 2880 N N . GLN C 1 113 ? -38.870 29.762 -52.765 1.00 37.24 113 GLN B N 1
ATOM 2881 C CA . GLN C 1 113 ? -39.447 28.722 -51.940 1.00 28.22 113 GLN B CA 1
ATOM 2882 C C . GLN C 1 113 ? -38.588 27.483 -52.074 1.00 29.74 113 GLN B C 1
ATOM 2883 O O . GLN C 1 113 ? -38.462 26.960 -53.185 1.00 40.60 113 GLN B O 1
ATOM 2889 N N . PRO C 1 114 ? -37.954 26.992 -51.014 1.00 33.11 114 PRO B N 1
ATOM 2890 C CA . PRO C 1 114 ? -37.046 25.851 -51.182 1.00 27.65 114 PRO B CA 1
ATOM 2891 C C . PRO C 1 114 ? -37.791 24.622 -51.684 1.00 34.58 114 PRO B C 1
ATOM 2892 O O . PRO C 1 114 ? -39.007 24.484 -51.523 1.00 31.96 114 PRO B O 1
ATOM 2896 N N . SER C 1 115 ? -37.042 23.732 -52.322 1.00 28.48 115 SER B N 1
ATOM 2897 C CA . SER C 1 115 ? -37.585 22.512 -52.909 1.00 28.32 115 SER B CA 1
ATOM 2898 C C . SER C 1 115 ? -36.410 21.603 -53.245 1.00 31.88 115 SER B C 1
ATOM 2899 O O . SER C 1 115 ? -35.260 21.891 -52.889 1.00 32.17 115 SER B O 1
ATOM 2902 N N . ARG C 1 116 ? -36.693 20.523 -53.973 1.00 33.05 116 ARG B N 1
ATOM 2903 C CA . ARG C 1 116 ? -35.630 19.624 -54.405 1.00 32.73 116 ARG B CA 1
ATOM 2904 C C . ARG C 1 116 ? -34.632 20.327 -55.320 1.00 39.49 116 ARG B C 1
ATOM 2905 O O . ARG C 1 116 ? -33.453 19.953 -55.366 1.00 46.56 116 ARG B O 1
ATOM 2913 N N . SER C 1 117 ? -35.074 21.356 -56.045 1.00 37.12 117 SER B N 1
ATOM 2914 C CA . SER C 1 117 ? -34.245 21.993 -57.062 1.00 32.02 117 SER B CA 1
ATOM 2915 C C . SER C 1 117 ? -33.921 23.456 -56.766 1.00 33.46 117 SER B C 1
ATOM 2916 O O . SER C 1 117 ? -33.299 24.105 -57.607 1.00 28.68 117 SER B O 1
ATOM 2919 N N . ILE C 1 118 ? -34.304 23.986 -55.599 1.00 33.09 118 ILE B N 1
ATOM 2920 C CA . ILE C 1 118 ? -34.080 25.386 -55.226 1.00 34.07 118 ILE B CA 1
ATOM 2921 C C . ILE C 1 118 ? -33.657 25.403 -53.761 1.00 43.64 118 ILE B C 1
ATOM 2922 O O . ILE C 1 118 ? -34.475 25.120 -52.876 1.00 45.01 118 ILE B O 1
ATOM 2927 N N . GLN C 1 119 ? -32.393 25.739 -53.497 1.00 46.87 119 GLN B N 1
ATOM 2928 C CA . GLN C 1 119 ? -31.856 25.795 -52.140 1.00 36.06 119 GLN B CA 1
ATOM 2929 C C . GLN C 1 119 ? -30.941 27.007 -52.018 1.00 38.37 119 GLN B C 1
ATOM 2930 O O . GLN C 1 119 ? -30.281 27.391 -52.984 1.00 40.17 119 GLN B O 1
ATOM 2936 N N . THR C 1 120 ? -30.890 27.605 -50.825 1.00 38.39 120 THR B N 1
ATOM 2937 C CA . THR C 1 120 ? -29.868 28.613 -50.584 1.00 27.49 120 THR B CA 1
ATOM 2938 C C . THR C 1 120 ? -28.527 27.942 -50.321 1.00 32.01 120 THR B C 1
ATOM 2939 O O . THR C 1 120 ? -28.444 26.759 -49.991 1.00 34.23 120 THR B O 1
ATOM 2943 N N . ILE C 1 121 ? -27.462 28.716 -50.485 1.00 30.54 121 ILE B N 1
ATOM 2944 C CA . ILE C 1 121 ? -26.128 28.239 -50.168 1.00 33.11 121 ILE B CA 1
ATOM 2945 C C . ILE C 1 121 ? -25.542 29.160 -49.111 1.00 36.97 121 ILE B C 1
ATOM 2946 O O . ILE C 1 121 ? -25.946 30.315 -48.969 1.00 40.99 121 ILE B O 1
ATOM 2951 N N . ALA C 1 122 ? -24.617 28.609 -48.328 1.00 42.30 122 ALA B N 1
ATOM 2952 C CA . ALA C 1 122 ? -24.084 29.316 -47.174 1.00 45.70 122 ALA B CA 1
ATOM 2953 C C . ALA C 1 122 ? -22.966 30.254 -47.591 1.00 40.66 122 ALA B C 1
ATOM 2954 O O . ALA C 1 122 ? -22.053 29.866 -48.326 1.00 45.88 122 ALA B O 1
ATOM 2956 N N . LEU C 1 123 ? -23.036 31.485 -47.113 1.00 40.69 123 LEU B N 1
ATOM 2957 C CA . LEU C 1 123 ? -21.871 32.348 -47.135 1.00 42.81 123 LEU B CA 1
ATOM 2958 C C . LEU C 1 123 ? -20.804 31.803 -46.175 1.00 45.37 123 LEU B C 1
ATOM 2959 O O . LEU C 1 123 ? -21.124 31.141 -45.182 1.00 42.17 123 LEU B O 1
ATOM 2964 N N . PRO C 1 124 ? -19.527 32.041 -46.460 1.00 50.35 124 PRO B N 1
ATOM 2965 C CA . PRO C 1 124 ? -18.483 31.645 -45.518 1.00 53.97 124 PRO B CA 1
ATOM 2966 C C . PRO C 1 124 ? -18.422 32.626 -44.363 1.00 61.61 124 PRO B C 1
ATOM 2967 O O . PRO C 1 124 ? -18.965 33.735 -44.465 1.00 63.14 124 PRO B O 1
ATOM 2971 N N . PRO C 1 125 ? -17.829 32.242 -43.232 1.00 65.01 125 PRO B N 1
ATOM 2972 C CA . PRO C 1 125 ? -17.353 33.257 -42.274 1.00 64.89 125 PRO B CA 1
ATOM 2973 C C . PRO C 1 125 ? -16.065 33.904 -42.778 1.00 78.28 125 PRO B C 1
ATOM 2974 O O . PRO C 1 125 ? -16.075 34.454 -43.882 1.00 82.46 125 PRO B O 1
ATOM 2978 N N . ARG C 1 126 ? -14.954 33.846 -42.032 1.00 92.23 126 ARG B N 1
ATOM 2979 C CA . ARG C 1 126 ? -13.665 34.256 -42.595 1.00 97.72 126 ARG B CA 1
ATOM 2980 C C . ARG C 1 126 ? -12.503 33.730 -41.746 1.00 134.80 126 ARG B C 1
ATOM 2981 O O . ARG C 1 126 ? -11.345 34.096 -41.971 1.00 139.83 126 ARG B O 1
ATOM 2989 N N . PHE C 1 127 ? -12.788 32.841 -40.791 1.00 166.50 127 PHE B N 1
ATOM 2990 C CA . PHE C 1 127 ? -11.815 32.441 -39.770 1.00 170.14 127 PHE B CA 1
ATOM 2991 C C . PHE C 1 127 ? -11.386 30.983 -39.928 1.00 172.62 127 PHE B C 1
ATOM 2992 O O . PHE C 1 127 ? -10.370 30.700 -40.573 1.00 176.33 127 PHE B O 1
ATOM 3000 N N . THR C 1 128 ? -12.141 30.065 -39.313 1.00 165.47 128 THR B N 1
ATOM 3001 C CA . THR C 1 128 ? -11.985 28.617 -39.465 1.00 156.40 128 THR B CA 1
ATOM 3002 C C . THR C 1 128 ? -10.645 28.094 -38.936 1.00 161.27 128 THR B C 1
ATOM 3003 O O . THR C 1 128 ? -9.601 28.281 -39.572 1.00 165.93 128 THR B O 1
ATOM 3007 N N . ASP C 1 129 ? -10.663 27.443 -37.766 1.00 157.57 129 ASP B N 1
ATOM 3008 C CA . ASP C 1 129 ? -9.498 26.723 -37.258 1.00 149.22 129 ASP B CA 1
ATOM 3009 C C . ASP C 1 129 ? -9.614 25.262 -37.685 1.00 141.22 129 ASP B C 1
ATOM 3010 O O . ASP C 1 129 ? -10.689 24.660 -37.567 1.00 146.91 129 ASP B O 1
ATOM 3015 N N . ALA C 1 130 ? -8.498 24.705 -38.191 1.00 126.90 130 ALA B N 1
ATOM 3016 C CA . ALA C 1 130 ? -8.433 23.548 -39.085 1.00 116.58 130 ALA B CA 1
ATOM 3017 C C . ALA C 1 130 ? -8.968 23.990 -40.445 1.00 124.41 130 ALA B C 1
ATOM 3018 O O . ALA C 1 130 ? -10.139 24.372 -40.558 1.00 121.11 130 ALA B O 1
ATOM 3020 N N . PRO C 1 131 ? -8.143 23.930 -41.507 1.00 136.72 131 PRO B N 1
ATOM 3021 C CA . PRO C 1 131 ? -8.424 24.695 -42.741 1.00 142.55 131 PRO B CA 1
ATOM 3022 C C . PRO C 1 131 ? -9.667 24.276 -43.520 1.00 145.74 131 PRO B C 1
ATOM 3023 O O . PRO C 1 131 ? -10.383 23.359 -43.106 1.00 152.40 131 PRO B O 1
ATOM 3027 N N . PHE C 1 132 ? -9.943 24.946 -44.645 1.00 136.64 132 PHE B N 1
ATOM 3028 C CA . PHE C 1 132 ? -10.837 24.396 -45.658 1.00 119.93 132 PHE B CA 1
ATOM 3029 C C . PHE C 1 132 ? -10.000 23.749 -46.755 1.00 116.19 132 PHE B C 1
ATOM 3030 O O . PHE C 1 132 ? -8.878 24.189 -47.038 1.00 104.22 132 PHE B O 1
ATOM 3038 N N . GLY C 1 133 ? -10.541 22.678 -47.339 1.00 118.12 133 GLY B N 1
ATOM 3039 C CA . GLY C 1 133 ? -9.797 21.828 -48.249 1.00 116.67 133 GLY B CA 1
ATOM 3040 C C . GLY C 1 133 ? -9.388 22.497 -49.545 1.00 107.72 133 GLY B C 1
ATOM 3041 O O . GLY C 1 133 ? -9.068 23.690 -49.575 1.00 113.20 133 GLY B O 1
ATOM 3042 N N . SER C 1 134 ? -9.376 21.731 -50.636 1.00 91.51 134 SER B N 1
ATOM 3043 C CA . SER C 1 134 ? -9.060 22.363 -51.909 1.00 77.61 134 SER B CA 1
ATOM 3044 C C . SER C 1 134 ? -9.734 21.691 -53.108 1.00 73.11 134 SER B C 1
ATOM 3045 O O . SER C 1 134 ? -9.261 21.877 -54.230 1.00 72.46 134 SER B O 1
ATOM 3048 N N . ASP C 1 135 ? -10.826 20.937 -52.925 1.00 66.99 135 ASP B N 1
ATOM 3049 C CA . ASP C 1 135 ? -11.677 20.497 -54.035 1.00 60.97 135 ASP B CA 1
ATOM 3050 C C . ASP C 1 135 ? -12.968 21.306 -53.978 1.00 51.67 135 ASP B C 1
ATOM 3051 O O . ASP C 1 135 ? -13.753 21.161 -53.040 1.00 42.09 135 ASP B O 1
ATOM 3056 N N . CYS C 1 136 ? -13.199 22.154 -54.972 1.00 59.98 136 CYS B N 1
ATOM 3057 C CA . CYS C 1 136 ? -14.422 22.941 -55.011 1.00 61.91 136 CYS B CA 1
ATOM 3058 C C . CYS C 1 136 ? -15.191 22.674 -56.297 1.00 54.22 136 CYS B C 1
ATOM 3059 O O . CYS C 1 136 ? -14.631 22.252 -57.314 1.00 52.35 136 CYS B O 1
ATOM 3062 N N . GLU C 1 137 ? -16.491 22.922 -56.234 1.00 57.39 137 GLU B N 1
ATOM 3063 C CA . GLU C 1 137 ? -17.382 22.647 -57.347 1.00 54.55 137 GLU B CA 1
ATOM 3064 C C . GLU C 1 137 ? -17.716 23.921 -58.110 1.00 45.26 137 GLU B C 1
ATOM 3065 O O . GLU C 1 137 ? -17.830 25.004 -57.534 1.00 46.72 137 GLU B O 1
ATOM 3071 N N . ILE C 1 138 ? -17.862 23.772 -59.421 1.00 42.19 138 ILE B N 1
ATOM 3072 C CA . ILE C 1 138 ? -18.291 24.838 -60.315 1.00 39.57 138 ILE B CA 1
ATOM 3073 C C . ILE C 1 138 ? -19.510 24.348 -61.081 1.00 44.15 138 ILE B C 1
ATOM 3074 O O . ILE C 1 138 ? -19.741 23.146 -61.210 1.00 50.11 138 ILE B O 1
ATOM 3079 N N . THR C 1 139 ? -20.282 25.289 -61.620 1.00 45.71 139 THR B N 1
ATOM 3080 C CA . THR C 1 139 ? -21.383 24.898 -62.490 1.00 47.01 139 THR B CA 1
ATOM 3081 C C . THR C 1 139 ? -21.788 26.067 -63.388 1.00 48.02 139 THR B C 1
ATOM 3082 O O . THR C 1 139 ? -21.394 27.213 -63.168 1.00 56.13 139 THR B O 1
ATOM 3086 N N . GLY C 1 140 ? -22.563 25.757 -64.420 1.00 38.05 140 GLY B N 1
ATOM 3087 C CA . GLY C 1 140 ? -23.108 26.791 -65.276 1.00 38.16 140 GLY B CA 1
ATOM 3088 C C . GLY C 1 140 ? -23.505 26.272 -66.650 1.00 37.64 140 GLY B C 1
ATOM 3089 O O . GLY C 1 140 ? -23.468 25.070 -66.932 1.00 35.84 140 GLY B O 1
ATOM 3090 N N . PHE C 1 141 ? -23.923 27.221 -67.488 1.00 37.44 141 PHE B N 1
ATOM 3091 C CA . PHE C 1 141 ? -24.313 26.971 -68.871 1.00 28.20 141 PHE B CA 1
ATOM 3092 C C . PHE C 1 141 ? -23.231 27.386 -69.857 1.00 31.27 141 PHE B C 1
ATOM 3093 O O . PHE C 1 141 ? -23.499 27.475 -71.060 1.00 42.35 141 PHE B O 1
ATOM 3101 N N . GLY C 1 142 ? -22.019 27.641 -69.372 1.00 30.85 142 GLY B N 1
ATOM 3102 C CA . GLY C 1 142 ? -20.964 28.165 -70.209 1.00 38.39 142 GLY B CA 1
ATOM 3103 C C . GLY C 1 142 ? -20.426 27.150 -71.196 1.00 43.42 142 GLY B C 1
ATOM 3104 O O . GLY C 1 142 ? -20.732 25.959 -71.150 1.00 42.13 142 GLY B O 1
ATOM 3105 N N . LYS C 1 143 ? -19.585 27.667 -72.096 1.00 43.37 143 LYS B N 1
ATOM 3106 C CA . LYS C 1 143 ? -19.009 26.896 -73.188 1.00 38.88 143 LYS B CA 1
ATOM 3107 C C . LYS C 1 143 ? -18.366 25.613 -72.683 1.00 46.84 143 LYS B C 1
ATOM 3108 O O . LYS C 1 143 ? -17.923 25.519 -71.537 1.00 43.82 143 LYS B O 1
ATOM 3114 N N . GLU C 1 144 ? -18.298 24.618 -73.562 1.00 56.57 144 GLU B N 1
ATOM 3115 C CA . GLU C 1 144 ? -17.671 23.357 -73.205 1.00 51.87 144 GLU B CA 1
ATOM 3116 C C . GLU C 1 144 ? -16.197 23.305 -73.582 1.00 54.43 144 GLU B C 1
ATOM 3117 O O . GLU C 1 144 ? -15.516 22.338 -73.222 1.00 58.02 144 GLU B O 1
ATOM 3123 N N . SER C 1 145 ? -15.694 24.323 -74.276 1.00 53.75 145 SER B N 1
ATOM 3124 C CA . SER C 1 145 ? -14.264 24.535 -74.455 1.00 54.25 145 SER B CA 1
ATOM 3125 C C . SER C 1 145 ? -14.067 25.932 -75.026 1.00 55.81 145 SER B C 1
ATOM 3126 O O . SER C 1 145 ? -14.981 26.511 -75.623 1.00 49.83 145 SER B O 1
ATOM 3129 N N . GLU C 1 146 ? -12.853 26.461 -74.827 1.00 61.65 146 GLU B N 1
ATOM 3130 C CA . GLU C 1 146 ? -12.494 27.802 -75.285 1.00 59.81 146 GLU B CA 1
ATOM 3131 C C . GLU C 1 146 ? -12.805 27.998 -76.764 1.00 64.45 146 GLU B C 1
ATOM 3132 O O . GLU C 1 146 ? -13.303 29.054 -77.174 1.00 56.49 146 GLU B O 1
ATOM 3138 N N . SER C 1 147 ? -12.508 26.987 -77.583 1.00 76.46 147 SER B N 1
ATOM 3139 C CA . SER C 1 147 ? -12.649 27.071 -79.031 1.00 77.52 147 SER B CA 1
ATOM 3140 C C . SER C 1 147 ? -14.085 26.897 -79.497 1.00 74.77 147 SER B C 1
ATOM 3141 O O . SER C 1 147 ? -14.381 27.195 -80.659 1.00 73.94 147 SER B O 1
ATOM 3144 N N . ASP C 1 148 ? -14.972 26.427 -78.624 1.00 67.57 148 ASP B N 1
ATOM 3145 C CA . ASP C 1 148 ? -16.364 26.243 -79.002 1.00 57.59 148 ASP B CA 1
ATOM 3146 C C . ASP C 1 148 ? -17.014 27.576 -79.324 1.00 56.89 148 ASP B C 1
ATOM 3147 O O . ASP C 1 148 ? -16.928 28.532 -78.553 1.00 63.13 148 ASP B O 1
ATOM 3152 N N . TYR C 1 149 ? -17.612 27.650 -80.495 1.00 54.59 149 TYR B N 1
ATOM 3153 C CA . TYR C 1 149 ? -18.804 28.451 -80.655 1.00 61.74 149 TYR B CA 1
ATOM 3154 C C . TYR C 1 149 ? -19.962 27.611 -80.150 1.00 60.29 149 TYR B C 1
ATOM 3155 O O . TYR C 1 149 ? -19.844 26.389 -80.008 1.00 70.62 149 TYR B O 1
ATOM 3164 N N . LEU C 1 150 ? -21.076 28.271 -79.860 1.00 46.99 150 LEU B N 1
ATOM 3165 C CA . LEU C 1 150 ? -22.269 27.571 -79.392 1.00 50.13 150 LEU B CA 1
ATOM 3166 C C . LEU C 1 150 ? -22.124 27.111 -77.949 1.00 55.40 150 LEU B C 1
ATOM 3167 O O . LEU C 1 150 ? -21.039 26.722 -77.493 1.00 48.86 150 LEU B O 1
ATOM 3172 N N . TYR C 1 151 ? -23.249 27.107 -77.249 1.00 54.64 151 TYR B N 1
ATOM 3173 C CA . TYR C 1 151 ? -23.327 26.890 -75.828 1.00 50.51 151 TYR B CA 1
ATOM 3174 C C . TYR C 1 151 ? -24.245 25.711 -75.543 1.00 54.72 151 TYR B C 1
ATOM 3175 O O . TYR C 1 151 ? -25.124 25.408 -76.354 1.00 60.31 151 TYR B O 1
ATOM 3184 N N . PRO C 1 152 ? -24.055 25.016 -74.418 1.00 50.17 152 PRO B N 1
ATOM 3185 C CA . PRO C 1 152 ? -24.684 23.700 -74.229 1.00 44.15 152 PRO B CA 1
ATOM 3186 C C . PRO C 1 152 ? -26.106 23.662 -73.683 1.00 50.07 152 PRO B C 1
ATOM 3187 O O . PRO C 1 152 ? -26.651 22.558 -73.574 1.00 65.65 152 PRO B O 1
ATOM 3191 N N . LYS C 1 153 ? -26.734 24.776 -73.322 1.00 45.07 153 LYS B N 1
ATOM 3192 C CA . LYS C 1 153 ? -28.159 24.754 -72.952 1.00 55.50 153 LYS B CA 1
ATOM 3193 C C . LYS C 1 153 ? -28.522 23.876 -71.744 1.00 54.02 153 LYS B C 1
ATOM 3194 O O . LYS C 1 153 ? -29.375 24.271 -70.943 1.00 56.88 153 LYS B O 1
ATOM 3200 N N . ASN C 1 154 ? -27.919 22.690 -71.599 1.00 44.23 154 ASN B N 1
ATOM 3201 C CA . ASN C 1 154 ? -28.109 21.852 -70.411 1.00 39.21 154 ASN B CA 1
ATOM 3202 C C . ASN C 1 154 ? -27.043 22.144 -69.352 1.00 43.79 154 ASN B C 1
ATOM 3203 O O . ASN C 1 154 ? -25.886 22.412 -69.680 1.00 49.46 154 ASN B O 1
ATOM 3208 N N . LEU C 1 155 ? -27.429 22.068 -68.078 1.00 37.87 155 LEU B N 1
ATOM 3209 C CA . LEU C 1 155 ? -26.535 22.454 -66.988 1.00 35.36 155 LEU B CA 1
ATOM 3210 C C . LEU C 1 155 ? -25.387 21.464 -66.815 1.00 44.01 155 LEU B C 1
ATOM 3211 O O . LEU C 1 155 ? -25.575 20.248 -66.912 1.00 45.64 155 LEU B O 1
ATOM 3216 N N . LYS C 1 156 ? -24.192 21.989 -66.523 1.00 42.85 156 LYS B N 1
ATOM 3217 C CA . LYS C 1 156 ? -23.022 21.156 -66.262 1.00 37.06 156 LYS B CA 1
ATOM 3218 C C . LYS C 1 156 ? -22.384 21.530 -64.935 1.00 43.06 156 LYS B C 1
ATOM 3219 O O . LYS C 1 156 ? -22.451 22.680 -64.490 1.00 42.86 156 LYS B O 1
ATOM 3225 N N . MET C 1 157 ? -21.738 20.548 -64.319 1.00 47.22 157 MET B N 1
ATOM 3226 C CA . MET C 1 157 ? -20.928 20.793 -63.141 1.00 48.28 157 MET B CA 1
ATOM 3227 C C . MET C 1 157 ? -19.606 20.045 -63.272 1.00 53.96 157 MET B C 1
ATOM 3228 O O . MET C 1 157 ? -19.455 19.147 -64.109 1.00 50.38 157 MET B O 1
ATOM 3233 N N . SER C 1 158 ? -18.641 20.446 -62.441 1.00 51.53 158 SER B N 1
ATOM 3234 C CA . SER C 1 158 ? -17.340 19.792 -62.365 1.00 47.49 158 SER B CA 1
ATOM 3235 C C . SER C 1 158 ? -16.698 20.136 -61.022 1.00 50.48 158 SER B C 1
ATOM 3236 O O . SER C 1 158 ? -17.283 20.817 -60.175 1.00 52.35 158 SER B O 1
ATOM 3239 N N . VAL C 1 159 ? -15.484 19.650 -60.826 1.00 51.91 159 VAL B N 1
ATOM 3240 C CA . VAL C 1 159 ? -14.753 19.868 -59.584 1.00 55.79 159 VAL B CA 1
ATOM 3241 C C . VAL C 1 159 ? -13.388 20.436 -59.948 1.00 57.04 159 VAL B C 1
ATOM 3242 O O . VAL C 1 159 ? -12.802 20.049 -60.966 1.00 54.58 159 VAL B O 1
ATOM 3246 N N . VAL C 1 160 ? -12.915 21.402 -59.151 1.00 48.84 160 VAL B N 1
ATOM 3247 C CA . VAL C 1 160 ? -11.621 22.039 -59.365 1.00 45.58 160 VAL B CA 1
ATOM 3248 C C . VAL C 1 160 ? -10.904 22.154 -58.033 1.00 55.85 160 VAL B C 1
ATOM 3249 O O . VAL C 1 160 ? -11.496 22.000 -56.960 1.00 59.80 160 VAL B O 1
ATOM 3253 N N . LYS C 1 161 ? -9.607 22.437 -58.114 1.00 58.03 161 LYS B N 1
ATOM 3254 C CA . LYS C 1 161 ? -8.758 22.549 -56.940 1.00 52.69 161 LYS B CA 1
ATOM 3255 C C . LYS C 1 161 ? -8.331 23.992 -56.716 1.00 50.91 161 LYS B C 1
ATOM 3256 O O . LYS C 1 161 ? -7.907 24.677 -57.652 1.00 50.31 161 LYS B O 1
ATOM 3262 N N . LEU C 1 162 ? -8.441 24.437 -55.461 1.00 53.00 162 LEU B N 1
ATOM 3263 C CA . LEU C 1 162 ? -7.989 25.762 -55.039 1.00 52.14 162 LEU B CA 1
ATOM 3264 C C . LEU C 1 162 ? -6.473 25.863 -55.156 1.00 57.26 162 LEU B C 1
ATOM 3265 O O . LEU C 1 162 ? -5.744 25.219 -54.395 1.00 65.48 162 LEU B O 1
ATOM 3270 N N . VAL C 1 163 ? -6.002 26.686 -56.109 1.00 55.42 163 VAL B N 1
ATOM 3271 C CA . VAL C 1 163 ? -4.588 27.010 -56.283 1.00 46.75 163 VAL B CA 1
ATOM 3272 C C . VAL C 1 163 ? -4.192 28.022 -55.219 1.00 48.87 163 VAL B C 1
ATOM 3273 O O . VAL C 1 163 ? -5.008 28.849 -54.791 1.00 53.32 163 VAL B O 1
ATOM 3277 N N . SER C 1 164 ? -2.940 27.964 -54.772 1.00 50.70 164 SER B N 1
ATOM 3278 C CA . SER C 1 164 ? -2.511 28.847 -53.690 1.00 54.90 164 SER B CA 1
ATOM 3279 C C . SER C 1 164 ? -2.268 30.261 -54.211 1.00 59.97 164 SER B C 1
ATOM 3280 O O . SER C 1 164 ? -1.842 30.467 -55.356 1.00 65.53 164 SER B O 1
ATOM 3283 N N . HIS C 1 165 ? -2.555 31.239 -53.350 1.00 58.75 165 HIS B N 1
ATOM 3284 C CA . HIS C 1 165 ? -2.515 32.638 -53.758 1.00 65.95 165 HIS B CA 1
ATOM 3285 C C . HIS C 1 165 ? -1.166 32.988 -54.376 1.00 74.26 165 HIS B C 1
ATOM 3286 O O . HIS C 1 165 ? -1.095 33.540 -55.479 1.00 79.82 165 HIS B O 1
ATOM 3293 N N . GLU C 1 166 ? -0.079 32.622 -53.705 1.00 75.57 166 GLU B N 1
ATOM 3294 C CA . GLU C 1 166 ? 1.247 33.018 -54.160 1.00 80.11 166 GLU B CA 1
ATOM 3295 C C . GLU C 1 166 ? 1.804 32.081 -55.225 1.00 75.91 166 GLU B C 1
ATOM 3296 O O . GLU C 1 166 ? 2.804 32.416 -55.867 1.00 83.54 166 GLU B O 1
ATOM 3302 N N . GLN C 1 167 ? 1.171 30.933 -55.450 1.00 69.26 167 GLN B N 1
ATOM 3303 C CA . GLN C 1 167 ? 1.423 30.195 -56.681 1.00 69.45 167 GLN B CA 1
ATOM 3304 C C . GLN C 1 167 ? 0.781 30.892 -57.869 1.00 67.87 167 GLN B C 1
ATOM 3305 O O . GLN C 1 167 ? 1.382 31.007 -58.942 1.00 65.13 167 GLN B O 1
ATOM 3311 N N . CYS C 1 168 ? -0.467 31.340 -57.694 1.00 63.27 168 CYS B N 1
ATOM 3312 C CA . CYS C 1 168 ? -1.190 31.995 -58.773 1.00 64.79 168 CYS B CA 1
ATOM 3313 C C . CYS C 1 168 ? -0.546 33.310 -59.199 1.00 63.66 168 CYS B C 1
ATOM 3314 O O . CYS C 1 168 ? -0.768 33.752 -60.334 1.00 61.12 168 CYS B O 1
ATOM 3317 N N . MET C 1 169 ? 0.241 33.946 -58.324 1.00 67.61 169 MET B N 1
ATOM 3318 C CA . MET C 1 169 ? 0.877 35.223 -58.633 1.00 66.41 169 MET B CA 1
ATOM 3319 C C . MET C 1 169 ? 2.191 35.080 -59.396 1.00 67.98 169 MET B C 1
ATOM 3320 O O . MET C 1 169 ? 2.851 36.090 -59.656 1.00 62.24 169 MET B O 1
ATOM 3325 N N . GLN C 1 170 ? 2.596 33.862 -59.750 1.00 73.53 170 GLN B N 1
ATOM 3326 C CA . GLN C 1 170 ? 3.864 33.671 -60.428 1.00 77.38 170 GLN B CA 1
ATOM 3327 C C . GLN C 1 170 ? 3.833 34.325 -61.808 1.00 78.28 170 GLN B C 1
ATOM 3328 O O . GLN C 1 170 ? 2.759 34.558 -62.372 1.00 76.22 170 GLN B O 1
ATOM 3334 N N . PRO C 1 171 A 5.007 34.651 -62.363 1.00 76.51 170 PRO B N 1
ATOM 3335 C CA . PRO C 1 171 A 5.043 35.136 -63.753 1.00 76.75 170 PRO B CA 1
ATOM 3336 C C . PRO C 1 171 A 4.372 34.194 -64.743 1.00 86.33 170 PRO B C 1
ATOM 3337 O O . PRO C 1 171 A 3.513 34.629 -65.525 1.00 85.51 170 PRO B O 1
ATOM 3341 N N . HIS C 1 172 B 4.733 32.903 -64.717 1.00 90.81 170 HIS B N 1
ATOM 3342 C CA . HIS C 1 172 B 4.158 31.923 -65.636 1.00 89.27 170 HIS B CA 1
ATOM 3343 C C . HIS C 1 172 B 2.630 31.907 -65.589 1.00 87.76 170 HIS B C 1
ATOM 3344 O O . HIS C 1 172 B 1.996 31.473 -66.558 1.00 84.29 170 HIS B O 1
ATOM 3351 N N . TYR C 1 173 ? 2.029 32.390 -64.497 1.00 88.83 171 TYR B N 1
ATOM 3352 C CA . TYR C 1 173 ? 0.580 32.372 -64.301 1.00 78.92 171 TYR B CA 1
ATOM 3353 C C . TYR C 1 173 ? -0.051 33.722 -64.632 1.00 70.23 171 TYR B C 1
ATOM 3354 O O . TYR C 1 173 ? -0.017 34.162 -65.784 1.00 73.60 171 TYR B O 1
ATOM 3363 N N . TYR C 1 174 ? -0.640 34.386 -63.637 1.00 65.95 172 TYR B N 1
ATOM 3364 C CA . TYR C 1 174 ? -1.236 35.698 -63.847 1.00 56.50 172 TYR B CA 1
ATOM 3365 C C . TYR C 1 174 ? -0.400 36.830 -63.272 1.00 56.54 172 TYR B C 1
ATOM 3366 O O . TYR C 1 174 ? -0.748 37.998 -63.473 1.00 63.13 172 TYR B O 1
ATOM 3375 N N . GLY C 1 175 ? 0.687 36.514 -62.573 1.00 51.11 173 GLY B N 1
ATOM 3376 C CA . GLY C 1 175 ? 1.627 37.544 -62.181 1.00 51.25 173 GLY B CA 1
ATOM 3377 C C . GLY C 1 175 ? 1.034 38.513 -61.176 1.00 59.05 173 GLY B C 1
ATOM 3378 O O . GLY C 1 175 ? 0.304 38.134 -60.253 1.00 63.65 173 GLY B O 1
ATOM 3379 N N . SER C 1 176 ? 1.355 39.792 -61.366 1.00 62.53 174 SER B N 1
ATOM 3380 C CA . SER C 1 176 ? 0.915 40.849 -60.468 1.00 61.69 174 SER B CA 1
ATOM 3381 C C . SER C 1 176 ? -0.588 41.054 -60.497 1.00 62.41 174 SER B C 1
ATOM 3382 O O . SER C 1 176 ? -1.110 41.825 -59.688 1.00 61.77 174 SER B O 1
ATOM 3385 N N . GLU C 1 177 ? -1.297 40.390 -61.399 1.00 61.75 175 GLU B N 1
ATOM 3386 C CA . GLU C 1 177 ? -2.724 40.630 -61.516 1.00 55.00 175 GLU B CA 1
ATOM 3387 C C . GLU C 1 177 ? -3.527 39.970 -60.401 1.00 54.18 175 GLU B C 1
ATOM 3388 O O . GLU C 1 177 ? -4.696 40.314 -60.209 1.00 53.80 175 GLU B O 1
ATOM 3394 N N . ILE C 1 178 ? -2.934 39.047 -59.659 1.00 55.33 176 ILE B N 1
ATOM 3395 C CA . ILE C 1 178 ? -3.638 38.346 -58.592 1.00 58.27 176 ILE B CA 1
ATOM 3396 C C . ILE C 1 178 ? -3.441 39.106 -57.285 1.00 58.90 176 ILE B C 1
ATOM 3397 O O . ILE C 1 178 ? -2.305 39.416 -56.903 1.00 60.07 176 ILE B O 1
ATOM 3402 N N . ASN C 1 179 ? -4.541 39.412 -56.598 1.00 54.01 177 ASN B N 1
ATOM 3403 C CA . ASN C 1 179 ? -4.460 40.026 -55.276 1.00 52.51 177 ASN B CA 1
ATOM 3404 C C . ASN C 1 179 ? -5.357 39.263 -54.298 1.00 53.01 177 ASN B C 1
ATOM 3405 O O . ASN C 1 179 ? -6.035 38.284 -54.658 1.00 47.43 177 ASN B O 1
ATOM 3410 N N . TYR C 1 180 ? -5.366 39.752 -53.051 1.00 45.37 178 TYR B N 1
ATOM 3411 C CA . TYR C 1 180 ? -5.998 39.039 -51.946 1.00 42.40 178 TYR B CA 1
ATOM 3412 C C . TYR C 1 180 ? -7.512 38.948 -52.093 1.00 46.37 178 TYR B C 1
ATOM 3413 O O . TYR C 1 180 ? -8.136 38.093 -51.456 1.00 54.90 178 TYR B O 1
ATOM 3422 N N . LYS C 1 181 ? -8.120 39.800 -52.911 1.00 47.08 179 LYS B N 1
ATOM 3423 C CA . LYS C 1 181 ? -9.554 39.726 -53.165 1.00 41.40 179 LYS B CA 1
ATOM 3424 C C . LYS C 1 181 ? -9.912 38.703 -54.236 1.00 44.55 179 LYS B C 1
ATOM 3425 O O . LYS C 1 181 ? -11.095 38.528 -54.548 1.00 41.54 179 LYS B O 1
ATOM 3431 N N . MET C 1 182 ? -8.926 38.015 -54.791 1.00 54.30 180 MET B N 1
ATOM 3432 C CA . MET C 1 182 ? -9.160 37.036 -55.835 1.00 53.79 180 MET B CA 1
ATOM 3433 C C . MET C 1 182 ? -8.817 35.636 -55.349 1.00 51.85 180 MET B C 1
ATOM 3434 O O . MET C 1 182 ? -7.896 35.431 -54.554 1.00 55.41 180 MET B O 1
ATOM 3439 N N . LEU C 1 183 ? -9.580 34.679 -55.854 1.00 43.34 181 LEU B N 1
ATOM 3440 C CA . LEU C 1 183 ? -9.420 33.271 -55.553 1.00 39.84 181 LEU B CA 1
ATOM 3441 C C . LEU C 1 183 ? -9.180 32.526 -56.858 1.00 50.20 181 LEU B C 1
ATOM 3442 O O . LEU C 1 183 ? -9.954 32.676 -57.813 1.00 45.91 181 LEU B O 1
ATOM 3447 N N . CYS C 1 184 ? -8.109 31.738 -56.898 1.00 51.67 182 CYS B N 1
ATOM 3448 C CA . CYS C 1 184 ? -7.752 30.942 -58.061 1.00 46.80 182 CYS B CA 1
ATOM 3449 C C . CYS C 1 184 ? -8.189 29.496 -57.851 1.00 51.97 182 CYS B C 1
ATOM 3450 O O . CYS C 1 184 ? -8.144 28.978 -56.731 1.00 50.52 182 CYS B O 1
ATOM 3453 N N . ALA C 1 185 ? -8.633 28.854 -58.932 1.00 56.21 183 ALA B N 1
ATOM 3454 C CA . ALA C 1 185 ? -9.011 27.446 -58.897 1.00 54.81 183 ALA B CA 1
ATOM 3455 C C . ALA C 1 185 ? -8.756 26.845 -60.268 1.00 55.27 183 ALA B C 1
ATOM 3456 O O . ALA C 1 185 ? -9.004 27.490 -61.291 1.00 57.30 183 ALA B O 1
ATOM 3458 N N . ALA C 1 186 ? -8.257 25.613 -60.285 1.00 54.17 184 ALA B N 1
ATOM 3459 C CA . ALA C 1 186 ? -7.877 24.972 -61.534 1.00 51.09 184 ALA B CA 1
ATOM 3460 C C . ALA C 1 186 ? -7.819 23.468 -61.318 1.00 59.28 184 ALA B C 1
ATOM 3461 O O . ALA C 1 186 ? -8.075 22.962 -60.223 1.00 66.67 184 ALA B O 1
ATOM 3463 N N . ASP C 1 187 ? -7.475 22.766 -62.358 1.00 60.83 185 ASP B N 1
ATOM 3464 C CA . ASP C 1 187 ? -7.372 21.341 -62.165 1.00 62.66 185 ASP B CA 1
ATOM 3465 C C . ASP C 1 187 ? -5.937 20.881 -62.376 1.00 62.45 185 ASP B C 1
ATOM 3466 O O . ASP C 1 187 ? -5.286 21.325 -63.330 1.00 58.79 185 ASP B O 1
ATOM 3471 N N . PRO C 1 188 A -5.431 19.981 -61.508 1.00 61.54 185 PRO B N 1
ATOM 3472 C CA . PRO C 1 188 A -4.035 19.515 -61.615 1.00 61.02 185 PRO B CA 1
ATOM 3473 C C . PRO C 1 188 A -3.561 19.292 -63.042 1.00 62.15 185 PRO B C 1
ATOM 3474 O O . PRO C 1 188 A -2.496 19.774 -63.449 1.00 60.26 185 PRO B O 1
ATOM 3478 N N . GLU C 1 189 B -4.375 18.585 -63.820 1.00 63.15 185 GLU B N 1
ATOM 3479 C CA . GLU C 1 189 B -4.061 18.262 -65.203 1.00 65.31 185 GLU B CA 1
ATOM 3480 C C . GLU C 1 189 B -4.718 19.212 -66.193 1.00 71.26 185 GLU B C 1
ATOM 3481 O O . GLU C 1 189 B -4.673 18.956 -67.405 1.00 69.39 185 GLU B O 1
ATOM 3487 N N . TRP C 1 190 ? -5.334 20.293 -65.709 1.00 69.38 186 TRP B N 1
ATOM 3488 C CA . TRP C 1 190 ? -6.171 21.155 -66.539 1.00 63.48 186 TRP B CA 1
ATOM 3489 C C . TRP C 1 190 ? -7.267 20.350 -67.237 1.00 69.41 186 TRP B C 1
ATOM 3490 O O . TRP C 1 190 ? -7.664 20.674 -68.358 1.00 68.27 186 TRP B O 1
ATOM 3501 N N . LYS C 1 191 ? -7.746 19.285 -66.574 1.00 79.02 187 LYS B N 1
ATOM 3502 C CA . LYS C 1 191 ? -8.948 18.573 -67.002 1.00 85.23 187 LYS B CA 1
ATOM 3503 C C . LYS C 1 191 ? -10.070 19.551 -67.326 1.00 78.92 187 LYS B C 1
ATOM 3504 O O . LYS C 1 191 ? -10.602 19.581 -68.442 1.00 71.88 187 LYS B O 1
ATOM 3510 N N . THR C 1 192 ? -10.429 20.359 -66.330 1.00 75.95 188 THR B N 1
ATOM 3511 C CA . THR C 1 192 ? -11.686 21.081 -66.273 1.00 73.97 188 THR B CA 1
ATOM 3512 C C . THR C 1 192 ? -11.417 22.547 -65.972 1.00 71.41 188 THR B C 1
ATOM 3513 O O . THR C 1 192 ? -10.291 22.944 -65.662 1.00 76.43 188 THR B O 1
ATOM 3517 N N . ASP C 1 193 ? -12.486 23.343 -66.043 1.00 66.67 189 ASP B N 1
ATOM 3518 C CA . ASP C 1 193 ? -12.461 24.775 -65.757 1.00 61.04 189 ASP B CA 1
ATOM 3519 C C . ASP C 1 193 ? -13.854 25.354 -65.985 1.00 62.53 189 ASP B C 1
ATOM 3520 O O . ASP C 1 193 ? -14.629 24.811 -66.779 1.00 66.46 189 ASP B O 1
ATOM 3525 N N . SER C 1 194 ? -14.197 26.433 -65.286 1.00 54.06 190 SER B N 1
ATOM 3526 C CA . SER C 1 194 ? -15.297 27.267 -65.741 1.00 42.50 190 SER B CA 1
ATOM 3527 C C . SER C 1 194 ? -14.914 27.873 -67.081 1.00 41.68 190 SER B C 1
ATOM 3528 O O . SER C 1 194 ? -13.742 27.898 -67.458 1.00 41.48 190 SER B O 1
ATOM 3531 N N . CYS C 1 195 ? -15.903 28.378 -67.808 1.00 40.82 191 CYS B N 1
ATOM 3532 C CA . CYS C 1 195 ? -15.620 28.905 -69.135 1.00 40.57 191 CYS B CA 1
ATOM 3533 C C . CYS C 1 195 ? -16.572 30.053 -69.430 1.00 42.80 191 CYS B C 1
ATOM 3534 O O . CYS C 1 195 ? -17.428 30.407 -68.607 1.00 44.61 191 CYS B O 1
ATOM 3537 N N . LYS C 1 196 ? -16.403 30.637 -70.620 1.00 38.57 192 LYS B N 1
ATOM 3538 C CA . LYS C 1 196 ? -17.221 31.762 -71.055 1.00 37.59 192 LYS B CA 1
ATOM 3539 C C . LYS C 1 196 ? -18.695 31.418 -70.938 1.00 43.73 192 LYS B C 1
ATOM 3540 O O . LYS C 1 196 ? -19.139 30.358 -71.392 1.00 37.94 192 LYS B O 1
ATOM 3546 N N . GLY C 1 197 ? -19.452 32.320 -70.317 1.00 43.07 193 GLY B N 1
ATOM 3547 C CA . GLY C 1 197 ? -20.844 32.063 -70.032 1.00 42.60 193 GLY B CA 1
ATOM 3548 C C . GLY C 1 197 ? -21.103 31.424 -68.687 1.00 34.65 193 GLY B C 1
ATOM 3549 O O . GLY C 1 197 ? -22.271 31.291 -68.300 1.00 29.42 193 GLY B O 1
ATOM 3550 N N . ASP C 1 198 ? -20.057 31.002 -67.972 1.00 33.34 194 ASP B N 1
ATOM 3551 C CA . ASP C 1 198 ? -20.196 30.580 -66.584 1.00 33.87 194 ASP B CA 1
ATOM 3552 C C . ASP C 1 198 ? -19.992 31.719 -65.614 1.00 30.86 194 ASP B C 1
ATOM 3553 O O . ASP C 1 198 ? -20.265 31.550 -64.421 1.00 42.90 194 ASP B O 1
ATOM 3558 N N . SER C 1 199 ? -19.525 32.864 -66.105 1.00 34.78 195 SER B N 1
ATOM 3559 C CA . SER C 1 199 ? -19.206 33.989 -65.244 1.00 31.56 195 SER B CA 1
ATOM 3560 C C . SER C 1 199 ? -20.423 34.344 -64.395 1.00 35.63 195 SER B C 1
ATOM 3561 O O . SER C 1 199 ? -21.567 34.126 -64.797 1.00 28.02 195 SER B O 1
ATOM 3564 N N . GLY C 1 200 ? -20.167 34.826 -63.177 1.00 35.24 196 GLY B N 1
ATOM 3565 C CA . GLY C 1 200 ? -21.219 35.067 -62.207 1.00 30.60 196 GLY B CA 1
ATOM 3566 C C . GLY C 1 200 ? -21.652 33.856 -61.406 1.00 27.72 196 GLY B C 1
ATOM 3567 O O . GLY C 1 200 ? -22.262 34.020 -60.347 1.00 28.57 196 GLY B O 1
ATOM 3568 N N . GLY C 1 201 ? -21.351 32.640 -61.869 1.00 31.05 197 GLY B N 1
ATOM 3569 C CA . GLY C 1 201 ? -21.720 31.442 -61.147 1.00 29.15 197 GLY B CA 1
ATOM 3570 C C . GLY C 1 201 ? -20.816 31.149 -59.959 1.00 37.08 197 GLY B C 1
ATOM 3571 O O . GLY C 1 201 ? -19.818 31.840 -59.680 1.00 40.43 197 GLY B O 1
ATOM 3572 N N . PRO C 1 202 ? -21.148 30.080 -59.249 1.00 34.32 198 PRO B N 1
ATOM 3573 C CA . PRO C 1 202 ? -20.496 29.801 -57.967 1.00 39.82 198 PRO B CA 1
ATOM 3574 C C . PRO C 1 202 ? -19.235 28.955 -58.058 1.00 39.76 198 PRO B C 1
ATOM 3575 O O . PRO C 1 202 ? -19.101 28.048 -58.880 1.00 36.07 198 PRO B O 1
ATOM 3579 N N . LEU C 1 203 ? -18.295 29.263 -57.170 1.00 38.40 199 LEU B N 1
ATOM 3580 C CA . LEU C 1 203 ? -17.318 28.282 -56.719 1.00 37.30 199 LEU B CA 1
ATOM 3581 C C . LEU C 1 203 ? -17.742 27.833 -55.329 1.00 43.66 199 LEU B C 1
ATOM 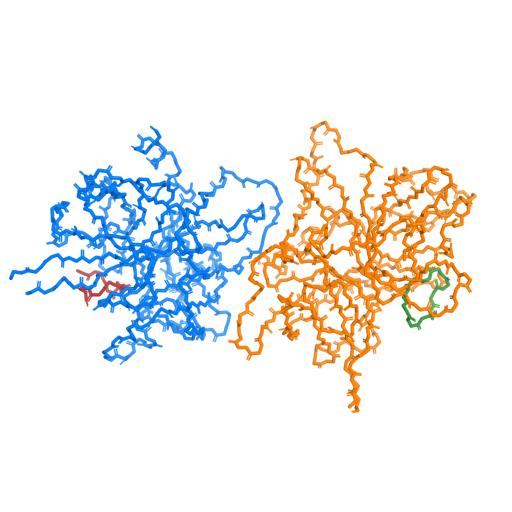3582 O O . LEU C 1 203 ? -18.045 28.668 -54.471 1.00 45.28 199 LEU B O 1
ATOM 3587 N N . ILE C 1 204 ? -17.797 26.524 -55.110 1.00 48.81 200 ILE B N 1
ATOM 3588 C CA . ILE C 1 204 ? -18.403 25.985 -53.897 1.00 54.70 200 ILE B CA 1
ATOM 3589 C C . ILE C 1 204 ? -17.451 25.009 -53.234 1.00 58.43 200 ILE B C 1
ATOM 3590 O O . ILE C 1 204 ? -17.138 23.950 -53.794 1.00 59.67 200 ILE B O 1
ATOM 3595 N N . CYS C 1 205 ? -17.005 25.368 -52.038 1.00 60.82 201 CYS B N 1
ATOM 3596 C CA . CYS C 1 205 ? -16.120 24.574 -51.217 1.00 51.48 201 CYS B CA 1
ATOM 3597 C C . CYS C 1 205 ? -16.854 24.194 -49.939 1.00 46.50 201 CYS B C 1
ATOM 3598 O O . CYS C 1 205 ? -17.904 24.759 -49.602 1.00 41.19 201 CYS B O 1
ATOM 3601 N N . ASN C 1 206 ? -16.319 23.195 -49.252 1.00 54.29 202 ASN B N 1
ATOM 3602 C CA . ASN C 1 206 ? -16.872 22.750 -47.981 1.00 65.69 202 ASN B CA 1
ATOM 3603 C C . ASN C 1 206 ? -16.126 23.510 -46.889 1.00 60.83 202 ASN B C 1
ATOM 3604 O O . ASN C 1 206 ? -14.902 23.404 -46.776 1.00 63.61 202 ASN B O 1
ATOM 3609 N N . ILE C 1 207 ? -16.853 24.321 -46.132 1.00 59.77 203 ILE B N 1
ATOM 3610 C CA . ILE C 1 207 ? -16.283 25.142 -45.070 1.00 66.08 203 ILE B CA 1
ATOM 3611 C C . ILE C 1 207 ? -17.147 24.904 -43.840 1.00 66.54 203 ILE B C 1
ATOM 3612 O O . ILE C 1 207 ? -18.325 25.284 -43.822 1.00 67.27 203 ILE B O 1
ATOM 3617 N N . GLU C 1 208 ? -16.577 24.233 -42.837 1.00 70.12 204 GLU B N 1
ATOM 3618 C CA . GLU C 1 208 ? -17.292 23.831 -41.622 1.00 74.87 204 GLU B CA 1
ATOM 3619 C C . GLU C 1 208 ? -18.391 22.813 -41.928 1.00 72.61 204 GLU B C 1
ATOM 3620 O O . GLU C 1 208 ? -19.456 22.817 -41.302 1.00 64.91 204 GLU B O 1
ATOM 3626 N N . GLY C 1 209 ? -18.139 21.930 -42.896 1.00 74.59 205 GLY B N 1
ATOM 3627 C CA . GLY C 1 209 ? -19.083 20.892 -43.254 1.00 80.41 205 GLY B CA 1
ATOM 3628 C C . GLY C 1 209 ? -20.156 21.311 -44.244 1.00 80.99 205 GLY B C 1
ATOM 3629 O O . GLY C 1 209 ? -20.614 20.476 -45.033 1.00 83.49 205 GLY B O 1
ATOM 3630 N N . ARG C 1 210 ? -20.571 22.584 -44.217 1.00 76.77 206 ARG B N 1
ATOM 3631 C CA . ARG C 1 210 ? -21.624 23.086 -45.100 1.00 69.02 206 ARG B CA 1
ATOM 3632 C C . ARG C 1 210 ? -21.022 23.488 -46.443 1.00 68.41 206 ARG B C 1
ATOM 3633 O O . ARG C 1 210 ? -19.962 24.125 -46.469 1.00 70.90 206 ARG B O 1
ATOM 3641 N N . PRO C 1 211 ? -21.646 23.133 -47.569 1.00 62.57 207 PRO B N 1
ATOM 3642 C CA . PRO C 1 211 ? -21.194 23.687 -48.852 1.00 58.11 207 PRO B CA 1
ATOM 3643 C C . PRO C 1 211 ? -21.372 25.201 -48.848 1.00 50.93 207 PRO B C 1
ATOM 3644 O O . PRO C 1 211 ? -22.372 25.723 -48.351 1.00 45.47 207 PRO B O 1
ATOM 3648 N N . THR C 1 212 ? -20.382 25.903 -49.393 1.00 44.98 208 THR B N 1
ATOM 3649 C CA . THR C 1 212 ? -20.238 27.329 -49.151 1.00 45.32 208 THR B CA 1
ATOM 3650 C C . THR C 1 212 ? -19.913 28.068 -50.440 1.00 41.67 208 THR B C 1
ATOM 3651 O O . THR C 1 212 ? -19.084 27.616 -51.237 1.00 44.80 208 THR B O 1
ATOM 3655 N N . LEU C 1 213 ? -20.561 29.214 -50.640 1.00 37.62 209 LEU B N 1
ATOM 3656 C CA . LEU C 1 213 ? -20.169 30.083 -51.744 1.00 36.93 209 LEU B CA 1
ATOM 3657 C C . LEU C 1 213 ? -18.793 30.673 -51.472 1.00 36.12 209 LEU B C 1
ATOM 3658 O O . LEU C 1 213 ? -18.677 31.772 -50.928 1.00 42.79 209 LEU B O 1
ATOM 3663 N N . SER C 1 214 ? -17.738 29.964 -51.850 1.00 34.82 210 SER B N 1
ATOM 3664 C CA . SER C 1 214 ? -16.413 30.543 -51.691 1.00 41.85 210 SER B CA 1
ATOM 3665 C C . SER C 1 214 ? -16.066 31.518 -52.816 1.00 46.18 210 SER B C 1
ATOM 3666 O O . SER C 1 214 ? -15.297 32.462 -52.585 1.00 41.13 210 SER B O 1
ATOM 3669 N N . GLY C 1 215 ? -16.608 31.319 -54.026 1.00 34.79 211 GLY B N 1
ATOM 3670 C CA . GLY C 1 215 ? -16.186 32.120 -55.162 1.00 38.60 211 GLY B CA 1
ATOM 3671 C C . GLY C 1 215 ? -17.293 32.374 -56.166 1.00 43.11 211 GLY B C 1
ATOM 3672 O O . GLY C 1 215 ? -18.300 31.658 -56.220 1.00 33.58 211 GLY B O 1
ATOM 3673 N N . ILE C 1 216 ? -17.080 33.417 -56.972 1.00 41.52 212 ILE B N 1
ATOM 3674 C CA . ILE C 1 216 ? -17.957 33.803 -58.078 1.00 32.97 212 ILE B CA 1
ATOM 3675 C C . ILE C 1 216 ? -17.093 33.935 -59.328 1.00 39.72 212 ILE B C 1
ATOM 3676 O O . ILE C 1 216 ? -16.111 34.686 -59.320 1.00 36.62 212 ILE B O 1
ATOM 3681 N N . VAL C 1 217 ? -17.468 33.224 -60.401 1.00 33.41 213 VAL B N 1
ATOM 3682 C CA . VAL C 1 217 ? -16.644 33.158 -61.611 1.00 37.16 213 VAL B CA 1
ATOM 3683 C C . VAL C 1 217 ? -16.426 34.558 -62.170 1.00 30.38 213 VAL B C 1
ATOM 3684 O O . VAL C 1 217 ? -17.387 35.261 -62.503 1.00 31.40 213 VAL B O 1
ATOM 3688 N N . SER C 1 218 ? -15.156 34.954 -62.319 1.00 31.36 214 SER B N 1
ATOM 3689 C CA . SER C 1 218 ? -14.823 36.306 -62.759 1.00 39.19 214 SER B CA 1
ATOM 3690 C C . SER C 1 218 ? -14.025 36.325 -64.053 1.00 44.34 214 SER B C 1
ATOM 3691 O O . SER C 1 218 ? -14.457 36.973 -65.009 1.00 45.50 214 SER B O 1
ATOM 3694 N N . TRP C 1 219 ? -12.860 35.677 -64.113 1.00 53.36 215 TRP B N 1
ATOM 3695 C CA . TRP C 1 219 ? -12.056 35.714 -65.332 1.00 50.15 215 TRP B CA 1
ATOM 3696 C C . TRP C 1 219 ? -11.096 34.532 -65.376 1.00 50.35 215 TRP B C 1
ATOM 3697 O O . TRP C 1 219 ? -10.970 33.761 -64.419 1.00 49.92 215 TRP B O 1
ATOM 3708 N N . GLY C 1 220 ? -10.415 34.414 -66.515 1.00 46.17 216 GLY B N 1
ATOM 3709 C CA . GLY C 1 220 ? -9.433 33.381 -66.773 1.00 47.83 216 GLY B CA 1
ATOM 3710 C C . GLY C 1 220 ? -8.988 33.410 -68.224 1.00 56.35 216 GLY B C 1
ATOM 3711 O O . GLY C 1 220 ? -9.821 33.565 -69.122 1.00 56.56 216 GLY B O 1
ATOM 3712 N N . ARG C 1 221 ? -7.681 33.284 -68.471 1.00 58.52 217 ARG B N 1
ATOM 3713 C CA . ARG C 1 221 ? -7.170 33.268 -69.837 1.00 52.68 217 ARG B CA 1
ATOM 3714 C C . ARG C 1 221 ? -7.657 32.007 -70.533 1.00 53.14 217 ARG B C 1
ATOM 3715 O O . ARG C 1 221 ? -7.298 30.892 -70.137 1.00 56.58 217 ARG B O 1
ATOM 3723 N N . GLY C 1 222 ? -8.477 32.184 -71.565 1.00 51.10 218 GLY B N 1
ATOM 3724 C CA . GLY C 1 222 ? -9.182 31.080 -72.180 1.00 48.75 218 GLY B CA 1
ATOM 3725 C C . GLY C 1 222 ? -9.921 30.261 -71.146 1.00 50.22 218 GLY B C 1
ATOM 3726 O O . GLY C 1 222 ? -10.384 30.768 -70.111 1.00 54.01 218 GLY B O 1
ATOM 3727 N N . CYS C 1 223 ? -10.037 28.964 -71.422 1.00 50.84 220 CYS B N 1
ATOM 3728 C CA . CYS C 1 223 ? -10.671 28.031 -70.494 1.00 56.78 220 CYS B CA 1
ATOM 3729 C C . CYS C 1 223 ? -9.810 26.782 -70.406 1.00 54.86 220 CYS B C 1
ATOM 3730 O O . CYS C 1 223 ? -9.488 26.173 -71.430 1.00 55.43 220 CYS B O 1
ATOM 3733 N N . ALA C 1 224 ? -9.427 26.414 -69.188 1.00 58.30 221 ALA B N 1
ATOM 3734 C CA . ALA C 1 224 ? -8.658 25.202 -68.919 1.00 57.00 221 ALA B CA 1
ATOM 3735 C C . ALA C 1 224 ? -7.266 25.241 -69.546 1.00 58.21 221 ALA B C 1
ATOM 3736 O O . ALA C 1 224 ? -6.686 24.192 -69.839 1.00 62.29 221 ALA B O 1
ATOM 3738 N N . GLU C 1 225 ? -6.705 26.433 -69.740 1.00 52.28 222 GLU B N 1
ATOM 3739 C CA . GLU C 1 225 ? -5.383 26.530 -70.334 1.00 55.49 222 GLU B CA 1
ATOM 3740 C C . GLU C 1 225 ? -4.306 26.294 -69.290 1.00 58.09 222 GLU B C 1
ATOM 3741 O O . GLU C 1 225 ? -4.450 26.657 -68.117 1.00 56.19 222 GLU B O 1
ATOM 3747 N N . LYS C 1 226 ? -3.216 25.676 -69.736 1.00 63.13 223 LYS B N 1
ATOM 3748 C CA . LYS C 1 226 ? -2.158 25.268 -68.825 1.00 67.81 223 LYS B CA 1
ATOM 3749 C C . LYS C 1 226 ? -1.589 26.480 -68.100 1.00 70.65 223 LYS B C 1
ATOM 3750 O O . LYS C 1 226 ? -1.417 27.553 -68.686 1.00 67.67 223 LYS B O 1
ATOM 3756 N N . ASN C 1 227 A -1.342 26.310 -66.804 1.00 75.11 223 ASN B N 1
ATOM 3757 C CA . ASN C 1 227 A -0.791 27.303 -65.894 1.00 79.23 223 ASN B CA 1
ATOM 3758 C C . ASN C 1 227 A -1.732 28.479 -65.682 1.00 79.90 223 ASN B C 1
ATOM 3759 O O . ASN C 1 227 A -1.375 29.409 -64.942 1.00 79.63 223 ASN B O 1
ATOM 3764 N N . LYS C 1 228 ? -2.918 28.477 -66.300 1.00 75.78 224 LYS B N 1
ATOM 3765 C CA . LYS C 1 228 ? -3.840 29.609 -66.239 1.00 66.62 224 LYS B CA 1
ATOM 3766 C C . LYS C 1 228 ? -5.116 29.201 -65.513 1.00 63.95 224 LYS B C 1
ATOM 3767 O O . LYS C 1 228 ? -6.027 28.632 -66.134 1.00 70.19 224 LYS B O 1
ATOM 3773 N N . PRO C 1 229 ? -5.232 29.462 -64.212 1.00 60.06 225 PRO B N 1
ATOM 3774 C CA . PRO C 1 229 ? -6.414 29.027 -63.456 1.00 48.57 225 PRO B CA 1
ATOM 3775 C C . PRO C 1 229 ? -7.628 29.911 -63.700 1.00 50.02 225 PRO B C 1
ATOM 3776 O O . PRO C 1 229 ? -7.556 31.007 -64.259 1.00 52.18 225 PRO B O 1
ATOM 3780 N N . GLY C 1 230 ? -8.771 29.397 -63.260 1.00 51.23 226 GLY B N 1
ATOM 3781 C CA . GLY C 1 230 ? -9.958 30.217 -63.184 1.00 50.96 226 GLY B CA 1
ATOM 3782 C C . GLY C 1 230 ? -9.887 31.117 -61.963 1.00 50.62 226 GLY B C 1
ATOM 3783 O O . GLY C 1 230 ? -9.515 30.689 -60.870 1.00 49.74 226 GLY B O 1
ATOM 3784 N N . VAL C 1 231 ? -10.228 32.388 -62.162 1.00 46.72 227 VAL B N 1
ATOM 3785 C CA . VAL C 1 231 ? -10.148 33.384 -61.103 1.00 35.91 227 VAL B CA 1
ATOM 3786 C C . VAL C 1 231 ? -11.552 33.710 -60.634 1.00 35.94 227 VAL B C 1
ATOM 3787 O O . VAL C 1 231 ? -12.423 34.047 -61.443 1.00 39.57 227 VAL B O 1
ATOM 3791 N N . TYR C 1 232 ? -11.753 33.633 -59.319 1.00 39.70 228 TYR B N 1
ATOM 3792 C CA . TYR C 1 232 ? -13.048 33.771 -58.677 1.00 36.94 228 TYR B CA 1
ATOM 3793 C C . TYR C 1 232 ? -12.985 34.919 -57.685 1.00 48.71 228 TYR B C 1
ATOM 3794 O O . TYR C 1 232 ? -12.009 35.046 -56.935 1.00 50.92 228 TYR B O 1
ATOM 3803 N N . THR C 1 233 ? -13.996 35.776 -57.718 1.00 48.41 229 THR B N 1
ATOM 3804 C CA . THR C 1 233 ? -14.165 36.759 -56.665 1.00 39.45 229 THR B CA 1
ATOM 3805 C C . THR C 1 233 ? -14.169 36.041 -55.331 1.00 44.74 229 THR B C 1
ATOM 3806 O O . THR C 1 233 ? -14.964 35.117 -55.129 1.00 43.38 229 THR B O 1
ATOM 3810 N N . ARG C 1 234 ? -13.239 36.419 -54.446 1.00 44.88 230 ARG B N 1
ATOM 3811 C CA . ARG C 1 234 ? -13.100 35.760 -53.146 1.00 41.33 230 ARG B CA 1
ATOM 3812 C C . ARG C 1 234 ? -14.229 36.265 -52.256 1.00 39.43 230 ARG B C 1
ATOM 3813 O O . ARG C 1 234 ? -14.168 37.373 -51.713 1.00 42.80 230 ARG B O 1
ATOM 3821 N N . VAL C 1 235 ? -15.278 35.454 -52.111 1.00 30.65 231 VAL B N 1
ATOM 3822 C CA . VAL C 1 235 ? -16.467 35.933 -51.416 1.00 29.61 231 VAL B CA 1
ATOM 3823 C C . VAL C 1 235 ? -16.189 36.202 -49.946 1.00 38.99 231 VAL B C 1
ATOM 3824 O O . VAL C 1 235 ? -16.806 37.096 -49.351 1.00 38.79 231 VAL B O 1
ATOM 3828 N N . SER C 1 236 ? -15.244 35.478 -49.330 1.00 45.08 232 SER B N 1
ATOM 3829 C CA . SER C 1 236 ? -15.008 35.700 -47.901 1.00 44.38 232 SER B CA 1
ATOM 3830 C C . SER C 1 236 ? -14.497 37.103 -47.615 1.00 38.29 232 SER B C 1
ATOM 3831 O O . SER C 1 236 ? -14.593 37.550 -46.472 1.00 38.79 232 SER B O 1
ATOM 3834 N N . HIS C 1 237 ? -13.996 37.822 -48.627 1.00 43.59 233 HIS B N 1
ATOM 3835 C CA . HIS C 1 237 ? -13.581 39.212 -48.446 1.00 43.90 233 HIS B CA 1
ATOM 3836 C C . HIS C 1 237 ? -14.748 40.188 -48.441 1.00 43.54 233 HIS B C 1
ATOM 3837 O O . HIS C 1 237 ? -14.630 41.275 -47.858 1.00 49.90 233 HIS B O 1
ATOM 3844 N N . PHE C 1 238 ? -15.861 39.833 -49.071 1.00 42.76 234 PHE B N 1
ATOM 3845 C CA . PHE C 1 238 ? -16.966 40.753 -49.294 1.00 43.04 234 PHE B CA 1
ATOM 3846 C C . PHE C 1 238 ? -18.117 40.534 -48.323 1.00 44.09 234 PHE B C 1
ATOM 3847 O O . PHE C 1 238 ? -19.228 41.027 -48.564 1.00 50.71 234 PHE B O 1
ATOM 3855 N N . LEU C 1 239 ? -17.866 39.835 -47.216 1.00 37.52 235 LEU B N 1
ATOM 3856 C CA . LEU C 1 239 ? -18.927 39.556 -46.250 1.00 40.05 235 LEU B CA 1
ATOM 3857 C C . LEU C 1 239 ? -19.527 40.835 -45.687 1.00 37.48 235 LEU B C 1
ATOM 3858 O O . LEU C 1 239 ? -20.752 41.012 -45.696 1.00 43.59 235 LEU B O 1
ATOM 3863 N N . ASP C 1 240 ? -18.682 41.722 -45.154 1.00 36.17 236 ASP B N 1
ATOM 3864 C CA . ASP C 1 240 ? -19.191 42.981 -44.618 1.00 33.10 236 ASP B CA 1
ATOM 3865 C C . ASP C 1 240 ? -20.030 43.705 -45.643 1.00 36.31 236 ASP B C 1
ATOM 3866 O O . ASP C 1 240 ? -21.115 44.211 -45.331 1.00 39.75 236 ASP B O 1
ATOM 3871 N N . TRP C 1 241 ? -19.543 43.757 -46.880 1.00 44.35 237 TRP B N 1
ATOM 3872 C CA . TRP C 1 241 ? -20.310 44.383 -47.943 1.00 43.29 237 TRP B CA 1
ATOM 3873 C C . TRP C 1 241 ? -21.639 43.652 -48.157 1.00 39.25 237 TRP B C 1
ATOM 3874 O O . TRP C 1 241 ? -22.710 44.277 -48.185 1.00 37.16 237 TRP B O 1
ATOM 3885 N N . ILE C 1 242 ? -21.597 42.322 -48.275 1.00 33.19 238 ILE B N 1
ATOM 3886 C CA . ILE C 1 242 ? -22.844 41.566 -48.413 1.00 34.98 238 ILE B CA 1
ATOM 3887 C C . ILE C 1 242 ? -23.755 41.837 -47.223 1.00 42.04 238 ILE B C 1
ATOM 3888 O O . ILE C 1 242 ? -24.919 42.229 -47.389 1.00 41.57 238 ILE B O 1
ATOM 3893 N N . GLN C 1 243 ? -23.224 41.656 -46.001 1.00 37.41 239 GLN B N 1
ATOM 3894 C CA . GLN C 1 243 ? -24.058 41.758 -44.802 1.00 43.43 239 GLN B CA 1
ATOM 3895 C C . GLN C 1 243 ? -24.712 43.124 -44.685 1.00 43.12 239 GLN B C 1
ATOM 3896 O O . GLN C 1 243 ? -25.864 43.223 -44.248 1.00 39.41 239 GLN B O 1
ATOM 3902 N N . SER C 1 244 ? -24.000 44.189 -45.092 1.00 41.49 240 SER B N 1
ATOM 3903 C CA . SER C 1 244 ? -24.582 45.532 -45.056 1.00 36.77 240 SER B CA 1
ATOM 3904 C C . SER C 1 244 ? -25.784 45.653 -45.983 1.00 45.78 240 SER B C 1
ATOM 3905 O O . SER C 1 244 ? -26.676 46.476 -45.736 1.00 48.94 240 SER B O 1
ATOM 3908 N N . HIS C 1 245 ? -25.839 44.844 -47.043 1.00 43.53 241 HIS B N 1
ATOM 3909 C CA . HIS C 1 245 ? -26.944 44.941 -47.986 1.00 39.21 241 HIS B CA 1
ATOM 3910 C C . HIS C 1 245 ? -28.045 43.920 -47.724 1.00 37.25 241 HIS B C 1
ATOM 3911 O O . HIS C 1 245 ? -29.225 44.268 -47.807 1.00 40.34 241 HIS B O 1
ATOM 3918 N N . ILE C 1 246 ? -27.711 42.673 -47.378 1.00 35.83 242 ILE B N 1
ATOM 3919 C CA . ILE C 1 246 ? -28.759 41.689 -47.113 1.00 34.32 242 ILE B CA 1
ATOM 3920 C C . ILE C 1 246 ? -29.118 41.574 -45.633 1.00 46.07 242 ILE B C 1
ATOM 3921 O O . ILE C 1 246 ? -30.225 41.115 -45.311 1.00 42.96 242 ILE B O 1
ATOM 3926 N N . GLY C 1 247 ? -28.222 41.969 -44.727 1.00 45.86 243 GLY B N 1
ATOM 3927 C CA . GLY C 1 247 ? -28.460 41.801 -43.305 1.00 44.83 243 GLY B CA 1
ATOM 3928 C C . GLY C 1 247 ? -29.077 43.064 -42.753 1.00 54.23 243 GLY B C 1
ATOM 3929 O O . GLY C 1 247 ? -29.420 43.950 -43.540 1.00 66.01 243 GLY B O 1
ATOM 3930 N N . CYS D 2 1 ? -14.088 44.868 -73.695 1.00 86.39 1 CYS C N 1
ATOM 3931 C CA . CYS D 2 1 ? -13.929 43.781 -72.737 1.00 77.63 1 CYS C CA 1
ATOM 3932 C C . CYS D 2 1 ? -12.472 43.663 -72.306 1.00 81.89 1 CYS C C 1
ATOM 3933 O O . CYS D 2 1 ? -11.590 44.208 -72.959 1.00 96.79 1 CYS C O 1
ATOM 3936 N N . PRO D 2 2 ? -12.213 42.970 -71.197 1.00 73.68 2 PRO C N 1
ATOM 3937 C CA . PRO D 2 2 ? -10.834 42.903 -70.698 1.00 76.18 2 PRO C CA 1
ATOM 3938 C C . PRO D 2 2 ? -10.131 41.558 -70.851 1.00 74.84 2 PRO C C 1
ATOM 3939 O O . PRO D 2 2 ? -9.589 41.048 -69.873 1.00 93.94 2 PRO C O 1
ATOM 3943 N N . ALA D 2 3 ? -10.154 40.960 -72.035 1.00 53.63 3 ALA C N 1
ATOM 3944 C CA . ALA D 2 3 ? -9.148 39.975 -72.449 1.00 51.45 3 ALA C CA 1
ATOM 3945 C C . ALA D 2 3 ? -9.297 38.601 -71.811 1.00 50.76 3 ALA C C 1
ATOM 3946 O O . ALA D 2 3 ? -9.454 37.602 -72.519 1.00 48.56 3 ALA C O 1
ATOM 3948 N N . TYR D 2 4 ? -9.205 38.509 -70.492 1.00 50.17 4 TYR C N 1
ATOM 3949 C CA . TYR D 2 4 ? -9.469 37.232 -69.850 1.00 50.61 4 TYR C CA 1
ATOM 3950 C C . TYR D 2 4 ? -10.911 37.117 -69.389 1.00 45.04 4 TYR C C 1
ATOM 3951 O O . TYR D 2 4 ? -11.205 36.290 -68.520 1.00 47.15 4 TYR C O 1
ATOM 3960 N N . SER D 2 5 ? -11.813 37.922 -69.958 1.00 41.47 5 SER C N 1
ATOM 3961 C CA . SER D 2 5 ? -13.212 37.879 -69.552 1.00 40.54 5 SER C CA 1
ATOM 3962 C C . SER D 2 5 ? -13.797 36.515 -69.863 1.00 46.54 5 SER C C 1
ATOM 3963 O O . SER D 2 5 ? -13.466 35.901 -70.875 1.00 55.48 5 SER C O 1
ATOM 3966 N N . ARG D 2 6 ? -14.649 36.028 -68.964 1.00 45.04 6 ARG C N 1
ATOM 3967 C CA . ARG D 2 6 ? -15.485 34.867 -69.227 1.00 38.05 6 ARG C CA 1
ATOM 3968 C C . ARG D 2 6 ? -16.949 35.269 -69.318 1.00 41.62 6 ARG C C 1
ATOM 3969 O O . ARG D 2 6 ? -17.838 34.421 -69.205 1.00 47.75 6 ARG C O 1
ATOM 3977 N N . TYR D 2 7 ? -17.204 36.558 -69.532 1.00 37.86 7 TYR C N 1
ATOM 3978 C CA . TYR D 2 7 ? -18.553 37.031 -69.783 1.00 36.98 7 TYR C CA 1
ATOM 3979 C C . TYR D 2 7 ? -19.011 36.623 -71.177 1.00 43.62 7 TYR C C 1
ATOM 3980 O O . TYR D 2 7 ? -18.268 36.746 -72.156 1.00 44.67 7 TYR C O 1
ATOM 3989 N N . ILE D 2 8 ? -20.262 36.169 -71.257 1.00 42.85 8 ILE C N 1
ATOM 3990 C CA . ILE D 2 8 ? -20.844 35.702 -72.508 1.00 31.36 8 ILE C CA 1
ATOM 3991 C C . ILE D 2 8 ? -20.862 36.801 -73.565 1.00 48.04 8 ILE C C 1
ATOM 3992 O O . ILE D 2 8 ? -20.834 36.508 -74.764 1.00 44.27 8 ILE C O 1
ATOM 3997 N N . GLY D 2 9 ? -20.871 38.070 -73.158 1.00 45.93 9 GLY C N 1
ATOM 3998 C CA . GLY D 2 9 ? -20.876 39.149 -74.132 1.00 41.69 9 GLY C CA 1
ATOM 3999 C C . GLY D 2 9 ? -19.517 39.678 -74.577 1.00 48.31 9 GLY C C 1
ATOM 4000 O O . GLY D 2 9 ? -19.416 40.823 -75.029 1.00 53.11 9 GLY C O 1
ATOM 4001 N N . CYS D 2 10 ? -18.467 38.869 -74.478 1.00 44.84 10 CYS C N 1
ATOM 4002 C CA . CYS D 2 10 ? -17.112 39.360 -74.729 1.00 44.91 10 CYS C CA 1
ATOM 4003 C C . CYS D 2 10 ? -16.363 38.453 -75.692 1.00 49.12 10 CYS C C 1
ATOM 4004 O O . CYS D 2 10 ? -16.440 37.231 -75.573 1.00 56.32 10 CYS C O 1
#

Foldseek 3Di:
DADFDFDFLLVVLQKKFKWFCDVDRTDTQEIWGAADQFKIKFWLVSPVVPPDQQGMKIKGRDFFPPDDDVVIDIWGFPDKAADPPWDDDVAWIDSTMIMTGTAHPVGGTHDDDSRHDHAHADDLDDDDDFFQWWKAKFFADNFLPDDDTDRGMGMDIWGWDDLVLCCDVLHPNPVDDPQKTWTAHPVLRFADAGGHFGTFTFGQDPNGGYGQFTQIDWDTGSDPSITGMTGGRSVCVVVVVVVPD/DPPPDPDPVD/DAFFFFDFLLVVLQKKFKWFDDVPGTHTQEIWGAQDQFKTKFWLVSQVVPPDQQGMKIKGRDQFPPDDGPPIAIWGFPDKAQDDDWDDDVAWIDSTMIMTGTAGPVGHTHDDDSRHDHAHAAAQDADPDFFFKWKAKFQADNFLPDDDTDRGIGMDIWTWDDQVLCCDPLEVNPPGDPQKTWIAHPQLNFADAPRHAGTFIWTQGVNGTHRQFGFIDWDTTSDPNITTMTGGRNVCVVVVVVPPD/DPDPDPDPVD

Solvent-accessible surface area: 20887 Å² total; per-residue (Å²): 0,22,31,38,51,96,12,104,3,82,49,0,12,18,2,0,0,0,3,26,85,58,182,96,111,45,44,16,41,0,1,0,1,1,15,27,70,34,18,0,0,0,0,0,5,3,0,69,116,42,79,116,83,105,34,3,3,0,34,0,2,4,11,90,26,58,46,165,8,115,48,31,31,114,0,65,10,62,79,32,20,40,18,109,153,39,123,74,45,84,66,0,5,19,19,3,0,0,0,0,63,0,86,12,112,109,39,80,29,9,94,107,53,206,9,2,81,63,5,15,48,11,45,168,163,32,63,19,19,62,3,9,20,2,24,0,0,1,2,0,24,58,43,76,89,53,194,152,84,26,82,53,0,10,3,4,23,2,55,40,26,59,35,115,68,0,78,87,119,142,30,18,14,122,27,6,45,148,46,10,11,2,0,7,23,93,116,53,136,16,3,0,0,57,0,1,0,1,0,0,0,9,1,18,10,67,31,145,42,2,0,9,0,1,1,3,0,1,104,28,11,22,34,148,39,41,0,0,0,0,5,68,1,41,70,5,14,93,30,0,102,89,66,36,86,99,6,73,42,23,3,7,38,31,51,0,19,29,36,92,113,20,102,3,52,86,1,13,27,1,0,0,0,4,32,78,77,224,107,104,45,41,14,46,0,1,0,0,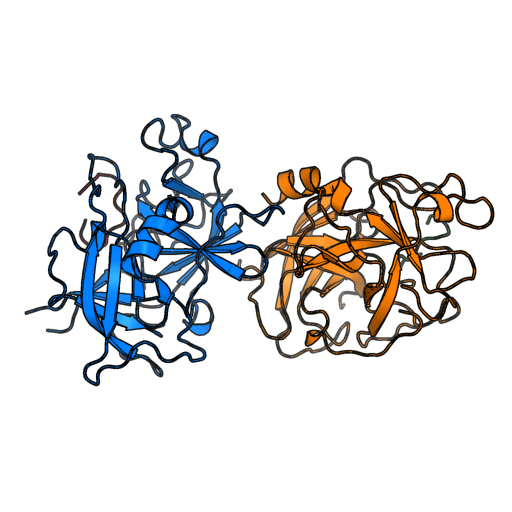2,8,2,18,2,8,0,0,0,0,0,4,3,1,75,141,62,59,109,85,108,37,3,4,0,42,2,2,4,21,86,26,54,42,169,9,100,55,48,43,114,0,46,6,66,86,26,25,40,24,128,145,30,125,77,54,79,70,0,6,22,14,3,0,0,0,0,31,0,80,12,114,65,41,15,7,2,40,56,55,184,9,2,65,18,6,16,4,3,13,158,192,39,138,79,126,71,58,41,88,0,52,1,0,2,3,0,26,62,35,83,88,54,188,152,78,26,106,49,0,10,22,6,69,2,81,28,24,58,68,111,74,0,68,77,122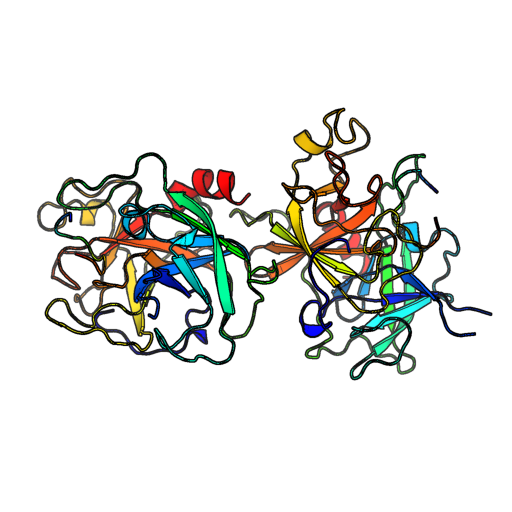,137,26,17,14,121,33,7,46,141,49,17,22,4,0,6,7,88,127,58,117,11,2,0,0,54,0,1,0,0,0,0,0,8,5,92,8,89,60,48,69,0,0,7,0,0,1,2,1,1,111,27,8,19,50,143,31,39,0,0,1,0,6,61,0,7,52,3,20,112,40,0,87,83,60,0,40,96,0,70,28,12,2,14,40,43,49

Nearest PDB structures (foldseek):
  6a8g-assembly1_P  TM=1.046E+00  e=7.989E+00  Phage display vector pTDisp
  6a8n-assembly1_P  TM=1.060E+00  e=7.989E+00  Phage display vector pTDisp
  6a8n-assembly1_P  TM=1.111E+00  e=7.875E+00  Phage display vector pTDisp
  6a8g-assembly1_P  TM=1.052E+00  e=7.875E+00  Phage display vector pTDisp
  6a8n-assembly2_B  TM=1.004E+00  e=1.857E-52  Mus musculus

Secondary structure (DSSP, 8-state):
-BSSEE--GGGSTTBEEEEE----PPEEEE--EEEETTEEEE-GGGTTTS--GGGEEEEES-SBTTS--TT-EEEEEEEEEE-TT-EE-SS-EES--EEEEEE-TTS-----BTTB---BPPPSS-SS----EEEEEES--SSTT--S---B-EEEEEEEE-HHHHTSTTTTGGG--TTEEEEE-TTS--B--TT-TT-EEEEEETTEEEEEEEEEE-SSSS-TT--EEEEEGGGGHHHHHHHH-/-BSSEE--GGGSTTEEEEEE----PPEEEEEEEEEETTEEEE-GGGTSSS--GGGEEEEES-SBTTS--TT-EEEEEEEEEE-TT-EE-SS-EES--EEEEEE-TTS-----BTTB---BPP-S--SS---SEEEEEES--SSTT--S---B-EEEEEEE--HHHHTSTTTTGGG--TTEEEEE-TTS--B--TT-TT-EEEEEETTEEEEEEEEEE-STTT-TT--EEEEEGGGSHHHHHHHH-/--SSB--TT-/--TTB--TT-